Protein AF-A0A812QIJ3-F1 (afdb_monomer)

Organism: NCBI:txid1628268

Secondary structure (DSSP, 8-state):
--------------TTS-------------HHHHHTSHHHHHHHHHHHHHHHHHHHHHHHHHHHHHHHHHHH-TTPPPSS----HHHH-HHHHHHHHHHHHHHHHHHHHHHHHHHHHHHHHHHHHHHHHHHHHTTEEEE-----GGG-HHHHHHHHHHHHHHHHHHHHHHHHHHHHTTSS-HHHHHHHHHHHHHHHHHHHHHHHHHHHHTT-SGGGSPPHHHHHHH-HHHHHHHHHH-EEEEHHHHHHHHHHH--TT--SHHHHHHHHHHHHHHS-HHHHHHHHTTTS-----PPPS--TTHHHHHHHHHHTTS-----GGG---TTTS--HHHHHHT-TT--SHHHHHHHHHHHHHHHHHHHHHHHHHHHHHHHHHHHHHHHHTT-TTHHHHHHHHHHHHHHHHHHHHHHHHHHHHHHHHTT--------S--TT---SHHHHHHHHHHHHS-THHHHHHHHHHHHHHHHHHHHHHHHHHHHHHHHHHHHHHHHHHHHHHHHHHHTTTSTTS-------------PPP-------------------PPP------HHHHHHHHHHHTT--

Sequence (572 aa):
MMRESGDLSYAQVAPGAPDASIEYTDPRVFEWEQLGEPLFVFAYTAMVVGRQCLALAVVALQVFSTRIQKMLQADAKDFLMDCNPAIIGPLESYVCEATKAFVRCFPPVSIVVALMVASQLILCQRLFYLMIRHKVLVDFQNLAPYKDPMFWWVIITCVLALSHFIFHMICAEKMHAEHHNLQALLDGLKKDAVFFGLPAVFYIIFLYMSYDVEWLLLPLSKFWEEDPVWAQEVSSDLAFITENVARRTVLHGSSETALTVEDIAESLSVSAQQVPESEINDSRVGLLPRSGSRKPAGWISEQRQQRLQKTGKSAGKIGLGQFRSGLITRSWIGDLLLDYRLVDAKSREFRLAWILWVGITCLACLAAVTLLALQIAKDVQDIIRGQHADIVGTVVTSLNVLCMVAVVLRYLYEADTIAKSGWSVPTQERSASDPGKSLSFNSVQMLRQGMIRLPIFEVLCAVAALNWQARNNMATKAQRVQTASQRNTLPTIVRRISQRKSIRRNSSHNRMQQNEEAQQPRQASAPGRFHSHC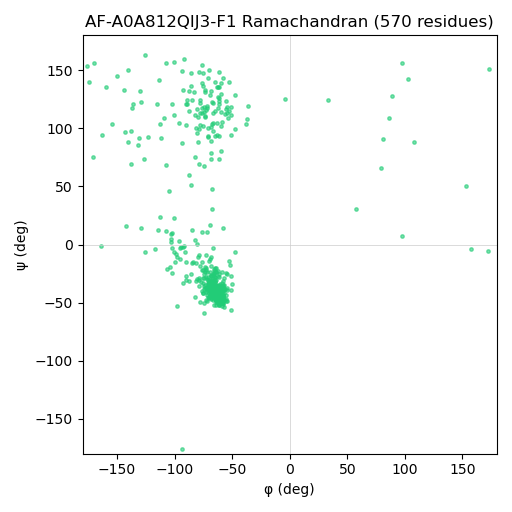VSDILSCTCLHCSHPSVQVGTWTWLEYHQWHKTRRKST

Nearest PDB structures (foldseek):
  7nyw-assembly1_B  TM=1.550E-01  e=5.569E+00  Photorhabdus thracensis

Mean predicted aligned error: 13.47 Å

pLDDT: mean 75.95, std 21.58, range [26.42, 98.31]

Radius of gyration: 35.47 Å; Cα contacts (8 Å, |Δi|>4): 363; chains: 1; bounding box: 117×70×115 Å

Structure (mmCIF, N/CA/C/O backbone):
data_AF-A0A812QIJ3-F1
#
_entry.id   AF-A0A812QIJ3-F1
#
loop_
_atom_site.group_PDB
_atom_site.id
_atom_site.type_symbol
_atom_site.label_atom_id
_atom_site.label_alt_id
_atom_site.label_comp_id
_atom_site.label_asym_id
_atom_site.label_entity_id
_atom_site.label_seq_id
_atom_site.pdbx_PDB_ins_code
_atom_site.Cartn_x
_atom_site.Cartn_y
_atom_site.Cartn_z
_atom_site.occupancy
_atom_site.B_iso_or_equiv
_atom_site.auth_seq_id
_atom_site.auth_comp_id
_atom_site.auth_asym_id
_atom_site.auth_atom_id
_atom_site.pdbx_PDB_model_num
ATOM 1 N N . MET A 1 1 ? -3.096 -27.115 52.595 1.00 45.44 1 MET A N 1
ATOM 2 C CA . MET A 1 1 ? -3.035 -26.797 54.040 1.00 45.44 1 MET A CA 1
ATOM 3 C C . MET A 1 1 ? -2.270 -25.488 54.169 1.00 45.44 1 MET A C 1
ATOM 5 O O . MET A 1 1 ? -1.320 -25.328 53.421 1.00 45.44 1 MET A O 1
ATOM 9 N N . MET A 1 2 ? -2.707 -24.605 55.073 1.00 37.53 2 MET A N 1
ATOM 10 C CA . MET A 1 2 ? -2.446 -23.151 55.165 1.00 37.53 2 MET A CA 1
ATOM 11 C C . MET A 1 2 ? -3.321 -22.283 54.248 1.00 37.53 2 MET A C 1
ATOM 13 O O . MET A 1 2 ? -3.018 -22.032 53.089 1.00 37.53 2 MET A O 1
ATOM 17 N N . ARG A 1 3 ? -4.459 -21.879 54.824 1.00 41.91 3 ARG A N 1
ATOM 18 C CA . ARG A 1 3 ? -5.402 -20.858 54.367 1.00 41.91 3 ARG A CA 1
ATOM 19 C C . ARG A 1 3 ? -5.288 -19.748 55.414 1.00 41.91 3 ARG A C 1
ATOM 21 O O . ARG A 1 3 ? -5.736 -19.955 56.538 1.00 41.91 3 ARG A O 1
ATOM 28 N N . GLU A 1 4 ? -4.611 -18.652 55.091 1.00 50.38 4 GLU A N 1
ATOM 29 C CA . GLU A 1 4 ? -4.618 -17.447 55.924 1.00 50.38 4 GLU A CA 1
ATOM 30 C C . GLU A 1 4 ? -5.977 -16.763 55.762 1.00 50.38 4 GLU A C 1
ATOM 32 O O . GLU A 1 4 ? -6.334 -16.262 54.698 1.00 50.38 4 GLU A O 1
ATOM 37 N N . SER A 1 5 ? -6.770 -16.821 56.824 1.00 47.00 5 SER A N 1
ATOM 38 C CA . SER A 1 5 ? -7.989 -16.048 57.018 1.00 47.00 5 SER A CA 1
ATOM 39 C C . SER A 1 5 ? -7.604 -14.646 57.488 1.00 47.00 5 SER A C 1
ATOM 41 O O . SER A 1 5 ? -7.342 -14.439 58.671 1.00 47.00 5 SER A O 1
ATOM 43 N N . GLY A 1 6 ? -7.521 -13.704 56.549 1.00 47.88 6 GLY A N 1
ATOM 44 C CA . GLY A 1 6 ? -7.490 -12.276 56.850 1.00 47.88 6 GLY A CA 1
ATOM 45 C C . GLY A 1 6 ? -8.913 -11.765 57.065 1.00 47.88 6 GLY A C 1
ATOM 46 O O . GLY A 1 6 ? -9.703 -11.728 56.122 1.00 47.88 6 GLY A O 1
ATOM 47 N N . ASP A 1 7 ? -9.230 -11.391 58.302 1.00 43.94 7 ASP A N 1
ATOM 48 C CA . ASP A 1 7 ? -10.490 -10.756 58.686 1.00 43.94 7 ASP A CA 1
ATOM 49 C C . ASP A 1 7 ? -10.592 -9.353 58.063 1.00 43.94 7 ASP A C 1
ATOM 51 O O . ASP A 1 7 ? -10.048 -8.370 58.570 1.00 43.94 7 ASP A O 1
ATOM 55 N N . LEU A 1 8 ? -11.305 -9.251 56.939 1.00 46.78 8 LEU A N 1
ATOM 56 C CA . LEU A 1 8 ? -11.759 -7.979 56.382 1.00 46.78 8 LEU A CA 1
ATOM 57 C C . LEU A 1 8 ? -12.985 -7.504 57.171 1.00 46.78 8 LEU A C 1
ATOM 59 O O . LEU A 1 8 ? -14.101 -7.993 57.006 1.00 46.78 8 LEU A O 1
ATOM 63 N N . SER A 1 9 ? -12.737 -6.534 58.049 1.00 44.22 9 SER A N 1
ATOM 64 C CA . SER A 1 9 ? -13.742 -5.729 58.741 1.00 44.22 9 SER A CA 1
ATOM 65 C C . SER A 1 9 ? -14.700 -5.080 57.734 1.00 44.22 9 SER A C 1
ATOM 67 O O . SER A 1 9 ? -14.330 -4.162 57.000 1.00 44.22 9 SER A O 1
ATOM 69 N N . TYR A 1 10 ? -15.945 -5.559 57.704 1.00 43.66 10 TYR A N 1
ATOM 70 C CA . TYR A 1 10 ? -17.050 -4.906 57.009 1.00 43.66 10 TYR A CA 1
ATOM 71 C C . TYR A 1 10 ? -17.432 -3.630 57.769 1.00 43.66 10 TYR A C 1
ATOM 73 O O . TYR A 1 10 ? -18.148 -3.672 58.770 1.00 43.66 10 TYR A O 1
ATOM 81 N N . ALA A 1 11 ? -16.969 -2.478 57.285 1.00 49.47 11 ALA A N 1
ATOM 82 C CA . ALA A 1 11 ? -17.534 -1.198 57.682 1.00 49.47 11 ALA A CA 1
ATOM 83 C C . ALA A 1 11 ? -19.008 -1.152 57.241 1.00 49.47 11 ALA A C 1
ATOM 85 O O . ALA A 1 11 ? -19.314 -1.236 56.051 1.00 49.47 11 ALA A O 1
ATOM 86 N N . GLN A 1 12 ? -19.925 -1.049 58.206 1.00 49.41 12 GLN A N 1
ATOM 87 C CA . GLN A 1 12 ? -21.352 -0.848 57.957 1.00 49.41 12 GLN A CA 1
ATOM 88 C C . GLN A 1 12 ? -21.567 0.498 57.253 1.00 49.41 12 GLN A C 1
ATOM 90 O O . GLN A 1 12 ? -21.492 1.562 57.868 1.00 49.41 12 GLN A O 1
ATOM 95 N N . VAL A 1 13 ? -21.833 0.438 55.951 1.00 48.19 13 VAL A N 1
ATOM 96 C CA . VAL A 1 13 ? -22.294 1.572 55.148 1.00 48.19 13 VAL A CA 1
ATOM 97 C C . VAL A 1 13 ? -23.756 1.853 55.507 1.00 48.19 13 VAL A C 1
ATOM 99 O O . VAL A 1 13 ? -24.573 0.937 55.601 1.00 48.19 13 VAL A O 1
ATOM 102 N N . ALA A 1 14 ? -24.070 3.122 55.769 1.00 58.91 14 ALA A N 1
ATOM 103 C CA . ALA A 1 14 ? -25.391 3.570 56.191 1.00 58.91 14 ALA A CA 1
ATOM 104 C C . ALA A 1 14 ? -26.465 3.293 55.112 1.00 58.91 14 ALA A C 1
ATOM 106 O O . ALA A 1 14 ? -26.243 3.603 53.940 1.00 58.91 14 ALA A O 1
ATOM 107 N N . PRO A 1 15 ? -27.646 2.768 55.486 1.00 58.47 15 PRO A N 1
ATOM 108 C CA . PRO A 1 15 ? -28.740 2.526 54.553 1.00 58.47 15 PRO A CA 1
ATOM 109 C C . PRO A 1 15 ? -29.455 3.848 54.246 1.00 58.47 15 PRO A C 1
ATOM 111 O O . PRO A 1 15 ? -30.085 4.427 55.130 1.00 58.47 15 PRO A O 1
ATOM 114 N N . GLY A 1 16 ? -29.369 4.347 53.008 1.00 60.66 16 GLY A N 1
ATOM 115 C CA . GLY A 1 16 ? -30.210 5.481 52.596 1.00 60.66 16 GLY A CA 1
ATOM 116 C C . GLY A 1 16 ? -29.749 6.345 51.423 1.00 60.66 16 GLY A C 1
ATOM 117 O O . GLY A 1 16 ? -30.500 7.234 51.032 1.00 60.66 16 GLY A O 1
ATOM 118 N N . ALA A 1 17 ? -28.568 6.123 50.844 1.00 53.56 17 ALA A N 1
ATOM 119 C CA . ALA A 1 17 ? -28.216 6.766 49.578 1.00 53.56 17 ALA A CA 1
ATOM 120 C C . ALA A 1 17 ? -28.720 5.891 48.415 1.00 53.56 17 ALA A C 1
ATOM 122 O O . ALA A 1 17 ? -28.497 4.683 48.469 1.00 53.56 17 ALA A O 1
ATOM 123 N N . PRO A 1 18 ? -29.404 6.443 47.392 1.00 57.31 18 PRO A N 1
ATOM 124 C CA . PRO A 1 18 ? -29.685 5.689 46.175 1.00 57.31 18 PRO A CA 1
ATOM 125 C C . PRO A 1 18 ? -28.352 5.189 45.625 1.00 57.31 18 PRO A C 1
ATOM 127 O O . PRO A 1 18 ? -27.439 5.996 45.445 1.00 57.31 18 PRO A O 1
ATOM 130 N N . ASP A 1 19 ? -28.252 3.872 45.444 1.00 47.50 19 ASP A N 1
ATOM 131 C CA . ASP A 1 19 ? -27.065 3.161 44.985 1.00 47.50 19 ASP A CA 1
ATOM 132 C C . ASP A 1 19 ? -26.534 3.824 43.711 1.00 47.50 19 ASP A C 1
ATOM 134 O O . ASP A 1 19 ? -26.989 3.553 42.599 1.00 47.50 19 ASP A O 1
ATOM 138 N N . ALA A 1 20 ? -25.577 4.738 43.877 1.00 53.34 20 ALA A N 1
ATOM 139 C CA . ALA A 1 20 ? -24.691 5.129 42.805 1.00 53.34 20 ALA A CA 1
ATOM 140 C C . ALA A 1 20 ? -24.008 3.827 42.411 1.00 53.34 20 ALA A C 1
ATOM 142 O O . ALA A 1 20 ? -23.224 3.301 43.200 1.00 53.34 20 ALA A O 1
ATOM 143 N N . SER A 1 21 ? -24.420 3.272 41.270 1.00 50.94 21 SER A N 1
ATOM 144 C CA . SER A 1 21 ? -23.897 2.047 40.680 1.00 50.94 21 SER A CA 1
ATOM 145 C C . SER A 1 21 ? -22.398 2.012 40.915 1.00 50.94 21 SER A C 1
ATOM 147 O O . SER A 1 21 ? -21.657 2.784 40.305 1.00 50.94 21 SER A O 1
ATOM 149 N N . ILE A 1 22 ? -21.974 1.185 41.872 1.00 48.16 22 ILE A N 1
ATOM 150 C CA . ILE A 1 22 ? -20.568 0.918 42.119 1.00 48.16 22 ILE A CA 1
ATOM 151 C C . ILE A 1 22 ? -20.125 0.214 40.847 1.00 48.16 22 ILE A C 1
ATOM 153 O O . ILE A 1 22 ? -20.360 -0.979 40.671 1.00 48.16 22 ILE A O 1
ATOM 157 N N . GLU A 1 23 ? -19.610 1.003 39.911 1.00 51.56 23 GLU A N 1
ATOM 158 C CA . GLU A 1 23 ? -19.018 0.543 38.675 1.00 51.56 23 GLU A CA 1
ATOM 159 C C . GLU A 1 23 ? -17.812 -0.285 39.102 1.00 51.56 23 GLU A C 1
ATOM 161 O O . GLU A 1 23 ? -16.756 0.240 39.464 1.00 51.56 23 GLU A O 1
ATOM 166 N N . TYR A 1 24 ? -18.043 -1.594 39.208 1.00 44.25 24 TYR A N 1
ATOM 167 C CA . TYR A 1 24 ? -17.061 -2.591 39.589 1.00 44.25 24 TYR A CA 1
ATOM 168 C C . TYR A 1 24 ? -16.057 -2.663 38.439 1.00 44.25 24 TYR A C 1
ATOM 170 O O . TYR A 1 24 ? -16.136 -3.512 37.555 1.00 44.25 24 TYR A O 1
ATOM 178 N N . THR A 1 25 ? -15.146 -1.695 38.406 1.00 54.44 25 THR A N 1
ATOM 179 C CA . THR A 1 25 ? -13.941 -1.755 37.596 1.00 54.44 25 THR A CA 1
ATOM 180 C C . THR A 1 25 ? -13.095 -2.848 38.219 1.00 54.44 25 THR A C 1
ATOM 182 O O . THR A 1 25 ? -12.341 -2.620 39.161 1.00 54.44 25 THR A O 1
ATOM 185 N N . ASP A 1 26 ? -13.316 -4.075 37.755 1.00 59.56 26 ASP A N 1
ATOM 186 C CA . ASP A 1 26 ? -12.462 -5.204 38.078 1.00 59.56 26 ASP A CA 1
ATOM 187 C C . ASP A 1 26 ? -11.021 -4.788 37.731 1.00 59.56 26 ASP A C 1
ATOM 189 O O . ASP A 1 26 ? -10.740 -4.493 36.567 1.00 59.56 26 ASP A O 1
ATOM 193 N N . PRO A 1 27 ? -10.105 -4.670 38.710 1.00 71.75 27 PRO A N 1
ATOM 194 C CA . PRO A 1 27 ? -8.763 -4.129 38.489 1.00 71.75 27 PRO A CA 1
ATOM 195 C C . PRO A 1 27 ? -7.855 -5.084 37.694 1.00 71.75 27 PRO A C 1
ATOM 197 O O . PRO A 1 27 ? -6.643 -4.868 37.619 1.00 71.75 27 PRO A O 1
ATOM 200 N N . ARG A 1 28 ? -8.417 -6.153 37.119 1.00 83.25 28 ARG A N 1
ATOM 201 C CA . ARG A 1 28 ? -7.726 -7.092 36.242 1.00 83.25 28 ARG A CA 1
ATOM 202 C C . ARG A 1 28 ? -7.370 -6.405 34.924 1.00 83.25 28 ARG A C 1
ATOM 204 O O . ARG A 1 28 ? -8.204 -6.237 34.045 1.00 83.25 28 ARG A O 1
ATOM 211 N N . VAL A 1 29 ? -6.106 -6.008 34.810 1.00 87.69 29 VAL A N 1
ATOM 212 C CA . VAL A 1 29 ? -5.498 -5.572 33.549 1.00 87.69 29 VAL A CA 1
ATOM 213 C C . VAL A 1 29 ? -4.956 -6.810 32.850 1.00 87.69 29 VAL A C 1
ATOM 215 O O . VAL A 1 29 ? -4.033 -7.441 33.366 1.00 87.69 29 VAL A O 1
ATOM 218 N N . PHE A 1 30 ? -5.519 -7.146 31.693 1.00 91.62 30 PHE A N 1
ATOM 219 C CA . PHE A 1 30 ? -5.049 -8.279 30.898 1.00 91.62 30 PHE A CA 1
ATOM 220 C C . PHE A 1 30 ? -3.897 -7.865 29.972 1.00 91.62 30 PHE A C 1
ATOM 222 O O . PHE A 1 30 ? -3.854 -6.740 29.464 1.00 91.62 30 PHE A O 1
ATOM 229 N N . GLU A 1 31 ? -2.961 -8.771 29.699 1.00 92.94 31 GLU A N 1
ATOM 230 C CA . GLU A 1 31 ? -1.856 -8.547 28.764 1.00 92.94 31 GLU A CA 1
ATOM 231 C C . GLU A 1 31 ? -2.377 -8.250 27.355 1.00 92.94 31 GLU A C 1
ATOM 233 O O . GLU A 1 31 ? -1.850 -7.370 26.666 1.00 92.94 31 GLU A O 1
ATOM 238 N N . TRP A 1 32 ? -3.451 -8.923 26.927 1.00 93.50 32 TRP A N 1
ATOM 239 C CA . TRP A 1 32 ? -4.038 -8.662 25.615 1.00 93.50 32 TRP A CA 1
ATOM 240 C C . TRP A 1 32 ? -4.652 -7.262 25.481 1.00 93.50 32 TRP A C 1
ATOM 242 O O . TRP A 1 32 ? -4.714 -6.748 24.363 1.00 93.50 32 TRP A O 1
ATOM 252 N N . GLU A 1 33 ? -5.061 -6.601 26.572 1.00 92.44 33 GLU A N 1
ATOM 253 C CA . GLU A 1 33 ? -5.562 -5.219 26.505 1.00 92.44 33 GLU A CA 1
ATOM 254 C C . GLU A 1 33 ? -4.460 -4.253 26.052 1.00 92.44 33 GLU A C 1
ATOM 256 O O . GLU A 1 33 ? -4.729 -3.295 25.320 1.00 92.44 33 GLU A O 1
ATOM 261 N N . GLN A 1 34 ? -3.202 -4.545 26.404 1.00 94.00 34 GLN A N 1
ATOM 262 C CA . GLN A 1 34 ? -2.045 -3.758 25.973 1.00 94.00 34 GLN A CA 1
ATOM 263 C C . GLN A 1 34 ? -1.842 -3.827 24.456 1.00 94.00 34 GLN A C 1
ATOM 265 O O . GLN A 1 34 ? -1.363 -2.865 23.855 1.00 94.00 34 GLN A O 1
ATOM 270 N N . LEU A 1 35 ? -2.263 -4.926 23.814 1.00 94.31 35 LEU A N 1
ATOM 271 C CA . LEU A 1 35 ? -2.217 -5.070 22.356 1.00 94.31 35 LEU A CA 1
ATOM 272 C C . LEU A 1 35 ? -3.164 -4.094 21.652 1.00 94.31 35 LEU A C 1
ATOM 274 O O . LEU A 1 35 ? -2.935 -3.744 20.495 1.00 94.31 35 LEU A O 1
ATOM 278 N N . GLY A 1 36 ? -4.206 -3.641 22.351 1.00 94.38 36 GLY A N 1
ATOM 279 C CA . GLY A 1 36 ? -5.131 -2.630 21.870 1.00 94.38 36 GLY A CA 1
ATOM 280 C C . GLY A 1 36 ? -4.630 -1.201 22.041 1.00 94.38 36 GLY A C 1
ATOM 281 O O . GLY A 1 36 ? -5.205 -0.311 21.415 1.00 94.38 36 GLY A O 1
ATOM 282 N N . GLU A 1 37 ? -3.602 -0.937 22.859 1.00 95.56 37 GLU A N 1
ATOM 283 C CA . GLU A 1 37 ? -3.132 0.427 23.143 1.00 95.56 37 GLU A CA 1
ATOM 284 C C . GLU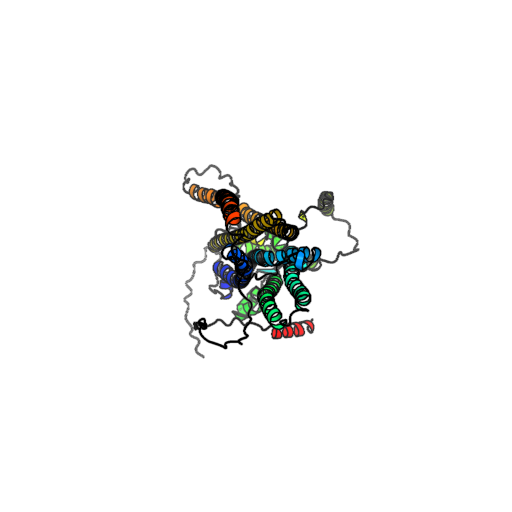 A 1 37 ? -2.692 1.155 21.864 1.00 95.56 37 GLU A C 1
ATOM 286 O O . GLU A 1 37 ? -2.021 0.549 21.022 1.00 95.56 37 GLU A O 1
ATOM 291 N N . PRO A 1 38 ? -3.013 2.457 21.696 1.00 95.19 38 PRO A N 1
ATOM 292 C CA . PRO A 1 38 ? -2.788 3.167 20.440 1.00 95.19 38 PRO A CA 1
ATOM 293 C C . PRO A 1 38 ? -1.354 3.005 19.936 1.00 95.19 38 PRO A C 1
ATOM 295 O O . PRO A 1 38 ? -1.126 2.483 18.846 1.00 95.19 38 PRO A O 1
ATOM 298 N N . LEU A 1 39 ? -0.375 3.378 20.762 1.00 96.00 39 LEU A N 1
ATOM 299 C CA . LEU A 1 39 ? 1.039 3.330 20.395 1.00 96.00 39 LEU A CA 1
ATOM 300 C C . LEU A 1 39 ? 1.520 1.911 20.083 1.00 96.00 39 LEU A C 1
ATOM 302 O O . LEU A 1 39 ? 2.340 1.745 19.181 1.00 96.00 39 LEU A O 1
ATOM 306 N N . PHE A 1 40 ? 0.999 0.901 20.783 1.00 96.44 40 PHE A N 1
ATOM 307 C CA . PHE A 1 40 ? 1.361 -0.489 20.536 1.00 96.44 40 PHE A CA 1
ATOM 308 C C . PHE A 1 40 ? 0.865 -0.952 19.162 1.00 96.44 40 PHE A C 1
ATOM 310 O O . PHE A 1 40 ? 1.661 -1.464 18.376 1.00 96.44 40 PHE A O 1
ATOM 317 N N . VAL A 1 41 ? -0.405 -0.693 18.824 1.00 96.44 41 VAL A N 1
ATOM 318 C CA . VAL A 1 41 ? -0.992 -1.037 17.514 1.00 96.44 41 VAL A CA 1
ATOM 319 C C . VAL A 1 41 ? -0.208 -0.385 16.370 1.00 96.44 41 VAL A C 1
ATOM 321 O O . VAL A 1 41 ? 0.125 -1.046 15.378 1.00 96.44 41 VAL A O 1
ATOM 324 N N . PHE A 1 42 ? 0.153 0.897 16.514 1.00 97.00 42 PHE A N 1
ATOM 325 C CA . PHE A 1 42 ? 0.983 1.595 15.527 1.00 97.00 42 PHE A CA 1
ATOM 326 C C . PHE A 1 42 ? 2.384 0.991 15.426 1.00 97.00 42 PHE A C 1
ATOM 328 O O . PHE A 1 42 ? 2.844 0.736 14.315 1.00 97.00 42 PHE A O 1
ATOM 335 N N . ALA A 1 43 ? 3.067 0.744 16.546 1.00 96.81 43 ALA A N 1
ATOM 336 C CA . ALA A 1 43 ? 4.419 0.187 16.549 1.00 96.81 43 ALA A CA 1
ATOM 337 C C . ALA A 1 43 ? 4.458 -1.230 15.957 1.00 96.81 43 ALA A C 1
ATOM 339 O O . ALA A 1 43 ? 5.321 -1.535 15.130 1.00 96.81 43 ALA A O 1
ATOM 340 N N . TYR A 1 44 ? 3.494 -2.074 16.327 1.00 96.12 44 TYR A N 1
ATOM 341 C CA . TYR A 1 44 ? 3.352 -3.427 15.805 1.00 96.12 44 TYR A CA 1
ATOM 342 C C . TYR A 1 44 ? 3.105 -3.411 14.294 1.00 96.12 44 TYR A C 1
ATOM 344 O O . TYR A 1 44 ? 3.855 -4.032 13.535 1.00 96.12 44 TYR A O 1
ATOM 352 N N . THR A 1 45 ? 2.125 -2.629 13.833 1.00 96.00 45 THR A N 1
ATOM 353 C CA . THR A 1 45 ? 1.821 -2.522 12.399 1.00 96.00 45 THR A CA 1
ATOM 354 C C . THR A 1 45 ? 2.994 -1.923 11.622 1.00 96.00 45 THR A C 1
ATOM 356 O O . THR A 1 45 ? 3.361 -2.433 10.561 1.00 96.00 45 THR A O 1
ATOM 359 N N . ALA A 1 46 ? 3.643 -0.887 12.161 1.00 96.50 46 ALA A N 1
ATOM 360 C CA . ALA A 1 46 ? 4.831 -0.283 11.568 1.00 96.50 46 ALA A CA 1
ATOM 361 C C . ALA A 1 46 ? 5.982 -1.285 11.451 1.00 96.50 46 ALA A C 1
ATOM 363 O O . ALA A 1 46 ? 6.689 -1.275 10.450 1.00 96.50 46 ALA A O 1
ATOM 364 N N . MET A 1 47 ? 6.166 -2.181 12.422 1.00 96.62 47 MET A N 1
ATOM 365 C CA . MET A 1 47 ? 7.177 -3.233 12.341 1.00 96.62 47 MET A CA 1
ATOM 366 C C . MET A 1 47 ? 6.833 -4.270 11.263 1.00 96.62 47 MET A C 1
ATOM 368 O O . MET A 1 47 ? 7.704 -4.635 10.469 1.00 96.62 47 MET A O 1
ATOM 372 N N . VAL A 1 48 ? 5.584 -4.747 11.219 1.00 94.94 48 VAL A N 1
ATOM 373 C CA . VAL A 1 48 ? 5.139 -5.771 10.258 1.00 94.94 48 VAL A CA 1
ATOM 374 C C . VAL A 1 48 ? 5.219 -5.242 8.826 1.00 94.94 48 VAL A C 1
ATOM 376 O O . VAL A 1 48 ? 5.863 -5.852 7.969 1.00 94.94 48 VAL A O 1
ATOM 379 N N . VAL A 1 49 ? 4.625 -4.077 8.570 1.00 96.44 49 VAL A N 1
ATOM 380 C CA . VAL A 1 49 ? 4.575 -3.476 7.231 1.00 96.44 49 VAL A CA 1
ATOM 381 C C . VAL A 1 49 ? 5.894 -2.798 6.870 1.00 96.44 49 VAL A C 1
ATOM 383 O O . VAL A 1 49 ? 6.347 -2.883 5.730 1.00 96.44 49 VAL A O 1
ATOM 386 N N . GLY A 1 50 ? 6.573 -2.186 7.841 1.00 96.69 50 GLY A N 1
ATOM 387 C CA . GLY A 1 50 ? 7.840 -1.486 7.634 1.00 96.69 50 GLY A CA 1
ATOM 388 C C . GLY A 1 50 ? 8.952 -2.390 7.116 1.00 96.69 50 GLY A C 1
ATOM 389 O O . GLY A 1 50 ? 9.727 -1.950 6.273 1.00 96.69 50 GLY A O 1
ATOM 390 N N . ARG A 1 51 ? 8.997 -3.669 7.519 1.00 96.81 51 ARG A N 1
ATOM 391 C CA . ARG A 1 51 ? 9.940 -4.651 6.947 1.00 96.81 51 ARG A CA 1
ATOM 392 C C . ARG A 1 51 ? 9.736 -4.831 5.440 1.00 96.81 51 ARG A C 1
ATOM 394 O O . ARG A 1 51 ? 10.712 -4.839 4.692 1.00 96.81 51 ARG A O 1
ATOM 401 N N . GLN A 1 52 ? 8.482 -4.919 4.992 1.00 97.06 52 GLN A N 1
ATOM 402 C CA . GLN A 1 52 ? 8.144 -5.053 3.571 1.00 97.06 52 GLN A CA 1
ATOM 403 C C . GLN A 1 52 ? 8.429 -3.755 2.809 1.00 97.06 52 GLN A C 1
ATOM 405 O O . GLN A 1 52 ? 9.069 -3.778 1.757 1.00 97.06 52 GLN A O 1
ATOM 410 N N . CYS A 1 53 ? 8.035 -2.608 3.372 1.00 97.75 53 CYS A N 1
ATOM 411 C CA . CYS A 1 53 ? 8.334 -1.297 2.800 1.00 97.75 53 CYS A CA 1
ATOM 412 C C . CYS A 1 53 ? 9.841 -1.054 2.672 1.00 97.75 53 CYS A C 1
ATOM 414 O O . CYS A 1 53 ? 10.274 -0.526 1.655 1.00 97.75 53 CYS A O 1
ATOM 416 N N . LEU A 1 54 ? 10.647 -1.461 3.658 1.00 97.56 54 LEU A N 1
ATOM 417 C CA . LEU A 1 54 ? 12.101 -1.321 3.622 1.00 97.56 54 LEU A CA 1
ATOM 418 C C . LEU A 1 54 ? 12.719 -2.192 2.524 1.00 97.56 54 LEU A C 1
ATOM 420 O O . LEU A 1 54 ? 13.537 -1.696 1.753 1.00 97.56 54 LEU A O 1
ATOM 424 N N . ALA A 1 55 ? 12.304 -3.457 2.409 1.00 97.12 55 ALA A N 1
ATOM 425 C CA . ALA A 1 55 ? 12.774 -4.343 1.345 1.00 97.12 55 ALA A CA 1
ATOM 426 C C . ALA A 1 55 ? 12.454 -3.765 -0.046 1.00 97.12 55 ALA A C 1
ATOM 428 O O . ALA A 1 55 ? 13.334 -3.666 -0.901 1.00 97.12 55 ALA A O 1
ATOM 429 N N . LEU A 1 56 ? 11.221 -3.293 -0.251 1.00 97.69 56 LEU A N 1
ATOM 430 C CA . LEU A 1 56 ? 10.810 -2.642 -1.496 1.00 97.69 56 LEU A CA 1
ATOM 431 C C . LEU A 1 56 ? 11.518 -1.304 -1.727 1.00 97.69 56 LEU A C 1
ATOM 433 O O . LEU A 1 56 ? 11.828 -0.976 -2.868 1.00 97.69 56 LEU A O 1
ATOM 437 N N . ALA A 1 57 ? 11.804 -0.536 -0.675 1.00 97.44 57 ALA A N 1
ATOM 438 C CA . ALA A 1 57 ? 12.541 0.718 -0.776 1.00 97.44 57 ALA A CA 1
ATOM 439 C C . ALA A 1 57 ? 13.990 0.474 -1.199 1.00 97.44 57 ALA A C 1
ATOM 441 O O . ALA A 1 57 ? 14.505 1.220 -2.021 1.00 97.44 57 ALA A O 1
ATOM 442 N N . VAL A 1 58 ? 14.631 -0.591 -0.710 1.00 96.50 58 VAL A N 1
ATOM 443 C CA . VAL A 1 58 ? 15.964 -1.010 -1.169 1.00 96.50 58 VAL A CA 1
ATOM 444 C C . VAL A 1 58 ? 15.929 -1.401 -2.648 1.00 96.50 58 VAL A C 1
ATOM 446 O O . VAL A 1 58 ? 16.783 -0.951 -3.412 1.00 96.50 58 VAL A O 1
ATOM 449 N N . VAL A 1 59 ? 14.907 -2.145 -3.088 1.00 96.38 59 VAL A N 1
ATOM 450 C CA . VAL A 1 59 ? 14.715 -2.459 -4.515 1.00 96.38 59 VAL A CA 1
ATOM 451 C C . VAL A 1 59 ? 14.497 -1.187 -5.338 1.00 96.38 59 VAL A C 1
ATOM 453 O O . VAL A 1 59 ? 15.148 -1.004 -6.365 1.00 96.38 59 VAL A O 1
ATOM 456 N N . ALA A 1 60 ? 13.637 -0.275 -4.877 1.00 96.12 60 ALA A N 1
ATOM 457 C CA . ALA A 1 60 ? 13.402 1.012 -5.524 1.00 96.12 60 ALA A CA 1
ATOM 458 C C . ALA A 1 60 ? 14.708 1.805 -5.640 1.00 96.12 60 ALA A C 1
ATOM 460 O O . ALA A 1 60 ? 15.083 2.238 -6.727 1.00 96.12 60 ALA A O 1
ATOM 461 N N . LEU A 1 61 ? 15.439 1.951 -4.534 1.00 94.50 61 LEU A N 1
ATOM 462 C CA . LEU A 1 61 ? 16.712 2.653 -4.496 1.00 94.50 61 LEU A CA 1
ATOM 463 C C . LEU A 1 61 ? 17.712 2.023 -5.455 1.00 94.50 61 LEU A C 1
ATOM 465 O O . LEU A 1 61 ? 18.365 2.766 -6.167 1.00 94.50 61 LEU A O 1
ATOM 469 N N . GLN A 1 62 ? 17.813 0.699 -5.557 1.00 92.75 62 GLN A N 1
ATOM 470 C CA . GLN A 1 62 ? 18.705 0.070 -6.533 1.00 92.75 62 GLN A CA 1
ATOM 471 C C . GLN A 1 62 ? 18.283 0.375 -7.977 1.00 92.75 62 GLN A C 1
ATOM 473 O O . GLN A 1 62 ? 19.114 0.795 -8.780 1.00 92.75 62 GLN A O 1
ATOM 478 N N . VAL A 1 63 ? 16.991 0.248 -8.294 1.00 93.38 63 VAL A N 1
ATOM 479 C CA . VAL A 1 63 ? 16.453 0.506 -9.641 1.00 93.38 63 VAL A CA 1
ATOM 480 C C . VAL A 1 63 ? 16.628 1.973 -10.061 1.00 93.38 63 VAL A C 1
ATOM 482 O O . VAL A 1 63 ? 16.922 2.247 -11.224 1.00 93.38 63 VAL A O 1
ATOM 485 N N . PHE A 1 64 ? 16.480 2.925 -9.135 1.00 92.38 64 PHE A N 1
ATOM 486 C CA . PHE A 1 64 ? 16.650 4.354 -9.419 1.00 92.38 64 PHE A CA 1
ATOM 487 C C . PHE A 1 64 ? 18.102 4.837 -9.272 1.00 92.38 64 PHE A C 1
ATOM 489 O O . PHE A 1 64 ? 18.513 5.749 -9.992 1.00 92.38 64 PHE A O 1
ATOM 496 N N . SER A 1 65 ? 18.900 4.249 -8.376 1.00 89.19 65 SER A N 1
ATOM 497 C CA . SER A 1 65 ? 20.279 4.685 -8.108 1.00 89.19 65 SER A CA 1
ATOM 498 C C . SER A 1 65 ? 21.222 4.359 -9.247 1.00 89.19 65 SER A C 1
ATOM 500 O O . SER A 1 65 ? 22.052 5.207 -9.545 1.00 89.19 65 SER A O 1
ATOM 502 N N . THR A 1 66 ? 21.074 3.226 -9.940 1.00 84.19 66 THR A N 1
ATOM 503 C CA . THR A 1 66 ? 21.866 2.944 -11.151 1.00 84.19 66 THR A CA 1
ATOM 504 C C . THR A 1 66 ? 21.684 4.042 -12.191 1.00 84.19 66 THR A C 1
ATOM 506 O O . THR A 1 66 ? 22.648 4.530 -12.780 1.00 84.19 66 THR A O 1
ATOM 509 N N . ARG A 1 67 ? 20.455 4.546 -12.326 1.00 80.75 67 ARG A N 1
ATOM 510 C CA . ARG A 1 67 ? 20.146 5.645 -13.238 1.00 80.75 67 ARG A CA 1
ATOM 511 C C . ARG A 1 67 ? 20.672 6.994 -12.748 1.00 80.75 67 ARG A C 1
ATOM 513 O O . ARG A 1 67 ? 21.191 7.769 -13.550 1.00 80.75 67 ARG A O 1
ATOM 520 N N . ILE A 1 68 ? 20.570 7.284 -11.449 1.00 81.69 68 ILE A N 1
ATOM 521 C CA . ILE A 1 68 ? 21.169 8.493 -10.854 1.00 81.69 68 ILE A CA 1
ATOM 522 C C . ILE A 1 68 ? 22.694 8.456 -11.000 1.00 81.69 68 ILE A C 1
ATOM 524 O O . ILE A 1 68 ? 23.303 9.459 -11.366 1.00 81.69 68 ILE A O 1
ATOM 528 N N . GLN A 1 69 ? 23.309 7.296 -10.783 1.00 85.00 69 GLN A N 1
ATOM 529 C CA . GLN A 1 69 ? 24.736 7.080 -10.970 1.00 85.00 69 GLN A CA 1
ATOM 530 C C . GLN A 1 69 ? 25.135 7.276 -12.424 1.00 85.00 69 GLN A C 1
ATOM 532 O O . GLN A 1 69 ? 26.079 8.014 -12.648 1.00 85.00 69 GLN A O 1
ATOM 537 N N . LYS A 1 70 ? 24.389 6.757 -13.408 1.00 81.94 70 LYS A N 1
ATOM 538 C CA . LYS A 1 70 ? 24.649 7.056 -14.828 1.00 81.94 70 LYS A CA 1
ATOM 539 C C . LYS A 1 70 ? 24.593 8.547 -15.162 1.00 81.94 70 LYS A C 1
ATOM 541 O O . LYS A 1 70 ? 25.310 9.011 -16.044 1.00 81.94 70 LYS A O 1
ATOM 546 N N . MET A 1 71 ? 23.759 9.323 -14.466 1.00 76.75 71 MET A N 1
ATOM 547 C CA . MET A 1 71 ? 23.758 10.782 -14.625 1.00 76.75 71 MET A CA 1
ATOM 548 C C . MET A 1 71 ? 25.008 11.449 -14.032 1.00 76.75 71 MET A C 1
ATOM 550 O O . MET A 1 71 ? 25.400 12.514 -14.506 1.00 76.75 71 MET A O 1
ATOM 554 N N . LEU A 1 72 ? 25.624 10.852 -13.009 1.00 84.06 72 LEU A N 1
ATOM 555 C CA . LEU A 1 72 ? 26.813 11.380 -12.328 1.00 84.06 72 LEU A CA 1
ATOM 556 C C . LEU A 1 72 ? 28.132 10.845 -12.905 1.00 84.06 72 LEU A C 1
ATOM 558 O O . LEU A 1 72 ? 29.137 11.551 -12.897 1.00 84.06 72 LEU A O 1
ATOM 562 N N . GLN A 1 73 ? 28.139 9.607 -13.387 1.00 86.31 73 GLN A N 1
ATOM 563 C CA . GLN A 1 73 ? 29.298 8.851 -13.841 1.00 86.31 73 GLN A CA 1
ATOM 564 C C . GLN A 1 73 ? 28.940 8.144 -15.148 1.00 86.31 73 GLN A C 1
ATOM 566 O O . GLN A 1 73 ? 28.016 7.335 -15.193 1.00 86.31 73 GLN A O 1
ATOM 571 N N . ALA A 1 74 ? 29.685 8.439 -16.213 1.00 79.81 74 ALA A N 1
ATOM 572 C CA . ALA A 1 74 ? 29.398 7.924 -17.551 1.00 79.81 74 ALA A CA 1
ATOM 573 C C . A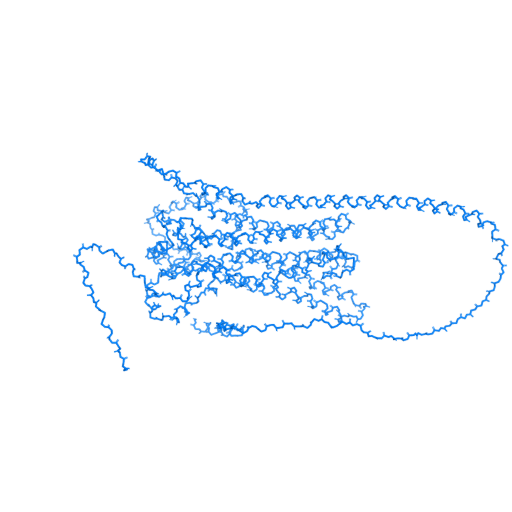LA A 1 74 ? 29.532 6.390 -17.674 1.00 79.81 74 ALA A C 1
ATOM 575 O O . ALA A 1 74 ? 28.924 5.811 -18.570 1.00 79.81 74 ALA A O 1
ATOM 576 N N . ASP A 1 75 ? 30.261 5.737 -16.760 1.00 83.06 75 ASP A N 1
ATOM 577 C CA . ASP A 1 75 ? 30.672 4.328 -16.888 1.00 83.06 75 ASP A CA 1
ATOM 578 C C . ASP A 1 75 ? 29.923 3.352 -15.956 1.00 83.06 75 ASP A C 1
ATOM 580 O O . ASP A 1 75 ? 30.320 2.194 -15.807 1.00 83.06 75 ASP A O 1
ATOM 584 N N . ALA A 1 76 ? 28.841 3.784 -15.298 1.00 80.56 76 ALA A N 1
ATOM 585 C CA . ALA A 1 76 ? 28.066 2.891 -14.435 1.00 80.56 76 ALA A CA 1
ATOM 586 C C . ALA A 1 76 ? 27.320 1.827 -15.266 1.00 80.56 76 ALA A C 1
ATOM 588 O O . ALA A 1 76 ? 26.603 2.146 -16.218 1.00 80.56 76 ALA A O 1
ATOM 589 N N . LYS A 1 77 ? 27.471 0.548 -14.894 1.00 78.31 77 LYS A N 1
ATOM 590 C CA . LYS A 1 77 ? 26.726 -0.562 -15.507 1.00 78.31 77 LYS A CA 1
ATOM 591 C C . LYS A 1 77 ? 25.250 -0.460 -15.128 1.00 78.31 77 LYS A C 1
ATOM 593 O O . LYS A 1 77 ? 24.928 -0.299 -13.952 1.00 78.31 77 LYS A O 1
ATOM 598 N N . ASP A 1 78 ? 24.366 -0.576 -16.116 1.00 79.25 78 ASP A N 1
ATOM 599 C CA . ASP A 1 78 ? 22.932 -0.609 -15.845 1.00 79.25 78 ASP A CA 1
ATOM 600 C C . ASP A 1 78 ? 22.509 -1.964 -15.288 1.00 79.25 78 ASP A C 1
ATOM 602 O O . ASP A 1 78 ? 22.928 -3.014 -15.766 1.00 79.25 78 ASP A O 1
ATOM 606 N N . PHE A 1 79 ? 21.628 -1.910 -14.292 1.00 83.62 79 PHE A N 1
ATOM 607 C CA . PHE A 1 79 ? 20.926 -3.077 -13.757 1.00 83.62 79 PHE A CA 1
ATOM 608 C C . PHE A 1 79 ? 19.850 -3.606 -14.721 1.00 83.62 79 PHE A C 1
ATOM 610 O O . PHE A 1 79 ? 19.400 -4.739 -14.606 1.00 83.62 79 PHE A O 1
ATOM 617 N N . LEU A 1 80 ? 19.395 -2.775 -15.663 1.00 90.50 80 LEU A N 1
ATOM 618 C CA . LEU A 1 80 ? 18.351 -3.122 -16.624 1.00 90.50 80 LEU A CA 1
ATOM 619 C C . LEU A 1 80 ? 18.940 -3.162 -18.031 1.00 90.50 80 LEU A C 1
ATOM 621 O O . LEU A 1 80 ? 19.739 -2.303 -18.388 1.00 90.50 80 LEU A O 1
ATOM 625 N N . MET A 1 81 ? 18.495 -4.116 -18.844 1.00 90.19 81 MET A N 1
ATOM 626 C CA . MET A 1 81 ? 18.939 -4.247 -20.232 1.00 90.19 81 MET A CA 1
ATOM 627 C C . MET A 1 81 ? 18.667 -2.966 -21.044 1.00 90.19 81 MET A C 1
ATOM 629 O O . MET A 1 81 ? 17.635 -2.299 -20.881 1.00 90.19 81 MET A O 1
ATOM 633 N N . ASP A 1 82 ? 19.587 -2.638 -21.952 1.00 92.38 82 ASP A N 1
ATOM 634 C CA . ASP A 1 82 ? 19.405 -1.573 -22.936 1.00 92.38 82 ASP A CA 1
ATOM 635 C C . ASP A 1 82 ? 18.438 -2.033 -24.035 1.00 92.38 82 ASP A C 1
ATOM 637 O O . ASP A 1 82 ? 18.709 -2.976 -24.777 1.00 92.38 82 ASP A O 1
ATOM 641 N N . CYS A 1 83 ? 17.305 -1.346 -24.174 1.00 94.69 83 CYS A N 1
ATOM 642 C CA . CYS A 1 83 ? 16.272 -1.692 -25.147 1.00 94.69 83 CYS A CA 1
ATOM 643 C C . CYS A 1 83 ? 16.559 -1.056 -26.521 1.00 94.69 83 CYS A C 1
ATOM 645 O O . CYS A 1 83 ? 15.709 -0.373 -27.086 1.00 94.69 83 CYS A O 1
ATOM 647 N N . ASN A 1 84 ? 17.767 -1.227 -27.066 1.00 94.69 84 ASN A N 1
ATOM 648 C CA . ASN A 1 84 ? 18.164 -0.576 -28.318 1.00 94.69 84 ASN A CA 1
ATOM 649 C C . ASN A 1 84 ? 17.524 -1.263 -29.548 1.00 94.69 84 ASN A C 1
ATOM 651 O O . ASN A 1 84 ? 17.868 -2.414 -29.833 1.00 94.69 84 ASN A O 1
ATOM 655 N N . PRO A 1 85 ? 16.674 -0.574 -30.338 1.00 95.81 85 PRO A N 1
ATOM 656 C CA . PRO A 1 85 ? 15.992 -1.176 -31.487 1.00 95.81 85 PRO A CA 1
ATOM 657 C C . PRO A 1 85 ? 16.946 -1.666 -32.584 1.00 95.81 85 PRO A C 1
ATOM 659 O O . PRO A 1 85 ? 16.578 -2.556 -33.344 1.00 95.81 85 PRO A O 1
ATOM 662 N N . ALA A 1 86 ? 18.169 -1.129 -32.657 1.00 95.25 86 ALA A N 1
ATOM 663 C CA . ALA A 1 86 ? 19.180 -1.584 -33.609 1.00 95.25 86 ALA A CA 1
ATOM 664 C C . ALA A 1 86 ? 19.759 -2.966 -33.259 1.00 95.25 86 ALA A C 1
ATOM 666 O O . ALA A 1 86 ? 20.280 -3.640 -34.140 1.00 95.25 86 ALA A O 1
ATOM 667 N N . ILE A 1 87 ? 19.689 -3.364 -31.984 1.00 93.19 87 ILE A N 1
ATOM 668 C CA . ILE A 1 87 ? 20.268 -4.616 -31.484 1.00 93.19 87 ILE A CA 1
ATOM 669 C C . ILE A 1 87 ? 19.197 -5.703 -31.407 1.00 93.19 87 ILE A C 1
ATOM 671 O O . ILE A 1 87 ? 19.380 -6.787 -31.949 1.00 93.19 87 ILE A O 1
ATOM 675 N N . ILE A 1 88 ? 18.074 -5.413 -30.743 1.00 95.00 88 ILE A N 1
ATOM 676 C CA . ILE A 1 88 ? 17.040 -6.422 -30.448 1.00 95.00 88 ILE A CA 1
ATOM 677 C C . ILE A 1 88 ? 15.865 -6.417 -31.430 1.00 95.00 88 ILE A C 1
ATOM 679 O O . ILE A 1 88 ? 15.069 -7.349 -31.409 1.00 95.00 88 ILE A O 1
ATOM 683 N N . GLY A 1 89 ? 15.763 -5.403 -32.293 1.00 95.81 89 GLY A N 1
ATOM 684 C CA . GLY A 1 89 ? 14.613 -5.184 -33.168 1.00 95.81 89 GLY A CA 1
ATOM 685 C C . GLY A 1 89 ? 13.623 -4.152 -32.606 1.00 95.81 89 GLY A C 1
ATOM 686 O O . GLY A 1 89 ? 13.592 -3.888 -31.399 1.00 95.81 89 GLY A O 1
ATOM 687 N N . PRO A 1 90 ? 12.819 -3.504 -33.471 1.00 95.81 90 PRO A N 1
ATOM 688 C CA . PRO A 1 90 ? 11.946 -2.406 -33.062 1.00 95.81 90 PRO A CA 1
ATOM 689 C C . PRO A 1 90 ? 10.790 -2.863 -32.162 1.00 95.81 90 PRO A C 1
ATOM 691 O O . PRO A 1 90 ? 10.502 -2.203 -31.168 1.00 95.81 90 PRO A O 1
ATOM 694 N N . LEU A 1 91 ? 10.138 -3.989 -32.472 1.00 96.44 91 LEU A N 1
ATOM 695 C CA . LEU A 1 91 ? 8.999 -4.487 -31.692 1.00 96.44 91 LEU A CA 1
ATOM 696 C C . LEU A 1 91 ? 9.449 -4.953 -30.301 1.00 96.44 91 LEU A C 1
ATOM 698 O O . LEU A 1 91 ? 8.854 -4.595 -29.286 1.00 96.44 91 LEU A O 1
ATOM 702 N N . GLU A 1 92 ? 10.542 -5.704 -30.269 1.00 96.25 92 GLU A N 1
ATOM 703 C CA . GLU A 1 92 ? 11.236 -6.181 -29.081 1.00 96.25 92 GLU A CA 1
ATOM 704 C C . GLU A 1 92 ? 11.658 -5.025 -28.175 1.00 96.25 92 GLU A C 1
ATOM 706 O O . GLU A 1 92 ? 11.472 -5.089 -26.962 1.00 96.25 92 GLU A O 1
ATOM 711 N N . SER A 1 93 ? 12.163 -3.940 -28.763 1.00 96.56 93 SER A N 1
ATOM 712 C CA . SER A 1 93 ? 12.527 -2.716 -28.051 1.00 96.56 93 SER A CA 1
ATOM 713 C C . SER A 1 93 ? 11.325 -2.044 -27.380 1.00 96.56 93 SER A C 1
ATOM 715 O O . SER A 1 93 ? 11.416 -1.683 -26.205 1.00 96.56 93 SER A O 1
ATOM 717 N N . TYR A 1 94 ? 10.166 -1.973 -28.044 1.00 97.25 94 TYR A N 1
ATOM 718 C CA . TYR A 1 94 ? 8.944 -1.446 -27.423 1.00 97.25 94 TYR A CA 1
ATOM 719 C C . TYR A 1 94 ? 8.449 -2.306 -26.252 1.00 97.25 94 TYR A C 1
ATOM 721 O O . TYR A 1 94 ? 8.079 -1.767 -25.207 1.00 97.25 94 TYR A O 1
ATOM 729 N N . VAL A 1 95 ? 8.456 -3.637 -26.395 1.00 97.38 95 VAL A N 1
ATOM 730 C CA . VAL A 1 95 ? 8.066 -4.566 -25.315 1.00 97.38 95 VAL A CA 1
ATOM 731 C C . VAL A 1 95 ? 9.062 -4.501 -24.151 1.00 97.38 95 VAL A C 1
ATOM 733 O O . VAL A 1 95 ? 8.664 -4.496 -22.982 1.00 97.38 95 VAL A O 1
ATOM 736 N N . CYS A 1 96 ? 10.353 -4.393 -24.461 1.00 97.44 96 CYS A N 1
ATOM 737 C CA . CYS A 1 96 ? 11.419 -4.203 -23.488 1.00 97.44 96 CYS A CA 1
ATOM 738 C C . CYS A 1 96 ? 11.199 -2.930 -22.665 1.00 97.44 96 CYS A C 1
ATOM 740 O O . CYS A 1 96 ? 11.135 -3.023 -21.441 1.00 97.44 96 CYS A O 1
ATOM 742 N N . GLU A 1 97 ? 10.993 -1.767 -23.296 1.00 97.12 97 GLU A N 1
ATOM 743 C CA . GLU A 1 97 ? 10.764 -0.510 -22.565 1.00 97.12 97 GLU A CA 1
ATOM 744 C C . GLU A 1 97 ? 9.439 -0.513 -21.786 1.00 97.12 97 GLU A C 1
ATOM 746 O O . GLU A 1 97 ? 9.377 0.003 -20.667 1.00 97.12 97 GLU A O 1
ATOM 751 N N . ALA A 1 98 ? 8.389 -1.158 -22.307 1.00 97.94 98 ALA A N 1
ATOM 752 C CA . ALA A 1 98 ? 7.128 -1.321 -21.584 1.00 97.94 98 ALA A CA 1
ATOM 753 C C . ALA A 1 98 ? 7.312 -2.114 -20.279 1.00 97.94 98 ALA A C 1
ATOM 755 O O . ALA A 1 98 ? 6.923 -1.660 -19.203 1.00 97.94 98 ALA A O 1
ATOM 756 N N . THR A 1 99 ? 7.932 -3.293 -20.355 1.00 97.75 99 THR A N 1
ATOM 757 C CA . THR A 1 99 ? 8.168 -4.165 -19.190 1.00 97.75 99 THR A CA 1
ATOM 758 C C . THR A 1 99 ? 9.179 -3.553 -18.215 1.00 97.75 99 THR A C 1
ATOM 760 O O . THR A 1 99 ? 8.981 -3.608 -17.001 1.00 97.75 99 THR A O 1
ATOM 763 N N . LYS A 1 100 ? 10.200 -2.853 -18.726 1.00 96.81 100 LYS A N 1
ATOM 764 C CA . LYS A 1 100 ? 11.169 -2.075 -17.937 1.00 96.81 100 LYS A CA 1
ATOM 765 C C . LYS A 1 100 ? 10.492 -0.969 -17.127 1.00 96.81 100 LYS A C 1
ATOM 767 O O . LYS A 1 100 ? 10.846 -0.747 -15.968 1.00 96.81 100 LYS A O 1
ATOM 772 N N . ALA A 1 101 ? 9.487 -0.297 -17.693 1.00 97.62 101 ALA A N 1
ATOM 773 C CA . ALA A 1 101 ? 8.687 0.683 -16.963 1.00 97.62 101 ALA A CA 1
ATOM 774 C C . ALA A 1 101 ? 7.933 0.050 -15.780 1.00 97.62 101 ALA A C 1
ATOM 776 O O . ALA A 1 101 ? 7.888 0.650 -14.705 1.00 97.62 101 ALA A O 1
ATOM 777 N N . PHE A 1 102 ? 7.419 -1.178 -15.915 1.00 98.25 102 PHE A N 1
ATOM 778 C CA . PHE A 1 102 ? 6.799 -1.897 -14.795 1.00 98.25 102 PHE A CA 1
ATOM 779 C C . PHE A 1 102 ? 7.797 -2.249 -13.686 1.00 98.25 102 PHE A C 1
ATOM 781 O O . PHE A 1 102 ? 7.461 -2.075 -12.516 1.00 98.25 102 PHE A O 1
ATOM 788 N N . VAL A 1 103 ? 9.036 -2.635 -14.021 1.00 97.56 103 VAL A N 1
ATOM 789 C CA . VAL A 1 103 ? 10.105 -2.850 -13.020 1.00 97.56 103 VAL A CA 1
ATOM 790 C C . VAL A 1 103 ? 10.363 -1.581 -12.199 1.00 97.56 103 VAL A C 1
ATOM 792 O O . VAL A 1 103 ? 10.538 -1.653 -10.984 1.00 97.56 103 VAL A O 1
ATOM 795 N N . ARG A 1 104 ? 10.325 -0.404 -12.840 1.00 96.56 104 ARG A N 1
ATOM 796 C CA . ARG A 1 104 ? 10.488 0.902 -12.173 1.00 96.56 104 ARG A CA 1
ATOM 797 C C . ARG A 1 104 ? 9.270 1.300 -11.330 1.00 96.56 104 ARG A C 1
ATOM 799 O O . ARG A 1 104 ? 9.434 1.899 -10.270 1.00 96.56 104 ARG A O 1
ATOM 806 N N . CYS A 1 105 ? 8.057 0.992 -11.791 1.00 97.94 105 CYS A N 1
ATOM 807 C CA . CYS A 1 105 ? 6.813 1.398 -11.126 1.00 97.94 105 CYS A CA 1
ATOM 808 C C . CYS A 1 105 ? 6.419 0.490 -9.955 1.00 97.94 105 CYS A C 1
ATOM 810 O O . CYS A 1 105 ? 5.812 0.973 -9.000 1.00 97.94 105 CYS A O 1
ATOM 812 N N . PHE A 1 106 ? 6.744 -0.804 -10.014 1.00 98.19 106 PHE A N 1
ATOM 813 C CA . PHE A 1 106 ? 6.264 -1.788 -9.043 1.00 98.19 106 PHE A CA 1
ATOM 814 C C . PHE A 1 106 ? 6.659 -1.468 -7.588 1.00 98.19 106 PHE A C 1
ATOM 816 O O . PHE A 1 106 ? 5.753 -1.430 -6.750 1.00 98.19 106 PHE A O 1
ATOM 823 N N . PRO A 1 107 ? 7.934 -1.183 -7.241 1.00 98.19 107 PRO A N 1
ATOM 824 C CA . PRO A 1 107 ? 8.293 -0.947 -5.843 1.00 98.19 107 PRO A CA 1
ATOM 825 C C . PRO A 1 107 ? 7.628 0.306 -5.237 1.00 98.19 107 PRO A C 1
ATOM 827 O O . PRO A 1 107 ? 7.034 0.179 -4.167 1.00 98.19 107 PRO A O 1
ATOM 830 N N . PRO A 1 108 ? 7.624 1.490 -5.896 1.00 97.81 108 PRO A N 1
ATOM 831 C CA . PRO A 1 108 ? 6.912 2.661 -5.376 1.00 97.81 108 PRO A CA 1
ATOM 832 C C . PRO A 1 108 ? 5.404 2.439 -5.211 1.00 97.81 108 PRO A C 1
ATOM 834 O O . PRO A 1 108 ? 4.844 2.821 -4.187 1.00 97.81 108 PRO A O 1
ATOM 837 N N . VAL A 1 109 ? 4.749 1.793 -6.185 1.00 97.38 109 VAL A N 1
ATOM 838 C CA . VAL A 1 109 ? 3.317 1.446 -6.100 1.00 97.38 109 VAL A CA 1
ATOM 839 C C . VAL A 1 109 ? 3.052 0.532 -4.904 1.00 97.38 109 VAL A C 1
ATOM 841 O O . VAL A 1 109 ? 2.153 0.796 -4.109 1.00 97.38 109 VAL A O 1
ATOM 844 N N . SER A 1 110 ? 3.874 -0.500 -4.740 1.00 98.00 110 SER A N 1
ATOM 845 C CA . SER A 1 110 ? 3.741 -1.487 -3.669 1.00 98.00 110 SER A CA 1
ATOM 846 C C . SER A 1 110 ? 3.925 -0.872 -2.279 1.00 98.00 110 SER A C 1
ATOM 848 O O . SER A 1 110 ? 3.158 -1.180 -1.370 1.00 98.00 110 SER A O 1
ATOM 850 N N . ILE A 1 111 ? 4.882 0.049 -2.109 1.00 98.31 111 ILE A N 1
ATOM 851 C CA . ILE A 1 111 ? 5.080 0.782 -0.845 1.00 98.31 111 ILE A CA 1
ATOM 852 C C . ILE A 1 111 ? 3.833 1.598 -0.491 1.00 98.31 111 ILE A C 1
ATOM 854 O O . ILE A 1 111 ? 3.365 1.545 0.644 1.00 98.31 111 ILE A O 1
ATOM 858 N N . VAL A 1 112 ? 3.268 2.327 -1.459 1.00 97.00 112 VAL A N 1
ATOM 859 C CA . VAL A 1 112 ? 2.056 3.130 -1.238 1.00 97.00 112 VAL A CA 1
ATOM 860 C C . VAL A 1 112 ? 0.883 2.240 -0.830 1.00 97.00 112 VAL A C 1
ATOM 862 O O . VAL A 1 112 ? 0.245 2.500 0.189 1.00 97.00 112 VAL A O 1
ATOM 865 N N . VAL A 1 113 ? 0.639 1.152 -1.565 1.00 96.75 113 VAL A N 1
ATOM 866 C CA . VAL A 1 113 ? -0.439 0.204 -1.243 1.00 96.75 113 VAL A CA 1
ATOM 867 C C . VAL A 1 113 ? -0.218 -0.443 0.129 1.00 96.75 113 VAL A C 1
ATOM 869 O O . VAL A 1 113 ? -1.167 -0.556 0.900 1.00 96.75 113 VAL A O 1
ATOM 872 N N . ALA A 1 114 ? 1.020 -0.801 0.487 1.00 97.44 114 ALA A N 1
ATOM 873 C CA . ALA A 1 114 ? 1.346 -1.381 1.792 1.00 97.44 114 ALA A CA 1
ATOM 874 C C . ALA A 1 114 ? 1.008 -0.440 2.959 1.00 97.44 114 ALA A C 1
ATOM 876 O O . ALA A 1 114 ? 0.432 -0.870 3.957 1.00 97.44 114 ALA A O 1
ATOM 877 N N . LEU A 1 115 ? 1.333 0.850 2.833 1.00 97.06 115 LEU A N 1
ATOM 878 C CA . LEU A 1 115 ? 1.029 1.856 3.857 1.00 97.06 115 LEU A CA 1
ATOM 879 C C . LEU A 1 115 ? -0.478 2.114 3.994 1.00 97.06 115 LEU A C 1
ATOM 881 O O . LEU A 1 115 ? -0.970 2.344 5.100 1.00 97.06 115 LEU A O 1
ATOM 885 N N . MET A 1 116 ? -1.222 2.027 2.890 1.00 95.19 116 MET A N 1
ATOM 886 C CA . MET A 1 116 ? -2.684 2.119 2.909 1.00 95.19 116 MET A CA 1
ATOM 887 C C . MET A 1 116 ? -3.320 0.894 3.576 1.00 95.19 116 MET A C 1
ATOM 889 O O . MET A 1 116 ? -4.191 1.050 4.426 1.00 95.19 116 MET A O 1
ATOM 893 N N . VAL A 1 117 ? -2.843 -0.314 3.269 1.00 95.06 117 VAL A N 1
ATOM 894 C CA . VAL A 1 117 ? -3.258 -1.552 3.951 1.00 95.06 117 VAL A CA 1
ATOM 895 C C . VAL A 1 117 ? -2.994 -1.454 5.455 1.00 95.06 117 VAL A C 1
ATOM 897 O O . VAL A 1 117 ? -3.892 -1.692 6.256 1.00 95.06 117 VAL A O 1
ATOM 900 N N . ALA A 1 118 ? -1.789 -1.034 5.847 1.00 96.38 118 ALA A N 1
ATOM 901 C CA . ALA A 1 118 ? -1.420 -0.834 7.248 1.00 96.38 118 ALA A CA 1
ATOM 902 C C . ALA A 1 118 ? -2.375 0.109 7.982 1.00 96.38 118 ALA A C 1
ATOM 904 O O . ALA A 1 118 ? -2.733 -0.145 9.128 1.00 96.38 118 ALA A O 1
ATOM 905 N N . SER A 1 119 ? -2.816 1.172 7.308 1.00 95.69 119 SER A N 1
ATOM 906 C CA . SER A 1 119 ? -3.786 2.103 7.869 1.00 95.69 119 SER A CA 1
ATOM 907 C C . SER A 1 119 ? -5.083 1.362 8.261 1.00 95.69 119 SER A C 1
ATOM 909 O O . SER A 1 119 ? -5.536 1.447 9.403 1.00 95.69 119 SER A O 1
ATOM 911 N N . GLN A 1 120 ? -5.632 0.530 7.374 1.00 94.00 120 GLN A N 1
ATOM 912 C CA . GLN A 1 120 ? -6.841 -0.236 7.668 1.00 94.00 120 GLN A CA 1
ATOM 913 C C . GLN A 1 120 ? -6.619 -1.255 8.796 1.00 94.00 120 GLN A C 1
ATOM 915 O O . GLN A 1 120 ? -7.493 -1.416 9.648 1.00 94.00 120 GLN A O 1
ATOM 920 N N . LEU A 1 121 ? -5.450 -1.902 8.835 1.00 94.69 121 LEU A N 1
ATOM 921 C CA . LEU A 1 121 ? -5.099 -2.858 9.889 1.00 94.69 121 LEU A CA 1
ATOM 922 C C . LEU A 1 121 ? -5.071 -2.203 11.274 1.00 94.69 121 LEU A C 1
ATOM 924 O O . LEU A 1 121 ? -5.654 -2.752 12.204 1.00 94.69 121 LEU A O 1
ATOM 928 N N . ILE A 1 122 ? -4.484 -1.009 11.396 1.00 96.50 122 ILE A N 1
ATOM 929 C CA . ILE A 1 122 ? -4.452 -0.244 12.654 1.00 96.50 122 ILE A CA 1
ATOM 930 C C . ILE A 1 122 ? -5.873 0.041 13.159 1.00 96.50 122 ILE A C 1
ATOM 932 O O . ILE A 1 122 ? -6.157 -0.142 14.343 1.00 96.50 122 ILE A O 1
ATOM 936 N N . LEU A 1 123 ? -6.776 0.464 12.266 1.00 95.56 123 LEU A N 1
ATOM 937 C CA . LEU A 1 123 ? -8.173 0.733 12.620 1.00 95.56 123 LEU A CA 1
ATOM 938 C C . LEU A 1 123 ? -8.895 -0.543 13.077 1.00 95.56 123 LEU A C 1
ATOM 940 O O . LEU A 1 123 ? -9.550 -0.533 14.118 1.00 95.56 123 LEU A O 1
ATOM 944 N N . CYS A 1 124 ? -8.759 -1.641 12.327 1.00 95.12 124 CYS A N 1
ATOM 945 C CA . CYS A 1 124 ? -9.430 -2.903 12.647 1.00 95.12 124 CYS A CA 1
ATOM 946 C C . CYS A 1 124 ? -8.912 -3.509 13.956 1.00 95.12 124 CYS A C 1
ATOM 948 O O . CYS A 1 124 ? -9.716 -3.914 14.791 1.00 95.12 124 CYS A O 1
ATOM 950 N N . GLN A 1 125 ? -7.591 -3.515 14.167 1.00 95.81 125 GLN A N 1
ATOM 951 C CA . GLN A 1 125 ? -6.975 -4.003 15.403 1.00 95.81 125 GLN A CA 1
ATOM 952 C C . GLN A 1 125 ? -7.459 -3.202 16.613 1.00 95.81 125 GLN A C 1
ATOM 954 O O . GLN A 1 125 ? -7.942 -3.789 17.580 1.00 95.81 125 GLN A O 1
ATOM 959 N N . ARG A 1 126 ? -7.403 -1.864 16.550 1.00 95.81 126 ARG A N 1
ATOM 960 C CA . ARG A 1 126 ? -7.862 -1.014 17.657 1.00 95.81 126 ARG A CA 1
ATOM 961 C C . ARG A 1 126 ? -9.337 -1.249 17.976 1.00 95.81 126 ARG A C 1
ATOM 963 O O . ARG A 1 126 ? -9.679 -1.358 19.150 1.00 95.81 126 ARG A O 1
ATOM 970 N N . LEU A 1 127 ? -10.195 -1.341 16.957 1.00 95.25 127 LEU A N 1
ATOM 971 C CA . LEU A 1 127 ? -11.616 -1.616 17.166 1.00 95.25 127 LEU A CA 1
ATOM 972 C C . LEU A 1 127 ? -11.832 -2.989 17.805 1.00 95.25 127 LEU A C 1
ATOM 974 O O . LEU A 1 127 ? -12.598 -3.091 18.753 1.00 95.25 127 LEU A O 1
ATOM 978 N N . PHE A 1 128 ? -11.161 -4.027 17.310 1.00 95.50 128 PHE A N 1
ATOM 979 C CA . PHE A 1 128 ? -11.319 -5.392 17.806 1.00 95.50 128 PHE A CA 1
ATOM 980 C C . PHE A 1 128 ? -11.036 -5.507 19.305 1.00 95.50 128 PHE A C 1
ATOM 982 O O . PHE A 1 128 ? -11.891 -5.973 20.057 1.00 95.50 128 PHE A O 1
ATOM 989 N N . TYR A 1 129 ? -9.865 -5.037 19.747 1.00 94.94 129 TYR A N 1
ATOM 990 C CA . TYR A 1 129 ? -9.486 -5.099 21.161 1.00 94.94 129 TYR A CA 1
ATOM 991 C C . TYR A 1 129 ? -10.421 -4.273 22.039 1.00 94.94 129 TYR A C 1
ATOM 993 O O . TYR A 1 129 ? -10.753 -4.678 23.151 1.00 94.94 129 TYR A O 1
ATOM 1001 N N . LEU A 1 130 ? -10.885 -3.135 21.521 1.00 92.69 130 LEU A N 1
ATOM 1002 C CA . LEU A 1 130 ? -11.825 -2.291 22.235 1.00 92.69 130 LEU A CA 1
ATOM 1003 C C . LEU A 1 130 ? -13.196 -2.965 22.381 1.00 92.69 130 LEU A C 1
ATOM 1005 O O . LEU A 1 130 ? -13.771 -2.943 23.460 1.00 92.69 130 LEU A O 1
ATOM 1009 N N . MET A 1 131 ? -13.710 -3.604 21.333 1.00 93.56 131 MET A N 1
ATOM 1010 C CA . MET A 1 131 ? -15.011 -4.278 21.371 1.00 93.56 131 MET A CA 1
ATOM 1011 C C . MET A 1 131 ? -14.992 -5.506 22.290 1.00 93.56 131 MET A C 1
ATOM 1013 O O . MET A 1 131 ? -15.912 -5.676 23.089 1.00 93.56 131 MET A O 1
ATOM 1017 N N . ILE A 1 132 ? -13.921 -6.310 22.260 1.00 92.81 132 ILE A N 1
ATOM 1018 C CA . ILE A 1 132 ? -13.789 -7.485 23.139 1.00 92.81 132 ILE A CA 1
ATOM 1019 C C . ILE A 1 132 ? -13.797 -7.087 24.614 1.00 92.81 132 ILE A C 1
ATOM 1021 O O . ILE A 1 132 ? -14.465 -7.738 25.417 1.00 92.81 132 ILE A O 1
ATOM 1025 N N . ARG A 1 133 ? -13.128 -5.982 24.964 1.00 90.75 133 ARG A N 1
ATOM 1026 C CA . ARG A 1 133 ? -13.147 -5.426 26.324 1.00 90.75 133 ARG A CA 1
ATOM 1027 C C . ARG A 1 133 ? -14.561 -5.108 26.818 1.00 90.75 133 ARG A C 1
ATOM 1029 O O . ARG A 1 133 ? -14.837 -5.213 28.007 1.00 90.75 133 ARG A O 1
ATOM 1036 N N . HIS A 1 134 ? -15.469 -4.794 25.899 1.00 90.75 134 HIS A N 1
ATOM 1037 C CA . HIS A 1 134 ? -16.875 -4.499 26.169 1.00 90.75 134 HIS A CA 1
ATOM 1038 C C . HIS A 1 134 ? -17.819 -5.665 25.874 1.00 90.75 134 HIS A C 1
ATOM 1040 O O . HIS A 1 134 ? -19.011 -5.458 25.656 1.00 90.75 134 HIS A O 1
ATOM 1046 N N . LYS A 1 135 ? -17.304 -6.900 25.877 1.00 92.25 135 LYS A N 1
ATOM 1047 C CA . LYS A 1 135 ? -18.077 -8.117 25.608 1.00 92.25 135 LYS A CA 1
ATOM 1048 C C . LYS A 1 135 ? -18.786 -8.103 24.241 1.00 92.25 135 LYS A C 1
ATOM 1050 O O . LYS A 1 135 ? -19.834 -8.725 24.075 1.00 92.25 135 LYS A O 1
ATOM 1055 N N . VAL A 1 136 ? -18.214 -7.433 23.241 1.00 93.00 136 VAL A N 1
ATOM 1056 C CA . VAL A 1 136 ? -18.710 -7.445 21.859 1.00 93.00 136 VAL A CA 1
ATOM 1057 C C . VAL A 1 136 ? -17.673 -8.103 20.958 1.00 93.00 136 VAL A C 1
ATOM 1059 O O . VAL A 1 136 ? -16.539 -7.643 20.846 1.00 93.00 136 VAL A O 1
ATOM 1062 N N . LEU A 1 137 ? -18.062 -9.179 20.278 1.00 94.31 137 LEU A N 1
ATOM 1063 C CA . LEU A 1 137 ? -17.227 -9.831 19.277 1.00 94.31 137 LEU A CA 1
ATOM 1064 C C . LEU A 1 137 ? -17.672 -9.394 17.880 1.00 94.31 137 LEU A C 1
ATOM 1066 O O . LEU A 1 137 ? -18.760 -9.753 17.425 1.00 94.31 137 LEU A O 1
ATOM 1070 N N . VAL A 1 138 ? -16.824 -8.618 17.204 1.00 94.25 138 VAL A N 1
ATOM 1071 C CA . VAL A 1 138 ? -17.069 -8.160 15.831 1.00 94.25 138 VAL A CA 1
ATOM 1072 C C . VAL A 1 138 ? -16.517 -9.173 14.833 1.00 94.25 138 VAL A C 1
ATOM 1074 O O . VAL A 1 138 ? -15.329 -9.485 14.851 1.00 94.25 138 VAL A O 1
ATOM 1077 N N . ASP A 1 139 ? -17.380 -9.640 13.938 1.00 94.12 139 ASP A N 1
ATOM 1078 C CA . ASP A 1 139 ? -17.031 -10.466 12.782 1.00 94.12 139 ASP A CA 1
ATOM 1079 C C . ASP A 1 139 ? -16.724 -9.565 11.581 1.00 94.12 139 ASP A C 1
ATOM 1081 O O . ASP A 1 139 ? -17.633 -8.975 10.976 1.00 94.12 139 ASP A O 1
ATOM 1085 N N . PHE A 1 140 ? -15.429 -9.398 11.297 1.00 93.75 140 PHE A N 1
ATOM 1086 C CA . PHE A 1 140 ? -14.946 -8.573 10.194 1.00 93.75 140 PHE A CA 1
ATOM 1087 C C . PHE A 1 140 ? -15.196 -9.270 8.862 1.00 93.75 140 PHE A C 1
ATOM 1089 O O . PHE A 1 140 ? -14.877 -10.439 8.662 1.00 93.75 140 PHE A O 1
ATOM 1096 N N . GLN A 1 141 ? -15.731 -8.535 7.892 1.00 90.81 141 GLN A N 1
ATOM 1097 C CA . GLN A 1 141 ? -15.967 -9.097 6.579 1.00 90.81 141 GLN A CA 1
ATOM 1098 C C . GLN A 1 141 ? -14.641 -9.218 5.821 1.00 90.81 141 GLN A C 1
ATOM 1100 O O . GLN A 1 141 ? -14.148 -8.256 5.233 1.00 90.81 141 GLN A O 1
ATOM 1105 N N . ASN A 1 142 ? -14.104 -10.436 5.759 1.00 90.19 142 ASN A N 1
ATOM 1106 C CA . ASN A 1 142 ? -12.926 -10.730 4.952 1.00 90.19 142 ASN A CA 1
ATOM 1107 C C . ASN A 1 142 ? -13.187 -10.423 3.467 1.00 90.19 142 ASN A C 1
ATOM 1109 O O . ASN A 1 142 ? -14.021 -11.038 2.787 1.00 90.19 142 ASN A O 1
ATOM 1113 N N . LEU A 1 143 ? -12.466 -9.426 2.954 1.00 89.19 143 LEU A N 1
ATOM 1114 C CA . LEU A 1 143 ? -12.544 -9.015 1.561 1.00 89.19 143 LEU A CA 1
ATOM 1115 C C . LEU A 1 143 ? -11.749 -10.003 0.717 1.00 89.19 143 LEU A C 1
ATOM 1117 O O . LEU A 1 143 ? -10.552 -10.185 0.895 1.00 89.19 143 LEU A O 1
ATOM 1121 N N . ALA A 1 144 ? -12.408 -10.633 -0.250 1.00 91.81 144 ALA A N 1
ATOM 1122 C CA . ALA A 1 144 ? -11.711 -11.535 -1.149 1.00 91.81 144 ALA A CA 1
ATOM 1123 C C . ALA A 1 144 ? -10.720 -10.739 -2.033 1.00 91.81 144 ALA A C 1
ATOM 1125 O O . ALA A 1 144 ? -11.185 -9.880 -2.792 1.00 91.81 144 ALA A O 1
ATOM 1126 N N . PRO A 1 145 ? -9.400 -11.032 -2.015 1.00 93.81 145 PRO A N 1
ATOM 1127 C CA . PRO A 1 145 ? -8.390 -10.222 -2.711 1.00 93.81 145 PRO A CA 1
ATOM 1128 C C . PRO A 1 145 ? -8.687 -10.028 -4.201 1.00 93.81 145 PRO A C 1
ATOM 1130 O O . PRO A 1 145 ? -8.527 -8.946 -4.754 1.00 93.81 145 PRO A O 1
ATOM 1133 N N . TYR A 1 146 ? -9.219 -11.064 -4.856 1.00 94.38 146 TYR A N 1
ATOM 1134 C CA . TYR A 1 146 ? -9.562 -11.040 -6.279 1.00 94.38 146 TYR A CA 1
ATOM 1135 C C . TYR A 1 146 ? -10.735 -10.109 -6.635 1.00 94.38 146 TYR A C 1
ATOM 1137 O O . TYR A 1 146 ? -10.983 -9.886 -7.820 1.00 94.38 146 TYR A O 1
ATOM 1145 N N . LYS A 1 147 ? -11.482 -9.588 -5.654 1.00 91.94 147 LYS A N 1
ATOM 1146 C CA . LYS A 1 147 ? -12.527 -8.575 -5.877 1.00 91.94 147 LYS A CA 1
ATOM 1147 C C . LYS A 1 147 ? -11.983 -7.150 -5.788 1.00 91.94 147 LYS A C 1
ATOM 1149 O O . LYS A 1 147 ? -12.671 -6.233 -6.231 1.00 91.94 147 LYS A O 1
ATOM 1154 N N . ASP A 1 148 ? -10.786 -6.953 -5.234 1.00 93.25 148 ASP A N 1
ATOM 1155 C CA . ASP A 1 148 ? -10.205 -5.623 -5.081 1.00 93.25 148 ASP A CA 1
ATOM 1156 C C . ASP A 1 148 ? -9.383 -5.232 -6.328 1.00 93.25 148 ASP A C 1
ATOM 1158 O O . ASP A 1 148 ? -8.413 -5.913 -6.682 1.00 93.25 148 ASP A O 1
ATOM 1162 N N . PRO A 1 149 ? -9.724 -4.131 -7.023 1.00 92.81 149 PRO A N 1
ATOM 1163 C CA . PRO A 1 149 ? -8.948 -3.650 -8.164 1.00 92.81 149 PRO A CA 1
ATOM 1164 C C . PRO A 1 149 ? -7.507 -3.254 -7.802 1.00 92.81 149 PRO A C 1
ATOM 1166 O O . PRO A 1 149 ? -6.631 -3.344 -8.662 1.00 92.81 149 PRO A O 1
ATOM 1169 N N . MET A 1 150 ? -7.227 -2.841 -6.558 1.00 93.75 150 MET A N 1
ATOM 1170 C CA . MET A 1 150 ? -5.864 -2.519 -6.113 1.00 93.75 150 MET A CA 1
ATOM 1171 C C . MET A 1 150 ? -4.981 -3.762 -6.068 1.00 93.75 150 MET A C 1
ATOM 1173 O O . MET A 1 150 ? -3.828 -3.706 -6.496 1.00 93.75 150 MET A O 1
ATOM 1177 N N . PHE A 1 151 ? -5.533 -4.896 -5.625 1.00 95.94 151 PHE A N 1
ATOM 1178 C CA . PHE A 1 151 ? -4.828 -6.174 -5.655 1.00 95.94 151 PHE A CA 1
ATOM 1179 C C . PHE A 1 151 ? -4.427 -6.538 -7.085 1.00 95.94 151 PHE A C 1
ATOM 1181 O O . PHE A 1 151 ? -3.256 -6.794 -7.358 1.00 95.94 151 PHE A O 1
ATOM 1188 N N . TRP A 1 152 ? -5.375 -6.481 -8.025 1.00 96.19 152 TRP A N 1
ATOM 1189 C CA . TRP A 1 152 ? -5.099 -6.775 -9.431 1.00 96.19 152 TRP A CA 1
ATOM 1190 C C . TRP A 1 152 ? -4.089 -5.820 -10.057 1.00 96.19 152 TRP A C 1
ATOM 1192 O O . TRP A 1 152 ? -3.230 -6.265 -10.813 1.00 96.19 152 TRP A O 1
ATOM 1202 N N . TRP A 1 153 ? -4.145 -4.529 -9.731 1.00 96.25 153 TRP A N 1
ATOM 1203 C CA . TRP A 1 153 ? -3.162 -3.561 -10.214 1.00 96.25 153 TRP A CA 1
ATOM 1204 C C . TRP A 1 153 ? -1.737 -3.922 -9.767 1.00 96.25 153 TRP A C 1
ATOM 1206 O O . TRP A 1 153 ? -0.822 -3.968 -10.594 1.00 96.25 153 TRP A O 1
ATOM 1216 N N . VAL A 1 154 ? -1.548 -4.265 -8.491 1.00 97.50 154 VAL A N 1
ATOM 1217 C CA . VAL A 1 154 ? -0.252 -4.714 -7.957 1.00 97.50 154 VAL A CA 1
ATOM 1218 C C . VAL A 1 154 ? 0.194 -6.040 -8.590 1.00 97.50 154 VAL A C 1
ATOM 1220 O O . VAL A 1 154 ? 1.352 -6.181 -8.979 1.00 97.50 154 VAL A O 1
ATOM 1223 N N . ILE A 1 155 ? -0.710 -7.007 -8.757 1.00 98.06 155 ILE A N 1
ATOM 1224 C CA . ILE A 1 155 ? -0.385 -8.301 -9.377 1.00 98.06 155 ILE A CA 1
ATOM 1225 C C . ILE A 1 155 ? 0.032 -8.122 -10.840 1.00 98.06 155 ILE A C 1
ATOM 1227 O O . ILE A 1 155 ? 1.059 -8.656 -11.253 1.00 98.06 155 ILE A O 1
ATOM 1231 N N . ILE A 1 156 ? -0.720 -7.343 -11.621 1.00 97.75 156 ILE A N 1
ATOM 1232 C CA . ILE A 1 156 ? -0.416 -7.082 -13.034 1.00 97.75 156 ILE A CA 1
ATOM 1233 C C . ILE A 1 156 ? 0.930 -6.366 -13.162 1.00 97.75 156 ILE A C 1
ATOM 1235 O O . ILE A 1 156 ? 1.761 -6.767 -13.976 1.00 97.75 156 ILE A O 1
ATOM 1239 N N . THR A 1 157 ? 1.179 -5.342 -12.341 1.00 97.88 157 THR A N 1
ATOM 1240 C CA . THR A 1 157 ? 2.467 -4.630 -12.352 1.00 97.88 157 THR A CA 1
ATOM 1241 C C . THR A 1 157 ? 3.628 -5.551 -11.964 1.00 97.88 157 THR A C 1
ATOM 1243 O O . THR A 1 157 ? 4.665 -5.507 -12.622 1.00 97.88 157 THR A O 1
ATOM 1246 N N . CYS A 1 158 ? 3.446 -6.441 -10.983 1.00 98.12 158 CYS A N 1
ATOM 1247 C CA . CYS A 1 158 ? 4.438 -7.447 -10.599 1.00 98.12 158 CYS A CA 1
ATOM 1248 C C . CYS A 1 158 ? 4.730 -8.442 -11.732 1.00 98.12 158 CYS A C 1
ATOM 1250 O O . CYS A 1 158 ? 5.889 -8.678 -12.065 1.00 98.12 158 CYS A O 1
ATOM 1252 N N . VAL A 1 159 ? 3.696 -9.023 -12.349 1.00 97.88 159 VAL A N 1
ATOM 1253 C CA . VAL A 1 159 ? 3.848 -10.011 -13.432 1.00 97.88 159 VAL A CA 1
ATOM 1254 C C . VAL A 1 159 ? 4.545 -9.388 -14.641 1.00 97.88 159 VAL A C 1
ATOM 1256 O O . VAL A 1 159 ? 5.476 -9.979 -15.188 1.00 97.88 159 VAL A O 1
ATOM 1259 N N . LEU A 1 160 ? 4.154 -8.172 -15.031 1.00 98.00 160 LEU A N 1
ATOM 1260 C CA . LEU A 1 160 ? 4.783 -7.465 -16.148 1.00 98.00 160 LEU A CA 1
ATOM 1261 C C . LEU A 1 160 ? 6.222 -7.040 -15.823 1.00 98.00 160 LEU A C 1
ATOM 1263 O O . LEU A 1 160 ? 7.082 -7.116 -16.701 1.00 98.00 160 LEU A O 1
ATOM 1267 N N . ALA A 1 161 ? 6.526 -6.686 -14.572 1.00 97.38 161 ALA A N 1
ATOM 1268 C CA . ALA A 1 161 ? 7.899 -6.448 -14.136 1.00 97.38 161 ALA A CA 1
ATOM 1269 C C . ALA A 1 161 ? 8.755 -7.726 -14.211 1.00 97.38 161 ALA A C 1
ATOM 1271 O O . ALA A 1 161 ? 9.851 -7.700 -14.763 1.00 97.38 161 ALA A O 1
ATOM 1272 N N . LEU A 1 162 ? 8.248 -8.868 -13.734 1.00 96.25 162 LEU A N 1
ATOM 1273 C CA . LEU A 1 162 ? 8.953 -10.155 -13.821 1.00 96.25 162 LEU A CA 1
ATOM 1274 C C . LEU A 1 162 ? 9.163 -10.601 -15.274 1.00 96.25 162 LEU A C 1
ATOM 1276 O O . LEU A 1 162 ? 10.218 -11.140 -15.611 1.00 96.25 162 LEU A O 1
ATOM 1280 N N . SER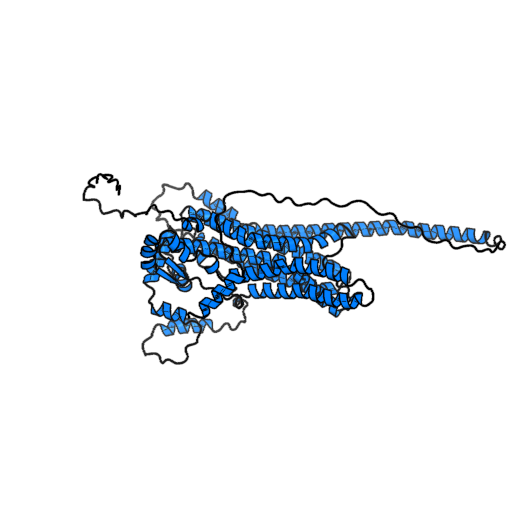 A 1 163 ? 8.201 -10.310 -16.153 1.00 96.44 163 SER A N 1
ATOM 1281 C CA . SER A 1 163 ? 8.322 -10.609 -17.581 1.00 96.44 163 SER A CA 1
ATOM 1282 C C . SER A 1 163 ? 9.499 -9.889 -18.252 1.00 96.44 163 SER A C 1
ATOM 1284 O O . SER A 1 163 ? 10.056 -10.427 -19.205 1.00 96.44 163 SER A O 1
ATOM 1286 N N . HIS A 1 164 ? 9.949 -8.742 -17.720 1.00 96.62 164 HIS A N 1
ATOM 1287 C CA . HIS A 1 164 ? 11.145 -8.047 -18.209 1.00 96.62 164 HIS A CA 1
ATOM 1288 C C . HIS A 1 164 ? 12.403 -8.916 -18.087 1.00 96.62 164 HIS A C 1
ATOM 1290 O O . HIS A 1 164 ? 13.199 -9.003 -19.020 1.00 96.62 164 HIS A O 1
ATOM 1296 N N . PHE A 1 165 ? 12.574 -9.599 -16.953 1.00 94.75 165 PHE A N 1
ATOM 1297 C CA . PHE A 1 165 ? 13.737 -10.456 -16.716 1.00 94.75 165 PHE A CA 1
ATOM 1298 C C . PHE A 1 165 ? 13.688 -11.716 -17.582 1.00 94.75 165 PHE A C 1
ATOM 1300 O O . PHE A 1 165 ? 14.711 -12.129 -18.121 1.00 94.75 165 PHE A O 1
ATOM 1307 N N . ILE A 1 166 ? 12.495 -12.285 -17.789 1.00 93.75 166 ILE A N 1
ATOM 1308 C CA . ILE A 1 166 ? 12.295 -13.400 -18.729 1.00 93.75 166 ILE A CA 1
ATOM 1309 C C . ILE A 1 166 ? 12.655 -12.955 -20.151 1.00 93.75 166 ILE A C 1
ATOM 1311 O O . ILE A 1 166 ? 13.374 -13.650 -20.864 1.00 93.75 166 ILE A O 1
ATOM 1315 N N . PHE A 1 167 ? 12.203 -11.768 -20.552 1.00 94.62 167 PHE A N 1
ATOM 1316 C CA . PHE A 1 167 ? 12.518 -11.200 -21.855 1.00 94.62 167 PHE A CA 1
ATOM 1317 C C . PHE A 1 167 ? 14.025 -10.955 -22.032 1.00 94.62 167 PHE A C 1
ATOM 1319 O O . PHE A 1 167 ? 14.577 -11.270 -23.086 1.00 94.62 167 PHE A O 1
ATOM 1326 N N . HIS A 1 168 ? 14.706 -10.467 -20.990 1.00 91.88 168 HIS A N 1
ATOM 1327 C CA . HIS A 1 168 ? 16.159 -10.296 -20.981 1.00 91.88 168 HIS A CA 1
ATOM 1328 C C . HIS A 1 168 ? 16.888 -11.636 -21.166 1.00 91.88 168 HIS A C 1
ATOM 1330 O O . HIS A 1 168 ? 17.789 -11.714 -21.995 1.00 91.88 168 HIS A O 1
ATOM 1336 N N . MET A 1 169 ? 16.454 -12.707 -20.490 1.00 90.38 169 MET A N 1
ATOM 1337 C CA . MET A 1 169 ? 17.016 -14.054 -20.674 1.00 90.38 169 MET A CA 1
ATOM 1338 C C . MET A 1 169 ? 16.902 -14.533 -22.130 1.00 90.38 169 MET A C 1
ATOM 1340 O O . MET A 1 169 ? 17.887 -14.989 -22.706 1.00 90.38 169 MET A O 1
ATOM 1344 N N . ILE A 1 170 ? 15.724 -14.373 -22.742 1.00 92.12 170 ILE A N 1
ATOM 1345 C CA . ILE A 1 170 ? 15.469 -14.796 -24.130 1.00 92.12 170 ILE A CA 1
ATOM 1346 C C . ILE A 1 170 ? 16.315 -13.981 -25.122 1.00 92.12 170 ILE A C 1
ATOM 1348 O O . ILE A 1 170 ? 16.862 -14.528 -26.079 1.00 92.12 170 ILE A O 1
ATOM 1352 N N . CYS A 1 171 ? 16.435 -12.667 -24.915 1.00 91.31 171 CYS A N 1
ATOM 1353 C CA . CYS A 1 171 ? 17.241 -11.810 -25.789 1.00 91.31 171 CYS A CA 1
ATOM 1354 C C . CYS A 1 171 ? 18.737 -12.092 -25.645 1.00 91.31 171 CYS A C 1
ATOM 1356 O O . CYS A 1 171 ? 19.461 -12.107 -26.640 1.00 91.31 171 CYS A O 1
ATOM 1358 N N . ALA A 1 172 ? 19.198 -12.347 -24.422 1.00 87.75 172 ALA A N 1
ATOM 1359 C CA . ALA A 1 172 ? 20.592 -12.651 -24.164 1.00 87.75 172 ALA A CA 1
ATOM 1360 C C . ALA A 1 172 ? 21.025 -13.968 -24.820 1.00 87.75 172 ALA A C 1
ATOM 1362 O O . ALA A 1 172 ? 22.117 -14.029 -25.379 1.00 87.75 172 ALA A O 1
ATOM 1363 N N . GLU A 1 173 ? 20.165 -14.989 -24.832 1.00 87.88 173 GLU A N 1
ATOM 1364 C CA . GLU A 1 173 ? 20.426 -16.245 -25.544 1.00 87.88 173 GLU A CA 1
ATOM 1365 C C . GLU A 1 173 ? 20.640 -16.014 -27.048 1.00 87.88 173 GLU A C 1
ATOM 1367 O O . GLU A 1 173 ? 21.613 -16.508 -27.619 1.00 87.88 173 GLU A O 1
ATOM 1372 N N . LYS A 1 174 ? 19.793 -15.186 -27.678 1.00 87.06 174 LYS A N 1
ATOM 1373 C CA . LYS A 1 174 ? 19.922 -14.839 -29.104 1.00 87.06 174 LYS A CA 1
ATOM 1374 C C . LYS A 1 174 ? 21.231 -14.113 -29.418 1.00 87.06 174 LYS A C 1
ATOM 1376 O O . LYS A 1 174 ? 21.850 -14.399 -30.435 1.00 87.06 174 LYS A O 1
ATOM 1381 N N . MET A 1 175 ? 21.645 -13.188 -28.552 1.00 82.50 175 MET A N 1
ATOM 1382 C CA . MET A 1 175 ? 22.863 -12.391 -28.740 1.00 82.50 175 MET A CA 1
ATOM 1383 C C . MET A 1 175 ? 24.144 -13.190 -28.461 1.00 82.50 175 MET A C 1
ATOM 1385 O O . MET A 1 175 ? 25.170 -12.955 -29.093 1.00 82.50 175 MET A O 1
ATOM 1389 N N . HIS A 1 176 ? 24.106 -14.135 -27.516 1.00 76.00 176 HIS A N 1
ATOM 1390 C CA . HIS A 1 176 ? 25.284 -14.893 -27.082 1.00 76.00 176 HIS A CA 1
ATOM 1391 C C . HIS A 1 176 ? 25.494 -16.230 -27.787 1.00 76.00 176 HIS A C 1
ATOM 1393 O O . HIS A 1 176 ? 26.535 -16.850 -27.567 1.00 76.00 176 HIS A O 1
ATOM 1399 N N . ALA A 1 177 ? 24.597 -16.639 -28.689 1.00 73.38 177 ALA A N 1
ATOM 1400 C CA . ALA A 1 177 ? 24.838 -17.769 -29.590 1.00 73.38 177 ALA A CA 1
ATOM 1401 C C . ALA A 1 177 ? 26.172 -17.649 -30.368 1.00 73.38 177 ALA A C 1
ATOM 1403 O O . ALA A 1 177 ? 26.694 -18.649 -30.851 1.00 73.38 177 ALA A O 1
ATOM 1404 N N . GLU A 1 178 ? 26.760 -16.449 -30.438 1.00 70.50 178 GLU A N 1
ATOM 1405 C CA . GLU A 1 178 ? 28.021 -16.169 -31.124 1.00 70.50 178 GLU A CA 1
ATOM 1406 C C . GLU A 1 178 ? 29.259 -16.088 -30.196 1.00 70.50 178 GLU A C 1
ATOM 1408 O O . GLU A 1 178 ? 30.383 -16.137 -30.692 1.00 70.50 178 GLU A O 1
ATOM 1413 N N . HIS A 1 179 ? 29.119 -15.967 -28.863 1.00 63.00 179 HIS A N 1
ATOM 1414 C CA . HIS A 1 179 ? 30.248 -15.777 -27.924 1.00 63.00 179 HIS A CA 1
ATOM 1415 C C . HIS A 1 179 ? 30.111 -16.635 -26.645 1.00 63.00 179 HIS A C 1
ATOM 1417 O O . HIS A 1 179 ? 29.226 -16.414 -25.823 1.00 63.00 179 HIS A O 1
ATOM 1423 N N . HIS A 1 180 ? 31.060 -17.558 -26.436 1.00 67.62 180 HIS A N 1
ATOM 1424 C CA . HIS A 1 180 ? 31.085 -18.671 -25.460 1.00 67.62 180 HIS A CA 1
ATOM 1425 C C . HIS A 1 180 ? 30.950 -18.377 -23.937 1.00 67.62 180 HIS A C 1
ATOM 1427 O O . HIS A 1 180 ? 31.184 -19.278 -23.136 1.00 67.62 180 HIS A O 1
ATOM 1433 N N . ASN A 1 181 ? 30.531 -17.193 -23.479 1.00 80.75 181 ASN A N 1
ATOM 1434 C CA . ASN A 1 181 ? 30.450 -16.855 -22.041 1.00 80.75 181 ASN A CA 1
ATOM 1435 C C . ASN A 1 181 ? 29.017 -16.835 -21.467 1.00 80.75 181 ASN A C 1
ATOM 1437 O O . ASN A 1 181 ? 28.651 -15.938 -20.708 1.00 80.75 181 ASN A O 1
ATOM 1441 N N . LEU A 1 182 ? 28.210 -17.856 -21.775 1.00 79.06 182 LEU A N 1
ATOM 1442 C CA . LEU A 1 182 ? 26.833 -17.993 -21.270 1.00 79.06 182 LEU A CA 1
ATOM 1443 C C . LEU A 1 182 ? 26.750 -18.002 -19.730 1.00 79.06 182 LEU A C 1
ATOM 1445 O O . LEU A 1 182 ? 25.807 -17.471 -19.148 1.00 79.06 182 LEU A O 1
ATOM 1449 N N . GLN A 1 183 ? 27.748 -18.577 -19.056 1.00 84.69 183 GLN A N 1
ATOM 1450 C CA . GLN A 1 183 ? 27.724 -18.764 -17.604 1.00 84.69 183 GLN A CA 1
ATOM 1451 C C . GLN A 1 183 ? 27.804 -17.437 -16.835 1.00 84.69 183 GLN A C 1
ATOM 1453 O O . GLN A 1 183 ? 27.013 -17.211 -15.924 1.00 84.69 183 GLN A O 1
ATOM 1458 N N . ALA A 1 184 ? 28.674 -16.516 -17.264 1.00 83.25 184 ALA A N 1
ATOM 1459 C CA . ALA A 1 184 ? 28.801 -15.198 -16.639 1.00 83.25 184 ALA A CA 1
ATOM 1460 C C . ALA A 1 184 ? 27.514 -14.363 -16.773 1.00 83.25 184 ALA A C 1
ATOM 1462 O O . ALA A 1 184 ? 27.146 -13.627 -15.857 1.00 83.25 184 ALA A O 1
ATOM 1463 N N . LEU A 1 185 ? 26.811 -14.501 -17.900 1.00 78.88 185 LEU A N 1
ATOM 1464 C CA . LEU A 1 185 ? 25.529 -13.843 -18.119 1.00 78.88 185 LEU A CA 1
ATOM 1465 C C . LEU A 1 185 ? 24.424 -14.450 -17.243 1.00 78.88 185 LEU A C 1
ATOM 1467 O O . LEU A 1 185 ? 23.688 -13.707 -16.594 1.00 78.88 185 LEU A O 1
ATOM 1471 N N . LEU A 1 186 ? 24.336 -15.784 -17.176 1.00 81.19 186 LEU A N 1
ATOM 1472 C CA . LEU A 1 186 ? 23.379 -16.471 -16.305 1.00 81.19 186 LEU A CA 1
ATOM 1473 C C . LEU A 1 186 ? 23.570 -16.086 -14.836 1.00 81.19 186 LEU A C 1
ATOM 1475 O O . LEU A 1 186 ? 22.583 -15.911 -14.125 1.00 81.19 186 LEU A O 1
ATOM 1479 N N . ASP A 1 187 ? 24.811 -15.923 -14.381 1.00 87.12 187 ASP A N 1
ATOM 1480 C CA . ASP A 1 187 ? 25.098 -15.542 -12.998 1.00 87.12 187 ASP A CA 1
ATOM 1481 C C . ASP A 1 187 ? 24.694 -14.088 -12.698 1.00 87.12 187 ASP A C 1
ATOM 1483 O O . ASP A 1 187 ? 24.127 -13.816 -11.636 1.00 87.12 187 ASP A O 1
ATOM 1487 N N . GLY A 1 188 ? 24.889 -13.164 -13.647 1.00 83.12 188 GLY A N 1
ATOM 1488 C CA . GLY A 1 188 ? 24.387 -11.789 -13.536 1.00 83.12 188 GLY A CA 1
ATOM 1489 C C . GLY A 1 188 ? 22.857 -11.730 -13.494 1.00 83.12 188 GLY A C 1
ATOM 1490 O O . GLY A 1 188 ? 22.273 -11.166 -12.571 1.00 83.12 188 GLY A O 1
ATOM 1491 N N . LEU A 1 189 ? 22.203 -12.411 -14.436 1.00 80.69 189 LEU A N 1
ATOM 1492 C CA . LEU A 1 189 ? 20.744 -12.479 -14.532 1.00 80.69 189 LEU A CA 1
ATOM 1493 C C . LEU A 1 189 ? 20.094 -13.104 -13.299 1.00 80.69 189 LEU A C 1
ATOM 1495 O O . LEU A 1 189 ? 19.087 -12.595 -12.807 1.00 80.69 189 LEU A O 1
ATOM 1499 N N . LYS A 1 190 ? 20.680 -14.182 -12.766 1.00 86.50 190 LYS A N 1
ATOM 1500 C CA . LYS A 1 190 ? 20.219 -14.798 -11.517 1.00 86.50 190 LYS A CA 1
ATOM 1501 C C . LYS A 1 190 ? 20.288 -13.810 -10.365 1.00 86.50 190 LYS A C 1
ATOM 1503 O O . LYS A 1 190 ? 19.340 -13.733 -9.592 1.00 86.50 190 LYS A O 1
ATOM 1508 N N . LYS A 1 191 ? 21.374 -13.044 -10.252 1.00 89.31 191 LYS A N 1
ATOM 1509 C CA . LYS A 1 191 ? 21.529 -12.063 -9.176 1.00 89.31 191 LYS A CA 1
ATOM 1510 C C . LYS A 1 191 ? 20.441 -10.992 -9.239 1.00 89.31 191 LYS A C 1
ATOM 1512 O O . LYS A 1 191 ? 19.809 -10.717 -8.221 1.00 89.31 191 LYS A O 1
ATOM 1517 N N . ASP A 1 192 ? 20.181 -10.451 -10.424 1.00 86.81 192 ASP A N 1
ATOM 1518 C CA . ASP A 1 192 ? 19.221 -9.361 -10.608 1.00 86.81 192 ASP A CA 1
ATOM 1519 C C . ASP A 1 192 ? 17.771 -9.841 -10.439 1.00 86.81 192 ASP A C 1
ATOM 1521 O O . ASP A 1 192 ? 16.976 -9.214 -9.732 1.00 86.81 192 ASP A O 1
ATOM 1525 N N . ALA A 1 193 ? 17.444 -11.005 -11.011 1.00 87.88 193 ALA A N 1
ATOM 1526 C CA . ALA A 1 193 ? 16.122 -11.613 -10.896 1.00 87.88 193 ALA A CA 1
ATOM 1527 C C . ALA A 1 193 ? 15.812 -12.066 -9.464 1.00 87.88 193 ALA A C 1
ATOM 1529 O O . ALA A 1 193 ? 14.688 -11.888 -9.004 1.00 87.88 193 ALA A O 1
ATOM 1530 N N . VAL A 1 194 ? 16.788 -12.616 -8.734 1.00 92.88 194 VAL A N 1
ATOM 1531 C CA . VAL A 1 194 ? 16.606 -12.993 -7.322 1.00 92.88 194 VAL A CA 1
ATOM 1532 C C . VAL A 1 194 ? 16.440 -11.748 -6.455 1.00 92.88 194 VAL A C 1
ATOM 1534 O O . VAL A 1 194 ? 15.556 -11.719 -5.600 1.00 92.88 194 VAL A O 1
ATOM 1537 N N . PHE A 1 195 ? 17.236 -10.705 -6.703 1.00 93.12 195 PHE A N 1
ATOM 1538 C CA . PHE A 1 195 ? 17.177 -9.462 -5.940 1.00 93.12 195 PHE A CA 1
ATOM 1539 C C . PHE A 1 195 ? 15.822 -8.752 -6.065 1.00 93.12 195 PHE A C 1
ATOM 1541 O O . PHE A 1 195 ? 15.296 -8.264 -5.069 1.00 93.12 195 PHE A O 1
ATOM 1548 N N . PHE A 1 196 ? 15.233 -8.713 -7.264 1.00 95.25 196 PHE A N 1
ATOM 1549 C CA . PHE A 1 196 ? 13.904 -8.128 -7.470 1.00 95.25 196 PHE A CA 1
ATOM 1550 C C . PHE A 1 196 ? 12.769 -9.105 -7.123 1.00 95.25 196 PHE A C 1
ATOM 1552 O O . PHE A 1 196 ? 11.797 -8.741 -6.461 1.00 95.25 196 PHE A O 1
ATOM 1559 N N . GLY A 1 197 ? 12.883 -10.353 -7.576 1.00 95.38 197 GLY A N 1
ATOM 1560 C CA . GLY A 1 197 ? 11.817 -11.346 -7.510 1.00 95.38 197 GLY A CA 1
ATOM 1561 C C . GLY A 1 197 ? 11.508 -11.808 -6.092 1.00 95.38 197 GLY A C 1
ATOM 1562 O O . GLY A 1 197 ? 10.336 -11.960 -5.755 1.00 95.38 197 GLY A O 1
ATOM 1563 N N . LEU A 1 198 ? 12.521 -11.983 -5.237 1.00 95.81 198 LEU A N 1
ATOM 1564 C CA . LEU A 1 198 ? 12.306 -12.477 -3.877 1.00 95.81 198 LEU A CA 1
ATOM 1565 C C . LEU A 1 198 ? 11.499 -11.476 -3.016 1.00 95.81 198 LEU A C 1
ATOM 1567 O O . LEU A 1 198 ? 10.457 -11.880 -2.493 1.00 95.81 198 LEU A O 1
ATOM 1571 N N . PRO A 1 199 ? 11.868 -10.179 -2.909 1.00 96.81 199 PRO A N 1
ATOM 1572 C CA . PRO A 1 199 ? 11.039 -9.189 -2.216 1.00 96.81 199 PRO A CA 1
ATOM 1573 C C . PRO A 1 199 ? 9.648 -9.031 -2.833 1.00 96.81 199 PRO A C 1
ATOM 1575 O O . PRO A 1 199 ? 8.679 -8.870 -2.097 1.00 96.81 199 PRO A O 1
ATOM 1578 N N . ALA A 1 200 ? 9.528 -9.109 -4.164 1.00 97.75 200 ALA A N 1
ATOM 1579 C CA . ALA A 1 200 ? 8.237 -9.018 -4.838 1.00 97.75 200 ALA A CA 1
ATOM 1580 C C . ALA A 1 200 ? 7.302 -10.170 -4.435 1.00 97.75 200 ALA A C 1
ATOM 1582 O O . ALA A 1 200 ? 6.162 -9.923 -4.055 1.00 97.75 200 ALA A O 1
ATOM 1583 N N . VAL A 1 201 ? 7.786 -11.417 -4.440 1.00 97.19 201 VAL A N 1
ATOM 1584 C CA . VAL A 1 201 ? 6.995 -12.589 -4.029 1.00 97.19 201 VAL A CA 1
ATOM 1585 C C . VAL A 1 201 ? 6.585 -12.494 -2.560 1.00 97.19 201 VAL A C 1
ATOM 1587 O O . VAL A 1 201 ? 5.410 -12.687 -2.250 1.00 97.19 201 VAL A O 1
ATOM 1590 N N . PHE A 1 202 ? 7.512 -12.149 -1.659 1.00 97.50 202 PHE A N 1
ATOM 1591 C CA . PHE A 1 202 ? 7.179 -11.960 -0.244 1.00 97.50 202 PHE A CA 1
ATOM 1592 C C . PHE A 1 202 ? 6.156 -10.848 -0.035 1.00 97.50 202 PHE A C 1
ATOM 1594 O O . PHE A 1 202 ? 5.239 -11.016 0.766 1.00 97.50 202 PHE A O 1
ATOM 1601 N N . TYR A 1 203 ? 6.266 -9.754 -0.787 1.00 98.12 203 TYR A N 1
ATOM 1602 C CA . TYR A 1 203 ? 5.288 -8.682 -0.744 1.00 98.12 203 TYR A CA 1
ATOM 1603 C C . TYR A 1 203 ? 3.909 -9.129 -1.244 1.00 98.12 203 TYR A C 1
ATOM 1605 O O . TYR A 1 203 ? 2.914 -8.805 -0.605 1.00 98.12 203 TYR A O 1
ATOM 1613 N N . ILE A 1 204 ? 3.818 -9.904 -2.331 1.00 98.25 204 ILE A N 1
ATOM 1614 C CA . ILE A 1 204 ? 2.532 -10.439 -2.809 1.00 98.25 204 ILE A CA 1
ATOM 1615 C C . ILE A 1 204 ? 1.901 -11.376 -1.773 1.00 98.25 204 ILE A C 1
ATOM 1617 O O . ILE A 1 204 ? 0.697 -11.292 -1.536 1.00 98.25 204 ILE A O 1
ATOM 1621 N N . ILE A 1 205 ? 2.700 -12.232 -1.127 1.00 97.31 205 ILE A N 1
ATOM 1622 C CA . ILE A 1 205 ? 2.223 -13.093 -0.036 1.00 97.31 205 ILE A CA 1
ATOM 1623 C C . ILE A 1 205 ? 1.726 -12.232 1.127 1.00 97.31 205 ILE A C 1
ATOM 1625 O O . ILE A 1 205 ? 0.614 -12.436 1.598 1.00 97.31 205 ILE A O 1
ATOM 1629 N N . PHE A 1 206 ? 2.512 -11.243 1.558 1.00 97.00 206 PHE A N 1
ATOM 1630 C CA . PHE A 1 206 ? 2.115 -10.299 2.601 1.00 97.00 206 PHE A CA 1
ATOM 1631 C C . PHE A 1 206 ? 0.801 -9.590 2.252 1.00 97.00 206 PHE A C 1
ATOM 1633 O O . PHE A 1 206 ? -0.115 -9.564 3.069 1.00 97.00 206 PHE A O 1
ATOM 1640 N N . LEU A 1 207 ? 0.688 -9.065 1.030 1.00 96.56 207 LEU A N 1
ATOM 1641 C CA . LEU A 1 207 ? -0.508 -8.381 0.561 1.00 96.56 207 LEU A CA 1
ATOM 1642 C C . LEU A 1 207 ? -1.706 -9.327 0.598 1.00 96.56 207 LEU A C 1
ATOM 1644 O O . LEU A 1 207 ? -2.741 -8.942 1.119 1.00 96.56 207 LEU A O 1
ATOM 1648 N N . TYR A 1 208 ? -1.566 -10.565 0.121 1.00 96.62 208 TYR A N 1
ATOM 1649 C CA . TYR A 1 208 ? -2.628 -11.569 0.188 1.00 96.62 208 TYR A CA 1
ATOM 1650 C C . TYR A 1 208 ? -3.061 -11.860 1.633 1.00 96.62 208 TYR A C 1
ATOM 1652 O O . TYR A 1 208 ? -4.253 -11.831 1.922 1.00 96.62 208 TYR A O 1
ATOM 1660 N N . MET A 1 209 ? -2.105 -12.078 2.542 1.00 95.56 209 MET A N 1
ATOM 1661 C CA . MET A 1 209 ? -2.389 -12.348 3.958 1.00 95.56 209 MET A CA 1
ATOM 1662 C C . MET A 1 209 ? -3.048 -11.152 4.658 1.00 95.56 209 MET A C 1
ATOM 1664 O O . MET A 1 209 ? -3.857 -11.344 5.552 1.00 95.56 209 MET A O 1
ATOM 1668 N N . SER A 1 210 ? -2.753 -9.921 4.233 1.00 94.50 210 SER A N 1
ATOM 1669 C CA . SER A 1 210 ? -3.328 -8.706 4.826 1.00 94.50 210 SER A CA 1
ATOM 1670 C C . SER A 1 210 ? -4.823 -8.496 4.548 1.00 94.50 210 SER A C 1
ATOM 1672 O O . SER A 1 210 ? -5.447 -7.669 5.208 1.00 94.50 210 SER A O 1
ATOM 1674 N N . TYR A 1 211 ? -5.401 -9.229 3.587 1.00 94.44 211 TYR A N 1
ATOM 1675 C CA . TYR A 1 211 ? -6.852 -9.234 3.350 1.00 94.44 211 TYR A CA 1
ATOM 1676 C C . TYR A 1 211 ? -7.616 -10.089 4.366 1.00 94.44 211 TYR A C 1
ATOM 1678 O O . TYR A 1 211 ? -8.829 -9.923 4.490 1.00 94.44 211 TYR A O 1
ATOM 1686 N N . ASP A 1 212 ? -6.923 -10.992 5.062 1.00 94.38 212 ASP A N 1
ATOM 1687 C CA . ASP A 1 212 ? -7.471 -11.766 6.170 1.00 94.38 212 ASP A CA 1
ATOM 1688 C C . ASP A 1 212 ? -7.158 -11.028 7.474 1.00 94.38 212 ASP A C 1
ATOM 1690 O O . ASP A 1 212 ? -6.106 -11.208 8.094 1.00 94.38 212 ASP A O 1
ATOM 1694 N N . VAL A 1 213 ? -8.052 -10.108 7.841 1.00 92.06 213 VAL A N 1
ATOM 1695 C CA . VAL A 1 213 ? -7.853 -9.241 9.009 1.00 92.06 213 VAL A CA 1
ATOM 1696 C C . VAL A 1 213 ? -7.831 -10.080 10.283 1.00 92.06 213 VAL A C 1
ATOM 1698 O O . VAL A 1 213 ? -7.014 -9.813 11.160 1.00 92.06 213 VAL A O 1
ATOM 1701 N N . GLU A 1 214 ? -8.659 -11.125 10.357 1.00 91.62 214 GLU A N 1
ATOM 1702 C CA . GLU A 1 214 ? -8.751 -12.026 11.511 1.00 91.62 214 GLU A CA 1
ATOM 1703 C C . GLU A 1 214 ? -7.422 -12.705 11.836 1.00 91.62 214 GLU A C 1
ATOM 1705 O O . GLU A 1 214 ? -7.108 -12.913 13.007 1.00 91.62 214 GLU A O 1
ATOM 1710 N N . TRP A 1 215 ? -6.602 -12.994 10.822 1.00 90.06 215 TRP A N 1
ATOM 1711 C CA . TRP A 1 215 ? -5.294 -13.614 11.025 1.00 90.06 215 TRP A CA 1
ATOM 1712 C C . TRP A 1 215 ? -4.298 -12.719 11.781 1.00 90.06 215 TRP A C 1
ATOM 1714 O O . TRP A 1 215 ? -3.346 -13.215 12.385 1.00 90.06 215 TRP A O 1
ATOM 1724 N N . LEU A 1 216 ? -4.512 -11.401 11.762 1.00 90.00 216 LEU A N 1
ATOM 1725 C CA . LEU A 1 216 ? -3.696 -10.409 12.469 1.00 90.00 216 LEU A CA 1
ATOM 1726 C C . LEU A 1 216 ? -4.271 -10.015 13.835 1.00 90.00 216 LEU A C 1
ATOM 1728 O O . LEU A 1 216 ? -3.665 -9.198 14.534 1.00 90.00 216 LEU A O 1
ATOM 1732 N N . LEU A 1 217 ? -5.437 -10.551 14.195 1.00 93.69 217 LEU A N 1
ATOM 1733 C CA . LEU A 1 217 ? -6.085 -10.331 15.482 1.00 93.69 217 LEU A CA 1
ATOM 1734 C C . LEU A 1 217 ? -5.667 -11.414 16.478 1.00 93.69 217 LEU A C 1
ATOM 1736 O O . LEU A 1 217 ? -5.198 -12.492 16.106 1.00 93.69 217 LEU A O 1
ATOM 1740 N N . LEU A 1 218 ? -5.833 -11.128 17.772 1.00 92.75 218 LEU A N 1
ATOM 1741 C CA . LEU A 1 218 ? -5.600 -12.130 18.806 1.00 92.75 218 LEU A CA 1
ATOM 1742 C C . LEU A 1 218 ? -6.576 -13.301 18.595 1.00 92.75 218 LEU A C 1
ATOM 1744 O O . LEU A 1 218 ? -7.790 -13.084 18.642 1.00 92.75 218 LEU A O 1
ATOM 1748 N N . PRO A 1 219 ? -6.090 -14.539 18.397 1.00 92.50 219 PRO A N 1
ATOM 1749 C CA . PRO A 1 219 ? -6.985 -15.675 18.288 1.00 92.50 219 PRO A CA 1
ATOM 1750 C C . PRO A 1 219 ? -7.709 -15.866 19.621 1.00 92.50 219 PRO A C 1
ATOM 1752 O O . PRO A 1 219 ? -7.090 -15.794 20.682 1.00 92.50 219 PRO A O 1
ATOM 1755 N N . LEU A 1 220 ? -9.005 -16.184 19.567 1.00 89.88 220 LEU A N 1
ATOM 1756 C CA . LEU A 1 220 ? -9.821 -16.440 20.760 1.00 89.88 220 LEU A CA 1
ATOM 1757 C C . LEU A 1 220 ? -9.158 -17.452 21.705 1.00 89.88 220 LEU A C 1
ATOM 1759 O O . LEU A 1 220 ? -9.235 -17.291 22.911 1.00 89.88 220 LEU A O 1
ATOM 1763 N N . SER A 1 221 ? -8.427 -18.447 21.196 1.00 92.19 221 SER A N 1
ATOM 1764 C CA . SER A 1 221 ? -7.698 -19.392 22.054 1.00 92.19 221 SER A CA 1
ATOM 1765 C C . SER A 1 221 ? -6.722 -18.709 23.018 1.00 92.19 221 SER A C 1
ATOM 1767 O O . SER A 1 221 ? -6.637 -19.118 24.166 1.00 92.19 221 SER A O 1
ATOM 1769 N N . LYS A 1 222 ? -6.032 -17.642 22.590 1.00 91.69 222 LYS A N 1
ATOM 1770 C CA . LYS A 1 222 ? -5.116 -16.881 23.452 1.00 91.69 222 LYS A CA 1
ATOM 1771 C C . LYS A 1 222 ? -5.855 -16.074 24.516 1.00 91.69 222 LYS A C 1
ATOM 1773 O O . LYS A 1 222 ? -5.351 -15.949 25.621 1.00 91.69 222 LYS A O 1
ATOM 1778 N N . PHE A 1 223 ? -7.057 -15.598 24.201 1.00 90.19 223 PHE A N 1
ATOM 1779 C CA . PHE A 1 223 ? -7.948 -14.967 25.174 1.00 90.19 223 PHE A CA 1
ATOM 1780 C C . PHE A 1 223 ? -8.362 -15.949 26.288 1.00 90.19 223 PHE A C 1
ATOM 1782 O O . PHE A 1 223 ? -8.388 -15.577 27.454 1.00 90.19 223 PHE A O 1
ATOM 1789 N N . TRP A 1 224 ? -8.598 -17.223 25.951 1.00 93.94 224 TRP A N 1
ATOM 1790 C CA . TRP A 1 224 ? -8.900 -18.281 26.929 1.00 93.94 224 TRP A CA 1
ATOM 1791 C C . TRP A 1 224 ? -7.688 -18.759 27.742 1.00 93.94 224 TRP A C 1
ATOM 1793 O O . TRP A 1 224 ? -7.865 -19.300 28.830 1.00 93.94 224 TRP A O 1
ATOM 1803 N N . GLU A 1 225 ? -6.470 -18.612 27.213 1.00 94.75 225 GLU A N 1
ATOM 1804 C CA . GLU A 1 225 ? -5.242 -19.055 27.887 1.00 94.75 225 GLU A CA 1
ATOM 1805 C C . GLU A 1 225 ? -4.871 -18.178 29.094 1.00 94.75 225 GLU A C 1
ATOM 1807 O O . GLU A 1 225 ? -4.256 -18.690 30.027 1.00 94.75 225 GLU A O 1
ATOM 1812 N N . GLU A 1 226 ? -5.221 -16.888 29.086 1.00 93.38 226 GLU A N 1
ATOM 1813 C CA . GLU A 1 226 ? -4.806 -15.939 30.130 1.00 93.38 226 GLU A CA 1
ATOM 1814 C C . GLU A 1 226 ? -5.633 -16.069 31.423 1.00 93.38 226 GLU A C 1
ATOM 1816 O O . GLU A 1 226 ? -5.065 -16.217 32.504 1.00 93.38 226 GLU A O 1
ATOM 1821 N N . ASP A 1 227 ? -6.967 -16.083 31.319 1.00 94.25 227 ASP A N 1
ATOM 1822 C CA . ASP A 1 227 ? -7.882 -16.372 32.433 1.00 94.25 227 ASP A CA 1
ATOM 1823 C C . ASP A 1 227 ? -9.086 -17.181 31.913 1.00 94.25 227 ASP A C 1
ATOM 1825 O O . ASP A 1 227 ? -10.041 -16.605 31.380 1.00 94.25 227 ASP A O 1
ATOM 1829 N N . PRO A 1 228 ? -9.076 -18.521 32.042 1.00 94.94 228 PRO A N 1
ATOM 1830 C CA . PRO A 1 228 ? -10.136 -19.361 31.496 1.00 94.94 228 PRO A CA 1
ATOM 1831 C C . PRO A 1 228 ? -11.473 -19.176 32.221 1.00 94.94 228 PRO A C 1
ATOM 1833 O O . PRO A 1 228 ? -12.514 -19.409 31.611 1.00 94.94 228 PRO A O 1
ATOM 1836 N N . VAL A 1 229 ? -11.466 -18.772 33.499 1.00 94.12 229 VAL A N 1
ATOM 1837 C CA . VAL A 1 229 ? -12.696 -18.581 34.285 1.00 94.12 229 VAL A CA 1
ATOM 1838 C C . VAL A 1 229 ? -13.388 -17.307 33.826 1.00 94.12 229 VAL A C 1
ATOM 1840 O O . VAL A 1 229 ? -14.558 -17.342 33.451 1.00 94.12 229 VAL A O 1
ATOM 1843 N N . TRP A 1 230 ? -12.642 -16.204 33.758 1.00 89.38 230 TRP A N 1
ATOM 1844 C CA . TRP A 1 230 ? -13.169 -14.944 33.244 1.00 89.38 230 TRP A CA 1
ATOM 1845 C C . TRP A 1 230 ? -13.564 -15.053 31.766 1.00 89.38 230 TRP A C 1
ATOM 1847 O O . TRP A 1 230 ? -14.635 -14.591 31.380 1.00 89.38 230 TRP A O 1
ATOM 1857 N N . ALA A 1 231 ? -12.764 -15.733 30.937 1.00 92.44 231 ALA A N 1
ATOM 1858 C CA . ALA A 1 231 ? -13.118 -15.978 29.541 1.00 92.44 231 ALA A CA 1
ATOM 1859 C C . ALA A 1 231 ? -14.404 -16.812 29.407 1.00 92.44 231 ALA A C 1
ATOM 1861 O O . ALA A 1 231 ? -15.205 -16.552 28.508 1.00 92.44 231 ALA A O 1
ATOM 1862 N N . GLN A 1 232 ? -14.652 -17.772 30.306 1.00 94.06 232 GLN A N 1
ATOM 1863 C CA . GLN A 1 232 ? -15.903 -18.533 30.338 1.00 94.06 232 GLN A CA 1
ATOM 1864 C C . GLN A 1 232 ? -17.103 -17.654 30.693 1.00 94.06 232 GLN A C 1
ATOM 1866 O O . GLN A 1 232 ? -18.128 -17.727 30.016 1.00 94.06 232 GLN A O 1
ATOM 1871 N N . GLU A 1 233 ? -16.965 -16.804 31.708 1.00 90.81 233 GLU A N 1
ATOM 1872 C CA . GLU A 1 233 ? -18.004 -15.854 32.114 1.00 90.81 233 GLU A CA 1
ATOM 1873 C C . GLU A 1 233 ? -18.309 -14.866 30.981 1.00 90.81 233 GLU A C 1
ATOM 1875 O O . GLU A 1 233 ? -19.448 -14.757 30.528 1.00 90.81 233 GLU A O 1
ATOM 1880 N N . VAL A 1 234 ? -17.281 -14.213 30.437 1.00 89.25 234 VAL A N 1
ATOM 1881 C CA . VAL A 1 234 ? -17.436 -13.232 29.359 1.00 89.25 234 VAL A CA 1
ATOM 1882 C C . VAL A 1 234 ? -17.950 -13.868 28.078 1.00 89.25 234 VAL A C 1
ATOM 1884 O O . VAL A 1 234 ? -18.816 -13.287 27.435 1.00 89.25 234 VAL A O 1
ATOM 1887 N N . SER A 1 235 ? -17.473 -15.058 27.703 1.00 90.31 235 SER A N 1
ATOM 1888 C CA . SER A 1 235 ? -17.923 -15.718 26.472 1.00 90.31 235 SER A CA 1
ATOM 1889 C C . SER A 1 235 ? -19.393 -16.113 26.492 1.00 90.31 235 SER A C 1
ATOM 1891 O O . SER A 1 235 ? -20.015 -16.126 25.431 1.00 90.31 235 SER A O 1
ATOM 1893 N N . SER A 1 236 ? -19.960 -16.377 27.674 1.00 91.31 236 SER A N 1
ATOM 1894 C CA . SER A 1 236 ? -21.400 -16.604 27.820 1.00 91.31 236 SER A CA 1
ATOM 1895 C C . SER A 1 236 ? -22.235 -15.337 27.591 1.00 91.31 236 SER A C 1
ATOM 1897 O O . SER A 1 236 ? -23.377 -15.435 27.145 1.00 91.31 236 SER A O 1
ATOM 1899 N N . ASP A 1 237 ? -21.625 -14.166 27.786 1.00 90.88 237 ASP A N 1
ATOM 1900 C CA . ASP A 1 237 ? -22.230 -12.844 27.608 1.00 90.88 237 ASP A CA 1
ATOM 1901 C C . ASP A 1 237 ? -21.817 -12.148 26.292 1.00 90.88 237 ASP A C 1
ATOM 1903 O O . ASP A 1 237 ? -22.272 -11.034 26.022 1.00 90.88 237 ASP A O 1
ATOM 1907 N N . LEU A 1 238 ? -20.930 -12.747 25.483 1.00 91.88 238 LEU A N 1
ATOM 1908 C CA . LEU A 1 238 ? -20.369 -12.102 24.291 1.00 91.88 238 LEU A CA 1
ATOM 1909 C C . LEU A 1 238 ? -21.462 -11.841 23.245 1.00 91.88 238 LEU A C 1
ATOM 1911 O O . LEU A 1 238 ? -21.993 -12.763 22.621 1.00 91.88 238 LEU A O 1
ATOM 1915 N N . ALA A 1 239 ? -21.734 -10.566 22.975 1.00 91.69 239 ALA A N 1
ATOM 1916 C CA . ALA A 1 239 ? -22.601 -10.159 21.884 1.00 91.69 239 ALA A CA 1
ATOM 1917 C C . ALA A 1 239 ? -21.846 -10.285 20.553 1.00 91.69 239 ALA A C 1
ATOM 1919 O O . ALA A 1 239 ? -20.888 -9.558 20.289 1.00 91.69 239 ALA A O 1
ATOM 1920 N N . PHE A 1 240 ? -22.278 -11.210 19.699 1.00 92.31 240 PHE A N 1
ATOM 1921 C CA . PHE A 1 240 ? -21.717 -11.369 18.360 1.00 92.31 240 PHE A CA 1
ATOM 1922 C C . PHE A 1 240 ? -22.383 -10.403 17.377 1.00 92.31 240 PHE A C 1
ATOM 1924 O O . PHE A 1 240 ? -23.604 -10.425 17.205 1.00 92.31 240 PHE A O 1
ATOM 1931 N N . ILE A 1 241 ? -21.588 -9.583 16.689 1.00 92.69 241 ILE A N 1
ATOM 1932 C CA . ILE A 1 241 ? -22.083 -8.617 15.705 1.00 92.69 241 ILE A CA 1
ATOM 1933 C C . ILE A 1 241 ? -21.312 -8.736 14.391 1.00 92.69 241 ILE A C 1
ATOM 1935 O O . ILE A 1 241 ? -20.085 -8.751 14.359 1.00 92.69 241 ILE A O 1
ATOM 1939 N N . THR A 1 242 ? -22.036 -8.785 13.274 1.00 91.62 242 THR A N 1
ATOM 1940 C CA . THR A 1 242 ? -21.403 -8.739 11.947 1.00 91.62 242 THR A CA 1
ATOM 1941 C C . THR A 1 242 ? -21.020 -7.310 11.585 1.00 91.62 242 THR A C 1
ATOM 1943 O O . THR A 1 242 ? -21.741 -6.365 11.921 1.00 91.62 242 THR A O 1
ATOM 1946 N N . GLU A 1 243 ? -19.937 -7.136 10.825 1.00 91.25 243 GLU A N 1
ATOM 1947 C CA . GLU A 1 243 ? -19.473 -5.816 10.384 1.00 91.25 243 GLU A CA 1
ATOM 1948 C C . GLU A 1 243 ? -20.581 -4.971 9.724 1.00 91.25 243 GLU A C 1
ATOM 1950 O O . GLU A 1 243 ? -20.689 -3.771 9.969 1.00 91.25 243 GLU A O 1
ATOM 1955 N N . ASN A 1 244 ? -21.458 -5.581 8.921 1.00 88.94 244 ASN A N 1
ATOM 1956 C CA . ASN A 1 244 ? -22.550 -4.858 8.260 1.00 88.94 244 ASN A CA 1
ATOM 1957 C C . ASN A 1 244 ? -23.616 -4.347 9.239 1.00 88.94 244 ASN A C 1
ATOM 1959 O O . ASN A 1 244 ? -24.211 -3.293 9.000 1.00 88.94 244 ASN A O 1
ATOM 1963 N N . VAL A 1 245 ? -23.879 -5.081 10.322 1.00 89.25 245 VAL A N 1
ATOM 1964 C CA . VAL A 1 245 ? -24.783 -4.637 11.388 1.00 89.25 245 VAL A CA 1
ATOM 1965 C C . VAL A 1 245 ? -24.113 -3.523 12.184 1.00 89.25 245 VAL A C 1
ATOM 1967 O O . VAL A 1 245 ? -24.702 -2.453 12.297 1.00 89.25 245 VAL A O 1
ATOM 1970 N N . ALA A 1 246 ? -22.860 -3.710 12.612 1.00 91.50 246 ALA A N 1
ATOM 1971 C CA . ALA A 1 246 ? -22.096 -2.691 13.333 1.00 91.50 246 ALA A CA 1
ATOM 1972 C C . ALA A 1 246 ? -22.020 -1.376 12.543 1.00 91.50 246 ALA A C 1
ATOM 1974 O O . ALA A 1 246 ? -22.359 -0.310 13.052 1.00 91.50 246 ALA A O 1
ATOM 1975 N N . ARG A 1 247 ? -21.708 -1.459 11.245 1.00 90.56 247 ARG A N 1
ATOM 1976 C CA . ARG A 1 247 ? -21.721 -0.322 10.323 1.00 90.56 247 ARG A CA 1
ATOM 1977 C C . ARG A 1 247 ? -23.079 0.374 10.268 1.00 90.56 247 ARG A C 1
ATOM 1979 O O . ARG A 1 247 ? -23.122 1.601 10.296 1.00 90.56 247 ARG A O 1
ATOM 1986 N N . ARG A 1 248 ? -24.182 -0.374 10.132 1.00 86.25 248 ARG A N 1
ATOM 1987 C CA . ARG A 1 248 ? -25.536 0.209 10.105 1.00 86.25 248 ARG A CA 1
ATOM 1988 C C . ARG A 1 248 ? -25.832 0.926 11.417 1.00 86.25 248 ARG A C 1
ATOM 1990 O O . ARG A 1 248 ? -26.306 2.054 11.370 1.00 86.25 248 ARG A O 1
ATOM 1997 N N . THR A 1 249 ? -25.505 0.313 12.548 1.00 86.94 249 THR A N 1
ATOM 1998 C CA . THR A 1 249 ? -25.715 0.900 13.871 1.00 86.94 249 THR A CA 1
ATOM 1999 C C . THR A 1 249 ? -24.907 2.178 14.057 1.00 86.94 249 THR A C 1
ATOM 2001 O O . THR A 1 249 ? -25.473 3.191 14.445 1.00 86.94 249 THR A O 1
ATOM 2004 N N . VAL A 1 250 ? -23.620 2.193 13.698 1.00 86.62 250 VAL A N 1
ATOM 2005 C CA . VAL A 1 250 ? -22.793 3.409 13.791 1.00 86.62 250 VAL A CA 1
ATOM 2006 C C . VAL A 1 250 ? -23.327 4.512 12.874 1.00 86.62 250 VAL A C 1
ATOM 2008 O O . VAL A 1 250 ? -23.463 5.656 13.301 1.00 86.62 250 VAL A O 1
ATOM 2011 N N . LEU A 1 251 ? -23.679 4.180 11.627 1.00 82.94 251 LEU A N 1
ATOM 2012 C CA . LEU A 1 251 ? -24.149 5.166 10.647 1.00 82.94 251 LEU A CA 1
ATOM 2013 C C . LEU A 1 251 ? -25.566 5.692 10.923 1.00 82.94 251 LEU A C 1
ATOM 2015 O O . LEU A 1 251 ? -25.875 6.809 10.512 1.00 82.94 251 LEU A O 1
ATOM 2019 N N . HIS A 1 252 ? -26.435 4.906 11.564 1.00 81.38 252 HIS A N 1
ATOM 2020 C CA . HIS A 1 252 ? -27.826 5.287 11.845 1.00 81.38 252 HIS A CA 1
ATOM 2021 C C . HIS A 1 252 ? -28.086 5.695 13.297 1.00 81.38 252 HIS A C 1
ATOM 2023 O O . HIS A 1 252 ? -29.099 6.338 13.558 1.00 81.38 252 HIS A O 1
ATOM 2029 N N . GLY A 1 253 ? -27.211 5.312 14.222 1.00 66.06 253 GLY A N 1
ATOM 2030 C CA . GLY A 1 253 ? -27.491 5.302 15.654 1.00 66.06 253 GLY A CA 1
ATOM 2031 C C . GLY A 1 253 ? -26.317 5.712 16.534 1.00 66.06 253 GLY A C 1
ATOM 2032 O O . GLY A 1 253 ? -26.377 5.467 17.735 1.00 66.06 253 GLY A O 1
ATOM 2033 N N . SER A 1 254 ? -25.267 6.347 15.991 1.00 58.03 254 SER A N 1
ATOM 2034 C CA . SER A 1 254 ? -24.287 7.050 16.830 1.00 58.03 254 SER A CA 1
ATOM 2035 C C . SER A 1 254 ? -25.013 8.161 17.589 1.00 58.03 254 SER A C 1
ATOM 2037 O O . SER A 1 254 ? -25.238 9.256 17.067 1.00 58.03 254 SER A O 1
ATOM 2039 N N . SER A 1 255 ? -25.438 7.810 18.804 1.00 53.69 255 SER A N 1
ATOM 2040 C CA . SER A 1 255 ? -26.155 8.667 19.728 1.00 53.69 255 SER A CA 1
ATOM 2041 C C . SER A 1 255 ? -25.435 10.002 19.809 1.00 53.69 255 SER A C 1
ATOM 2043 O O . SER A 1 255 ? -24.229 10.048 20.055 1.00 53.69 255 SER A O 1
ATOM 2045 N N . GLU A 1 256 ? -26.170 11.099 19.628 1.00 67.50 256 GLU A N 1
ATOM 2046 C CA . GLU A 1 256 ? -25.661 12.455 19.861 1.00 67.50 256 GLU A CA 1
ATOM 2047 C C . GLU A 1 256 ? -25.040 12.609 21.265 1.00 67.50 256 GLU A C 1
ATOM 2049 O O . GLU A 1 256 ? -24.310 13.565 21.509 1.00 67.50 256 GLU A O 1
ATOM 2054 N N . THR A 1 257 ? -25.293 11.648 22.162 1.00 73.88 257 THR A N 1
ATOM 2055 C CA . THR A 1 257 ? -24.862 11.624 23.558 1.00 73.88 257 THR A CA 1
ATOM 2056 C C . THR A 1 257 ? -23.614 10.790 23.858 1.00 73.88 257 THR A C 1
ATOM 2058 O O . THR A 1 257 ? -23.166 10.851 24.997 1.00 73.88 257 THR A O 1
ATOM 2061 N N . ALA A 1 258 ? -23.065 10.001 22.925 1.00 73.94 258 ALA A N 1
ATOM 2062 C CA . ALA A 1 258 ? -21.893 9.170 23.229 1.00 73.94 258 ALA A CA 1
ATOM 2063 C C . ALA A 1 258 ? -20.637 10.047 23.381 1.00 73.94 258 ALA A C 1
ATOM 2065 O O . ALA A 1 258 ? -20.229 10.728 22.436 1.00 73.94 258 ALA A O 1
ATOM 2066 N N . LEU A 1 259 ? -20.045 10.050 24.577 1.00 76.81 259 LEU A N 1
ATOM 2067 C CA . LEU A 1 259 ? -18.878 10.866 24.938 1.00 76.81 259 LEU A CA 1
ATOM 2068 C C . LEU A 1 259 ? -17.601 10.026 25.048 1.00 76.81 259 LEU A C 1
ATOM 2070 O O . LEU A 1 259 ? -16.493 10.568 24.948 1.00 76.81 259 LEU A O 1
ATOM 2074 N N . THR A 1 260 ? -17.758 8.718 25.248 1.00 86.50 260 THR A N 1
ATOM 2075 C CA . THR A 1 260 ? -16.675 7.749 25.426 1.00 86.50 260 THR A CA 1
ATOM 2076 C C . THR A 1 260 ? -16.804 6.593 24.433 1.00 86.50 260 THR A C 1
ATOM 2078 O O . THR A 1 260 ? -17.845 6.412 23.796 1.00 86.50 260 THR A O 1
ATOM 2081 N N . VAL A 1 261 ? -15.727 5.828 24.235 1.00 83.88 261 VAL A N 1
ATOM 2082 C CA . VAL A 1 261 ? -15.781 4.673 23.324 1.00 83.88 261 VAL A CA 1
ATOM 2083 C C . VAL A 1 261 ? -16.540 3.517 23.969 1.00 83.88 261 VAL A C 1
ATOM 2085 O O . VAL A 1 261 ? -17.194 2.739 23.278 1.00 83.88 261 VAL A O 1
ATOM 2088 N N . GLU A 1 262 ? -16.484 3.460 25.293 1.00 86.50 262 GLU A N 1
ATOM 2089 C CA . GLU A 1 262 ? -17.248 2.586 26.165 1.00 86.50 262 GLU A CA 1
ATOM 2090 C C . GLU A 1 262 ? -18.756 2.744 25.882 1.00 86.50 262 GLU A C 1
ATOM 2092 O O . GLU A 1 262 ? -19.417 1.750 25.581 1.00 86.50 262 GLU A O 1
ATOM 2097 N N . ASP A 1 263 ? -19.269 3.985 25.823 1.00 87.44 263 ASP A N 1
ATOM 2098 C CA . ASP A 1 263 ? -20.681 4.275 25.495 1.00 87.44 263 ASP A CA 1
ATOM 2099 C C . ASP A 1 263 ? -21.077 3.709 24.123 1.00 87.44 263 ASP A C 1
ATOM 2101 O O . ASP A 1 263 ? -22.206 3.264 23.897 1.00 87.44 263 ASP A O 1
ATOM 2105 N N . ILE A 1 264 ? -20.153 3.753 23.158 1.00 85.75 264 ILE A N 1
ATOM 2106 C CA . ILE A 1 264 ? -20.425 3.255 21.810 1.00 85.75 264 ILE A CA 1
ATOM 2107 C C . ILE A 1 264 ? -20.395 1.732 21.785 1.00 85.75 264 ILE A C 1
ATOM 2109 O O . ILE A 1 264 ? -21.231 1.119 21.122 1.00 85.75 264 ILE A O 1
ATOM 2113 N N . ALA A 1 265 ? -19.461 1.115 22.500 1.00 88.56 265 ALA A N 1
ATOM 2114 C CA . ALA A 1 265 ? -19.406 -0.329 22.626 1.00 88.56 265 ALA A CA 1
ATOM 2115 C C . ALA A 1 265 ? -20.664 -0.875 23.318 1.00 88.56 265 ALA A C 1
ATOM 2117 O O . ALA A 1 265 ? -21.230 -1.865 22.858 1.00 88.56 265 ALA A O 1
ATOM 2118 N N . GLU A 1 266 ? -21.158 -0.181 24.344 1.00 87.12 266 GLU A N 1
ATOM 2119 C CA . GLU A 1 266 ? -22.431 -0.483 24.997 1.00 87.12 266 GLU A CA 1
ATOM 2120 C C . GLU A 1 266 ? -23.620 -0.283 24.044 1.00 87.12 266 GLU A C 1
ATOM 2122 O O . GLU A 1 266 ? -24.466 -1.160 23.896 1.00 87.12 266 GLU A O 1
ATOM 2127 N N . SER A 1 267 ? -23.664 0.822 23.297 1.00 87.19 267 SER A N 1
ATOM 2128 C CA . SER A 1 267 ? -24.706 1.036 22.283 1.00 87.19 267 SER A CA 1
ATOM 2129 C C . SER A 1 267 ? -24.704 -0.056 21.202 1.00 87.19 267 SER A C 1
ATOM 2131 O O . SER A 1 267 ? -25.761 -0.530 20.768 1.00 87.19 267 SER A O 1
ATOM 2133 N N . LEU A 1 268 ? -23.518 -0.504 20.783 1.00 89.00 268 LEU A N 1
ATOM 2134 C CA . LEU A 1 268 ? -23.355 -1.607 19.842 1.00 89.00 268 LEU A CA 1
ATOM 2135 C C . LEU A 1 268 ? -23.780 -2.945 20.447 1.00 89.00 268 LEU A C 1
ATOM 2137 O O . LEU A 1 268 ? -24.412 -3.726 19.737 1.00 89.00 268 LEU A O 1
ATOM 2141 N N . SER A 1 269 ? -23.490 -3.202 21.724 1.00 88.88 269 SER A N 1
ATOM 2142 C CA . SER A 1 269 ? -23.909 -4.428 22.411 1.00 88.88 269 SER A CA 1
ATOM 2143 C C . SER A 1 269 ? -25.434 -4.491 22.549 1.00 88.88 269 SER A C 1
ATOM 2145 O O . SER A 1 269 ? -26.045 -5.493 22.172 1.00 88.88 269 SER A O 1
ATOM 2147 N N . VAL A 1 270 ? -26.071 -3.387 22.954 1.00 88.50 270 VAL A N 1
ATOM 2148 C CA . VAL A 1 270 ? -27.534 -3.253 23.024 1.00 88.50 270 VAL A CA 1
ATOM 2149 C C . VAL A 1 270 ? -28.156 -3.434 21.641 1.00 88.50 270 VAL A C 1
ATOM 2151 O O . VAL A 1 270 ? -29.133 -4.165 21.477 1.00 88.50 270 VAL A O 1
ATOM 2154 N N . SER A 1 271 ? -27.569 -2.817 20.616 1.00 86.31 271 SER A N 1
ATOM 2155 C CA . SER A 1 271 ? -28.053 -2.956 19.241 1.00 86.31 271 SER A CA 1
ATOM 2156 C C . SER A 1 271 ? -27.885 -4.379 18.709 1.00 86.31 271 SER A C 1
ATOM 2158 O O . SER A 1 271 ? -28.755 -4.859 17.988 1.00 86.31 271 SER A O 1
ATOM 2160 N N . ALA A 1 272 ? -26.803 -5.074 19.071 1.00 84.69 272 ALA A N 1
ATOM 2161 C CA . ALA A 1 272 ? -26.580 -6.465 18.692 1.00 84.69 272 ALA A CA 1
ATOM 2162 C C . ALA A 1 272 ? -27.664 -7.388 19.269 1.00 84.69 272 ALA A C 1
ATOM 2164 O O . ALA A 1 272 ? -28.149 -8.264 18.558 1.00 84.69 272 ALA A O 1
ATOM 2165 N N . GLN A 1 273 ? -28.104 -7.145 20.508 1.00 85.94 273 GLN A N 1
ATOM 2166 C CA . GLN A 1 273 ? -29.197 -7.896 21.141 1.00 85.94 273 GLN A CA 1
ATOM 2167 C C . GLN A 1 273 ? -30.566 -7.630 20.495 1.00 85.94 273 GLN A C 1
ATOM 2169 O O . GLN A 1 273 ? -31.448 -8.486 20.533 1.00 85.94 273 GLN A O 1
ATOM 2174 N N . GLN A 1 274 ? -30.761 -6.451 19.897 1.00 87.56 274 GLN A N 1
ATOM 2175 C CA . GLN A 1 274 ? -32.021 -6.072 19.249 1.00 87.56 274 GLN A CA 1
ATOM 2176 C C . GLN A 1 274 ? -32.147 -6.568 17.805 1.00 87.56 274 GLN A C 1
ATOM 2178 O O . GLN A 1 274 ? -33.245 -6.538 17.245 1.00 87.56 274 GLN A O 1
ATOM 2183 N N . VAL A 1 275 ? -31.051 -7.002 17.176 1.00 82.25 275 VAL A N 1
ATOM 2184 C CA . VAL A 1 275 ? -31.085 -7.466 15.787 1.00 82.25 275 VAL A CA 1
ATOM 2185 C C . VAL A 1 275 ? -31.771 -8.834 15.747 1.00 82.25 275 VAL A C 1
ATOM 2187 O O . VAL A 1 275 ? -31.243 -9.797 16.303 1.00 82.25 275 VAL A O 1
ATOM 2190 N N . PRO A 1 276 ? -32.938 -8.964 15.088 1.00 82.69 276 PRO A N 1
ATOM 2191 C CA . PRO A 1 276 ? -33.648 -10.234 15.041 1.00 82.69 276 PRO A CA 1
ATOM 2192 C C . PRO A 1 276 ? -32.780 -11.297 14.355 1.00 82.69 276 PRO A C 1
ATOM 2194 O O . PRO A 1 276 ? -32.210 -11.043 13.290 1.00 82.69 276 PRO A O 1
ATOM 2197 N N . GLU A 1 277 ? -32.721 -12.509 14.921 1.00 78.69 277 GLU A N 1
ATOM 2198 C CA . GLU A 1 277 ? -31.926 -13.637 14.395 1.00 78.69 277 GLU A CA 1
ATOM 2199 C C . GLU A 1 277 ? -32.174 -13.917 12.902 1.00 78.69 277 GLU A C 1
ATOM 2201 O O . GLU A 1 277 ? -31.290 -14.402 12.191 1.00 78.69 277 GLU A O 1
ATOM 2206 N N . SER A 1 278 ? -33.361 -13.579 12.389 1.00 79.44 278 SER A N 1
ATOM 2207 C CA . SER A 1 278 ? -33.680 -13.696 10.966 1.00 79.44 278 SER A CA 1
ATOM 2208 C C . SER A 1 278 ? -32.783 -12.831 10.073 1.00 79.44 278 SER A C 1
ATOM 2210 O O . SER A 1 278 ? -32.390 -13.286 9.004 1.00 79.44 278 SER A O 1
ATOM 2212 N N . GLU A 1 279 ? -32.410 -11.617 10.501 1.00 74.38 279 GLU A N 1
ATOM 2213 C CA . GLU A 1 279 ? -31.467 -10.773 9.747 1.00 74.38 279 GLU A CA 1
ATOM 2214 C C . GLU A 1 279 ? -30.036 -11.318 9.804 1.00 74.38 279 GLU A C 1
ATOM 2216 O O . GLU A 1 279 ? -29.291 -11.211 8.824 1.00 74.38 279 GLU A O 1
ATOM 2221 N N . ILE A 1 280 ? -29.654 -11.935 10.925 1.00 70.81 280 ILE A N 1
ATOM 2222 C CA . ILE A 1 280 ? -28.342 -12.572 11.092 1.00 70.81 280 ILE A CA 1
ATOM 2223 C C . ILE A 1 280 ? -28.215 -13.749 10.112 1.00 70.81 280 ILE A C 1
ATOM 2225 O O . ILE A 1 280 ? -27.204 -13.885 9.417 1.00 70.81 280 ILE A O 1
ATOM 2229 N N . ASN A 1 281 ? -29.275 -14.551 9.983 1.00 71.50 281 ASN A N 1
ATOM 2230 C CA . ASN A 1 281 ? -29.313 -15.684 9.063 1.00 71.50 281 ASN A CA 1
ATOM 2231 C C . ASN A 1 281 ? -29.400 -15.261 7.588 1.00 71.50 281 ASN A C 1
ATOM 2233 O O . ASN A 1 281 ? -28.691 -15.838 6.763 1.00 71.50 281 ASN A O 1
ATOM 2237 N N . ASP A 1 282 ? -30.171 -14.228 7.236 1.00 65.94 282 ASP A N 1
ATOM 2238 C CA . ASP A 1 282 ? -30.227 -13.729 5.850 1.00 65.94 282 ASP A CA 1
ATOM 2239 C C . ASP A 1 282 ? -28.896 -13.105 5.397 1.00 65.94 282 ASP A C 1
ATOM 2241 O O . ASP A 1 282 ? -28.504 -13.241 4.234 1.00 65.94 282 ASP A O 1
ATOM 2245 N N . SER A 1 283 ? -28.143 -12.499 6.320 1.00 57.44 283 SER A N 1
ATOM 2246 C CA . SER A 1 283 ? -26.811 -11.946 6.040 1.00 57.44 283 SER A CA 1
ATOM 2247 C C . SER A 1 283 ? -25.782 -13.035 5.709 1.00 57.44 283 SER A C 1
ATOM 2249 O O . SER A 1 283 ? -24.913 -12.818 4.864 1.00 57.44 283 SER A O 1
ATOM 2251 N N . ARG A 1 284 ? -25.914 -14.238 6.291 1.00 54.91 284 ARG A N 1
ATOM 2252 C CA . ARG A 1 284 ? -25.099 -15.415 5.928 1.00 54.91 284 ARG A CA 1
ATOM 2253 C C . ARG A 1 284 ? -25.470 -16.010 4.564 1.00 54.91 284 ARG A C 1
ATOM 2255 O O . ARG A 1 284 ? -24.644 -16.677 3.948 1.00 54.91 284 ARG A O 1
ATOM 2262 N N . VAL A 1 285 ? -26.684 -15.759 4.066 1.00 51.50 285 VAL A N 1
ATOM 2263 C CA . VAL A 1 285 ? -27.201 -16.307 2.792 1.00 51.50 285 VAL A CA 1
ATOM 2264 C C . VAL A 1 285 ? -26.933 -15.373 1.595 1.00 51.50 285 VAL A C 1
ATOM 2266 O O . VAL A 1 285 ? -27.218 -15.709 0.441 1.00 51.50 285 VAL A O 1
ATOM 2269 N N . GLY A 1 286 ? -26.309 -14.217 1.831 1.00 46.09 286 GLY A N 1
ATOM 2270 C CA . GLY A 1 286 ? -25.985 -13.213 0.821 1.00 46.09 286 GLY A CA 1
ATOM 2271 C C . GLY A 1 286 ? -24.914 -13.632 -0.190 1.00 46.09 286 GLY A C 1
ATOM 2272 O O . GLY A 1 286 ? -23.808 -13.107 -0.154 1.00 46.09 286 GLY A O 1
ATOM 2273 N N . LEU A 1 287 ? -25.263 -14.519 -1.130 1.00 42.38 287 LEU A N 1
ATOM 2274 C CA . LEU A 1 287 ? -24.762 -14.526 -2.517 1.00 42.38 287 LEU A CA 1
ATOM 2275 C C . LEU A 1 287 ? -25.593 -15.381 -3.493 1.00 42.38 287 LEU A C 1
ATOM 2277 O O . LEU A 1 287 ? -25.289 -15.374 -4.686 1.00 42.38 287 LEU A O 1
ATOM 2281 N N . LEU A 1 288 ? -26.658 -16.069 -3.061 1.00 37.53 288 LEU A N 1
ATOM 2282 C CA . LEU A 1 288 ? -27.556 -16.744 -4.003 1.00 37.53 288 LEU A CA 1
ATOM 2283 C C . LEU A 1 288 ? -28.844 -15.936 -4.212 1.00 37.53 288 LEU A C 1
ATOM 2285 O O . LEU A 1 288 ? -29.584 -15.706 -3.254 1.00 37.53 288 LEU A O 1
ATOM 2289 N N . PRO A 1 289 ? -29.160 -15.518 -5.454 1.00 41.97 289 PRO A N 1
ATOM 2290 C CA . PRO A 1 289 ? -30.454 -14.932 -5.756 1.00 41.97 289 PRO A CA 1
ATOM 2291 C C . PRO A 1 289 ? -31.506 -16.029 -5.581 1.00 41.97 289 PRO A C 1
ATOM 2293 O O . PRO A 1 289 ? -31.621 -16.943 -6.399 1.00 41.97 289 PRO A O 1
ATOM 2296 N N . ARG A 1 290 ? -32.262 -15.965 -4.483 1.00 41.25 290 ARG A N 1
ATOM 2297 C CA . ARG A 1 290 ? -33.338 -16.913 -4.201 1.00 41.25 290 ARG A CA 1
ATOM 2298 C C . ARG A 1 290 ? -34.491 -16.650 -5.171 1.00 41.25 290 ARG A C 1
ATOM 2300 O O . ARG A 1 290 ? -35.344 -15.792 -4.958 1.00 41.25 290 ARG A O 1
ATOM 2307 N N . SER A 1 291 ? -34.461 -17.381 -6.280 1.00 49.69 291 SER A N 1
ATOM 2308 C CA . SER A 1 291 ? -35.564 -17.525 -7.221 1.00 49.69 291 SER A CA 1
ATOM 2309 C C . SER A 1 291 ? -36.767 -18.157 -6.511 1.00 49.69 291 SER A C 1
ATOM 2311 O O . SER A 1 291 ? -36.649 -19.221 -5.910 1.00 49.69 291 SER A O 1
ATOM 2313 N N . GLY A 1 292 ? -37.922 -17.495 -6.598 1.00 53.12 292 GLY A N 1
ATOM 2314 C CA . GLY A 1 292 ? -39.227 -18.159 -6.567 1.00 53.12 292 GLY A CA 1
ATOM 2315 C C . GLY A 1 292 ? -39.780 -18.595 -5.208 1.00 53.12 292 GLY A C 1
ATOM 2316 O O . GLY A 1 292 ? -40.037 -19.776 -5.011 1.00 53.12 292 GLY A O 1
ATOM 2317 N N . SER A 1 293 ? -40.101 -17.655 -4.315 1.00 47.28 293 SER A N 1
ATOM 2318 C CA . SER A 1 293 ? -41.090 -17.911 -3.256 1.00 47.28 293 SER A CA 1
ATOM 2319 C C . SER A 1 293 ? -42.143 -16.803 -3.233 1.00 47.28 293 SER A C 1
ATOM 2321 O O . SER A 1 293 ? -41.821 -15.617 -3.155 1.00 47.28 293 SER A O 1
ATOM 2323 N N . ARG A 1 294 ? -43.410 -17.206 -3.388 1.00 52.81 294 ARG A N 1
ATOM 2324 C CA . ARG A 1 294 ? -44.603 -16.347 -3.432 1.00 52.81 294 ARG A CA 1
ATOM 2325 C C . ARG A 1 294 ? -44.742 -15.549 -2.133 1.00 52.81 294 ARG A C 1
ATOM 2327 O O . ARG A 1 294 ? -44.740 -16.123 -1.050 1.00 52.81 294 ARG A O 1
ATOM 2334 N N . LYS A 1 295 ? -44.919 -14.233 -2.260 1.00 42.22 295 LYS A N 1
ATOM 2335 C CA . LYS A 1 295 ? -45.149 -13.314 -1.137 1.00 42.22 295 LYS A CA 1
ATOM 2336 C C . LYS A 1 295 ? -46.583 -13.424 -0.598 1.00 42.22 295 LYS A C 1
ATOM 2338 O O . LYS A 1 295 ? -47.509 -13.420 -1.413 1.00 42.22 295 LYS A O 1
ATOM 2343 N N . PRO A 1 296 ? -46.789 -13.446 0.732 1.00 47.41 296 PRO A N 1
ATOM 2344 C CA . PRO A 1 296 ? -48.092 -13.193 1.334 1.00 47.41 296 PRO A CA 1
ATOM 2345 C C . PRO A 1 296 ? -48.472 -11.708 1.209 1.00 47.41 296 PRO A C 1
ATOM 2347 O O . PRO A 1 296 ? -47.629 -10.811 1.268 1.00 47.41 296 PRO A O 1
ATOM 2350 N N . ALA A 1 297 ? -49.760 -11.460 0.982 1.00 49.00 297 ALA A N 1
ATOM 2351 C CA . ALA A 1 297 ? -50.330 -10.142 0.740 1.00 49.00 297 ALA A CA 1
ATOM 2352 C C . ALA A 1 297 ? -50.404 -9.322 2.039 1.00 49.00 297 ALA A C 1
ATOM 2354 O O . ALA A 1 297 ? -51.164 -9.664 2.939 1.00 49.00 297 ALA A O 1
ATOM 2355 N N . GLY A 1 298 ? -49.631 -8.235 2.125 1.00 53.53 298 GLY A N 1
ATOM 2356 C CA . GLY A 1 298 ? -49.740 -7.273 3.228 1.00 53.53 298 GLY A CA 1
ATOM 2357 C C . GLY A 1 298 ? -48.460 -6.498 3.544 1.00 53.53 298 GLY A C 1
ATOM 2358 O O . GLY A 1 298 ? -48.053 -6.469 4.696 1.00 53.53 298 GLY A O 1
ATOM 2359 N N . TRP A 1 299 ? -47.799 -5.886 2.554 1.00 45.00 299 TRP A N 1
ATOM 2360 C CA . TRP A 1 299 ? -46.565 -5.107 2.762 1.00 45.00 299 TRP A CA 1
ATOM 2361 C C . TRP A 1 299 ? -46.653 -3.731 2.079 1.00 45.00 299 TRP A C 1
ATOM 2363 O O . TRP A 1 299 ? -46.308 -3.557 0.911 1.00 45.00 299 TRP A O 1
ATOM 2373 N N . ILE A 1 300 ? -47.118 -2.723 2.822 1.00 56.12 300 ILE A N 1
ATOM 2374 C CA . ILE A 1 300 ? -47.158 -1.312 2.383 1.00 56.12 300 ILE A CA 1
ATOM 2375 C C . ILE A 1 300 ? -45.753 -0.661 2.438 1.00 56.12 300 ILE A C 1
ATOM 2377 O O . ILE A 1 300 ? -45.495 0.340 1.769 1.00 56.12 300 ILE A O 1
ATOM 2381 N N . SER A 1 301 ? -44.782 -1.268 3.127 1.00 59.34 301 SER A N 1
ATOM 2382 C CA . SER A 1 301 ? -43.374 -0.828 3.166 1.00 59.34 301 SER A CA 1
ATOM 2383 C C . SER A 1 301 ? -42.595 -1.113 1.870 1.00 59.34 301 SER A C 1
ATOM 2385 O O . SER A 1 301 ? -41.596 -0.447 1.582 1.00 59.34 301 SER A O 1
ATOM 2387 N N . GLU A 1 302 ? -43.070 -2.036 1.027 1.00 53.59 302 GLU A N 1
ATOM 2388 C CA . GLU A 1 302 ? -42.328 -2.488 -0.155 1.00 53.59 302 GLU A CA 1
ATOM 2389 C C . GLU A 1 302 ? -42.412 -1.519 -1.342 1.00 53.59 302 GLU A C 1
ATOM 2391 O O . GLU A 1 302 ? -41.462 -1.382 -2.114 1.00 53.59 302 GLU A O 1
ATOM 2396 N N . GLN A 1 303 ? -43.503 -0.754 -1.460 1.00 56.28 303 GLN A N 1
ATOM 2397 C CA . GLN A 1 303 ? -43.618 0.281 -2.494 1.00 56.28 303 GLN A CA 1
ATOM 2398 C C . GLN A 1 303 ? -42.659 1.456 -2.260 1.00 56.28 303 GLN A C 1
ATOM 2400 O O . GLN A 1 303 ? -42.230 2.090 -3.228 1.00 56.28 303 GLN A O 1
ATOM 2405 N N . ARG A 1 304 ? -42.271 1.738 -1.007 1.00 58.97 304 ARG A N 1
ATOM 2406 C CA . ARG A 1 304 ? -41.311 2.809 -0.695 1.00 58.97 304 ARG A CA 1
ATOM 2407 C C . ARG A 1 304 ? -39.882 2.392 -1.051 1.00 58.97 304 ARG A C 1
ATOM 2409 O O . ARG A 1 304 ? -39.174 3.165 -1.694 1.00 58.97 304 ARG A O 1
ATOM 2416 N N . GLN A 1 305 ? -39.501 1.146 -0.756 1.00 57.22 305 GLN A N 1
ATOM 2417 C CA . GLN A 1 305 ? -38.220 0.582 -1.199 1.00 57.22 305 GLN A CA 1
ATOM 2418 C C . GLN A 1 305 ? -38.164 0.384 -2.723 1.00 57.22 305 GLN A C 1
ATOM 2420 O O . GLN A 1 305 ? -37.146 0.696 -3.340 1.00 57.22 305 GLN A O 1
ATOM 2425 N N . GLN A 1 306 ? -39.261 -0.024 -3.371 1.00 58.12 306 GLN A N 1
ATOM 2426 C CA . GLN A 1 306 ? -39.306 -0.129 -4.834 1.00 58.12 306 GLN A CA 1
ATOM 2427 C C . GLN A 1 306 ? -39.257 1.230 -5.542 1.00 58.12 306 GLN A C 1
ATOM 2429 O O . GLN A 1 306 ? -38.693 1.307 -6.633 1.00 58.12 306 GLN A O 1
ATOM 2434 N N . ARG A 1 307 ? -39.788 2.312 -4.951 1.00 59.91 307 ARG A N 1
ATOM 2435 C CA . ARG A 1 307 ? -39.611 3.669 -5.503 1.00 59.91 307 ARG A CA 1
ATOM 2436 C C . ARG A 1 307 ? -38.165 4.147 -5.380 1.00 59.91 307 ARG A C 1
ATOM 2438 O O . ARG A 1 307 ? -37.657 4.677 -6.361 1.00 59.91 307 ARG A O 1
ATOM 2445 N N . LEU A 1 308 ? -37.481 3.877 -4.264 1.00 57.59 308 LEU A N 1
ATOM 2446 C CA . LEU A 1 308 ? -36.052 4.197 -4.105 1.00 57.59 308 LEU A CA 1
ATOM 2447 C C . LEU A 1 308 ? -35.152 3.365 -5.038 1.00 57.59 308 LEU A C 1
ATOM 2449 O O . LEU A 1 308 ? -34.187 3.881 -5.595 1.00 57.59 308 LEU A O 1
ATOM 2453 N N . GLN A 1 309 ? -35.498 2.101 -5.297 1.00 55.97 309 GLN A N 1
ATOM 2454 C CA . GLN A 1 309 ? -34.776 1.284 -6.279 1.00 55.97 309 GLN A CA 1
ATOM 2455 C C . GLN A 1 309 ? -35.101 1.652 -7.735 1.00 55.97 309 GLN A C 1
ATOM 2457 O O . GLN A 1 309 ? -34.252 1.475 -8.608 1.00 55.97 309 GLN A O 1
ATOM 2462 N N . LYS A 1 310 ? -36.306 2.159 -8.035 1.00 53.16 310 LYS A N 1
ATOM 2463 C CA . LYS A 1 310 ? -36.670 2.606 -9.392 1.00 53.16 310 LYS A CA 1
ATOM 2464 C C . LYS A 1 310 ? -36.099 3.982 -9.738 1.00 53.16 310 LYS A C 1
ATOM 2466 O O . LYS A 1 310 ? -35.749 4.181 -10.896 1.00 53.16 310 LYS A O 1
ATOM 2471 N N . THR A 1 311 ? -35.909 4.887 -8.776 1.00 51.09 311 THR A N 1
ATOM 2472 C CA . THR A 1 311 ? -35.198 6.157 -9.027 1.00 51.09 311 THR A CA 1
ATOM 2473 C C . THR A 1 311 ? -33.679 5.978 -9.145 1.00 51.09 311 THR A C 1
ATOM 2475 O O . THR A 1 311 ? -33.032 6.767 -9.824 1.00 51.09 311 THR A O 1
ATOM 2478 N N . GLY A 1 312 ? -33.108 4.897 -8.598 1.00 48.81 312 GLY A N 1
ATOM 2479 C CA . GLY A 1 312 ? -31.697 4.528 -8.797 1.00 48.81 312 GLY A CA 1
ATOM 2480 C C . GLY A 1 312 ? -31.372 3.835 -10.132 1.00 48.81 312 GLY A C 1
ATOM 2481 O O . GLY A 1 312 ? -30.201 3.644 -10.446 1.00 48.81 312 GLY A O 1
ATOM 2482 N N . LYS A 1 313 ? -32.376 3.453 -10.937 1.00 48.84 313 LYS A N 1
ATOM 2483 C CA . LYS A 1 313 ? -32.189 2.643 -12.160 1.00 48.84 313 LYS A CA 1
ATOM 2484 C C . LYS A 1 313 ? -32.022 3.434 -13.464 1.00 48.84 313 LYS A C 1
ATOM 2486 O O . LYS A 1 313 ? -31.792 2.816 -14.496 1.00 48.84 313 LYS A O 1
ATOM 2491 N N . SER A 1 314 ? -32.091 4.769 -13.445 1.00 43.31 314 SER A N 1
ATOM 2492 C CA . SER A 1 314 ? -32.039 5.573 -14.682 1.00 43.31 314 SER A CA 1
ATOM 2493 C C . SER A 1 314 ? -30.698 6.260 -14.977 1.00 43.31 314 SER A C 1
ATOM 2495 O O . SER A 1 314 ? -30.612 7.037 -15.925 1.00 43.31 314 SER A O 1
ATOM 2497 N N . ALA A 1 315 ? -29.631 5.964 -14.234 1.00 45.75 315 ALA A N 1
ATOM 2498 C CA . ALA A 1 315 ? -28.284 6.408 -14.587 1.00 45.75 315 ALA A CA 1
ATOM 2499 C C . ALA A 1 315 ? -27.452 5.224 -15.092 1.00 45.75 315 ALA A C 1
ATOM 2501 O O . ALA A 1 315 ? -26.483 4.812 -14.464 1.00 45.75 315 ALA A O 1
ATOM 2502 N N . GLY A 1 316 ? -27.817 4.706 -16.268 1.00 44.47 316 GLY A N 1
ATOM 2503 C CA . GLY A 1 316 ? -26.964 3.854 -17.103 1.00 44.47 316 GLY A CA 1
ATOM 2504 C C . GLY A 1 316 ? -25.765 4.620 -17.675 1.00 44.47 316 GLY A C 1
ATOM 2505 O O . GLY A 1 316 ? -25.499 4.571 -18.869 1.00 44.47 316 GLY A O 1
ATOM 2506 N N . LYS A 1 317 ? -25.054 5.373 -16.831 1.00 49.09 317 LYS A N 1
ATOM 2507 C CA . LYS A 1 317 ? -23.688 5.793 -17.113 1.00 49.09 317 LYS A CA 1
ATOM 2508 C C . LYS A 1 317 ? -22.809 4.703 -16.528 1.00 49.09 317 LYS A C 1
ATOM 2510 O O . LYS A 1 317 ? -22.865 4.458 -15.327 1.00 49.09 317 LYS A O 1
ATOM 2515 N N . ILE A 1 318 ? -21.994 4.083 -17.376 1.00 46.16 318 ILE A N 1
ATOM 2516 C CA . ILE A 1 318 ? -20.787 3.347 -16.986 1.00 46.16 318 ILE A CA 1
ATOM 2517 C C . ILE A 1 318 ? -19.869 4.384 -16.321 1.00 46.16 318 ILE A C 1
ATOM 2519 O O . ILE A 1 318 ? -18.979 4.964 -16.932 1.00 46.16 318 ILE A O 1
ATOM 2523 N N . GLY A 1 319 ? -20.223 4.778 -15.104 1.00 44.50 319 GLY A N 1
ATOM 2524 C CA . GLY A 1 319 ? -19.519 5.770 -14.327 1.00 44.50 319 GLY A CA 1
ATOM 2525 C C . GLY A 1 319 ? -18.409 5.053 -13.592 1.00 44.50 319 GLY A C 1
ATOM 2526 O O . GLY A 1 319 ? -18.647 4.018 -12.973 1.00 44.50 319 GLY A O 1
ATOM 2527 N N . LEU A 1 320 ? -17.222 5.649 -13.581 1.00 53.25 320 LEU A N 1
ATOM 2528 C CA . LEU A 1 320 ? -16.095 5.253 -12.734 1.00 53.25 320 LEU A CA 1
ATOM 2529 C C . LEU A 1 320 ? -16.451 5.032 -11.238 1.00 53.25 320 LEU A C 1
ATOM 2531 O O . LEU A 1 320 ? -15.616 4.551 -10.483 1.00 53.25 320 LEU A O 1
ATOM 2535 N N . GLY A 1 321 ? -17.676 5.336 -10.792 1.00 50.81 321 GLY A N 1
ATOM 2536 C CA . GLY A 1 321 ? -18.177 5.104 -9.435 1.00 50.81 321 GLY A CA 1
ATOM 2537 C C . GLY A 1 321 ? -18.334 3.637 -9.009 1.00 50.81 321 GLY A C 1
ATOM 2538 O O . GLY A 1 321 ? -18.675 3.400 -7.853 1.00 50.81 321 GLY A O 1
ATOM 2539 N N . GLN A 1 322 ? -18.082 2.657 -9.885 1.00 54.66 322 GLN A N 1
ATOM 2540 C CA . GLN A 1 322 ? -18.109 1.234 -9.516 1.00 54.66 322 GLN A CA 1
ATOM 2541 C C . GLN A 1 322 ? -16.750 0.681 -9.051 1.00 54.66 322 GLN A C 1
ATOM 2543 O O . GLN A 1 322 ? -16.699 -0.435 -8.538 1.00 54.66 322 GLN A O 1
ATOM 2548 N N . PHE A 1 323 ? -15.666 1.464 -9.134 1.00 57.34 323 PHE A N 1
ATOM 2549 C CA . PHE A 1 323 ? -14.390 1.132 -8.489 1.00 57.34 323 PHE A CA 1
ATOM 2550 C C . PHE A 1 323 ? -14.482 1.368 -6.974 1.00 57.34 323 PHE A C 1
ATOM 2552 O O . PHE A 1 323 ? -13.866 2.275 -6.420 1.00 57.34 323 PHE A O 1
ATOM 2559 N N . ARG A 1 324 ? -15.287 0.555 -6.286 1.00 66.06 324 ARG A N 1
ATOM 2560 C CA . ARG A 1 324 ? -15.206 0.414 -4.832 1.00 66.06 324 ARG A CA 1
ATOM 2561 C C . ARG A 1 324 ? -14.045 -0.528 -4.529 1.00 66.06 324 ARG A C 1
ATOM 2563 O O . ARG A 1 324 ? -14.245 -1.736 -4.465 1.00 66.06 324 ARG A O 1
ATOM 2570 N N . SER A 1 325 ? -12.834 0.011 -4.403 1.00 70.12 325 SER A N 1
ATOM 2571 C CA . SER A 1 325 ? -11.741 -0.743 -3.787 1.00 70.12 325 SER A CA 1
ATOM 2572 C C . SER A 1 325 ? -12.063 -0.926 -2.311 1.00 70.12 325 SER A C 1
ATOM 2574 O O . SER A 1 325 ? -12.283 0.057 -1.607 1.00 70.12 325 SER A O 1
ATOM 2576 N N . GLY A 1 326 ? -12.120 -2.176 -1.854 1.00 77.44 326 GLY A N 1
ATOM 2577 C CA . GLY A 1 326 ? -12.432 -2.493 -0.461 1.00 77.44 326 GLY A CA 1
ATOM 2578 C C . GLY A 1 326 ? -11.420 -1.864 0.499 1.00 77.44 326 GLY A C 1
ATOM 2579 O O . GLY A 1 326 ? -11.802 -1.326 1.533 1.00 77.44 326 GLY A O 1
ATOM 2580 N N . LEU A 1 327 ? -10.150 -1.814 0.083 1.00 78.44 327 LEU A N 1
ATOM 2581 C CA . LEU A 1 327 ? -9.054 -1.190 0.828 1.00 78.44 327 LEU A CA 1
ATOM 2582 C C . LEU A 1 327 ? -9.154 0.333 1.012 1.00 78.44 327 LEU A C 1
ATOM 2584 O O . LEU A 1 327 ? -8.565 0.863 1.947 1.00 78.44 327 LEU A O 1
ATOM 2588 N N . ILE A 1 328 ? -9.829 1.053 0.108 1.00 76.62 328 ILE A N 1
ATOM 2589 C CA . ILE A 1 328 ? -9.897 2.534 0.120 1.00 76.62 328 ILE A CA 1
ATOM 2590 C C . ILE A 1 328 ? -11.331 3.018 0.334 1.00 76.62 328 ILE A C 1
ATOM 2592 O O . ILE A 1 328 ? -11.598 4.217 0.398 1.00 76.62 328 ILE A O 1
ATOM 2596 N N . THR A 1 329 ? -12.303 2.112 0.407 1.00 76.19 329 THR A N 1
ATOM 2597 C CA . THR A 1 329 ? -13.653 2.507 0.779 1.00 76.19 329 THR A CA 1
ATOM 2598 C C . THR A 1 329 ? -13.653 3.047 2.195 1.00 76.19 329 THR A C 1
ATOM 2600 O O . THR A 1 329 ? -13.075 2.437 3.088 1.00 76.19 329 THR A O 1
ATOM 2603 N N . ARG A 1 330 ? -14.349 4.175 2.383 1.00 77.44 330 ARG A N 1
ATOM 2604 C CA . ARG A 1 330 ? -14.655 4.762 3.687 1.00 77.44 330 ARG A CA 1
ATOM 2605 C C . ARG A 1 330 ? -14.940 3.679 4.726 1.00 77.44 330 ARG A C 1
ATOM 2607 O O . ARG A 1 330 ? -15.981 3.012 4.662 1.00 77.44 330 ARG A O 1
ATOM 2614 N N . SER A 1 331 ? -13.999 3.513 5.646 1.00 86.69 331 SER A N 1
ATOM 2615 C CA . SER A 1 331 ? -14.117 2.575 6.748 1.00 86.69 331 SER A CA 1
ATOM 2616 C C . SER A 1 331 ? -14.972 3.228 7.825 1.00 86.69 331 SER A C 1
ATOM 2618 O O . SER A 1 331 ? -14.588 4.248 8.394 1.00 86.69 331 SER A O 1
ATOM 2620 N N . TRP A 1 332 ? -16.134 2.641 8.107 1.00 90.94 332 TRP A N 1
ATOM 2621 C CA . TRP A 1 332 ? -17.006 3.073 9.206 1.00 90.94 332 TRP A CA 1
ATOM 2622 C C . TRP A 1 332 ? -16.287 2.992 10.564 1.00 90.94 332 TRP A C 1
ATOM 2624 O O . TRP A 1 332 ? -16.621 3.723 11.488 1.00 90.94 332 TRP A O 1
ATOM 2634 N N . ILE A 1 333 ? -15.254 2.148 10.655 1.00 93.81 333 ILE A N 1
ATOM 2635 C CA . ILE A 1 333 ? -14.357 2.041 11.808 1.00 93.81 333 ILE A CA 1
ATOM 2636 C C . ILE A 1 333 ? -13.580 3.346 12.008 1.00 93.81 333 ILE A C 1
ATOM 2638 O O . ILE A 1 333 ? -13.405 3.796 13.134 1.00 93.81 333 ILE A O 1
ATOM 2642 N N . GLY A 1 334 ? -13.135 3.972 10.914 1.00 93.00 334 GLY A N 1
ATOM 2643 C CA . GLY A 1 334 ? -12.482 5.278 10.957 1.00 93.00 334 GLY A CA 1
ATOM 2644 C C . GLY A 1 334 ? -13.437 6.369 11.432 1.00 93.00 334 GLY A C 1
ATOM 2645 O O . GLY A 1 334 ? -13.064 7.147 12.301 1.00 93.00 334 GLY A O 1
ATOM 2646 N N . ASP A 1 335 ? -14.675 6.380 10.924 1.00 90.69 335 ASP A N 1
ATOM 2647 C CA . ASP A 1 335 ? -15.717 7.311 11.385 1.00 90.69 335 ASP A CA 1
ATOM 2648 C C . ASP A 1 335 ? -15.987 7.165 12.894 1.00 90.69 335 ASP A C 1
ATOM 2650 O O . ASP A 1 335 ? -16.217 8.160 13.573 1.00 90.69 335 ASP A O 1
ATOM 2654 N N . LEU A 1 336 ? -15.919 5.934 13.412 1.00 91.38 336 LEU A N 1
ATOM 2655 C CA . LEU A 1 336 ? -16.119 5.618 14.822 1.00 91.38 336 LEU A CA 1
ATOM 2656 C C . LEU A 1 336 ? -14.921 6.022 15.700 1.00 91.38 336 LEU A C 1
ATOM 2658 O O . LEU A 1 336 ? -15.069 6.803 16.633 1.00 91.38 336 LEU A O 1
ATOM 2662 N N . LEU A 1 337 ? -13.727 5.493 15.417 1.00 93.06 337 LEU A N 1
ATOM 2663 C CA . LEU A 1 337 ? -12.544 5.656 16.275 1.00 93.06 337 LEU A CA 1
ATOM 2664 C C . LEU A 1 337 ? -11.931 7.058 16.209 1.00 93.06 337 LEU A C 1
ATOM 2666 O O . LEU A 1 337 ? -11.203 7.470 17.113 1.00 93.06 337 LEU A O 1
ATOM 2670 N N . LEU A 1 338 ? -12.169 7.780 15.114 1.00 93.00 338 LEU A N 1
ATOM 2671 C CA . LEU A 1 338 ? -11.618 9.114 14.890 1.00 93.00 338 LEU A CA 1
ATOM 2672 C C . LEU A 1 338 ? -12.657 10.211 15.141 1.00 93.00 338 LEU A C 1
ATOM 2674 O O . LEU A 1 338 ? -12.374 11.381 14.874 1.00 93.00 338 LEU A O 1
ATOM 2678 N N . ASP A 1 339 ? -13.817 9.859 15.703 1.00 89.88 339 ASP A N 1
ATOM 2679 C CA . ASP A 1 339 ? -14.819 10.825 16.132 1.00 89.88 339 ASP A CA 1
ATOM 2680 C C . ASP A 1 339 ? -14.230 11.743 17.217 1.00 89.88 339 ASP A C 1
ATOM 2682 O O . ASP A 1 339 ? -13.721 11.311 18.252 1.00 89.88 339 ASP A O 1
ATOM 2686 N N . TYR A 1 340 ? -14.266 13.047 16.967 1.00 88.94 340 TYR A N 1
ATOM 2687 C CA . TYR A 1 340 ? -13.843 14.090 17.900 1.00 88.94 340 TYR A CA 1
ATOM 2688 C C . TYR A 1 340 ? -14.686 14.167 19.171 1.00 88.94 340 TYR A C 1
ATOM 2690 O O . TYR A 1 340 ? -14.207 14.715 20.166 1.00 88.94 340 TYR A O 1
ATOM 2698 N N . ARG A 1 341 ? -15.937 13.682 19.121 1.00 85.62 341 ARG A N 1
ATOM 2699 C CA . ARG A 1 341 ? -16.843 13.668 20.273 1.00 85.62 341 ARG A CA 1
ATOM 2700 C C . ARG A 1 341 ? -16.301 12.772 21.376 1.00 85.62 341 ARG A C 1
ATOM 2702 O O . ARG A 1 341 ? -16.585 13.036 22.535 1.00 85.62 341 ARG A O 1
ATOM 2709 N N . LEU A 1 342 ? -15.451 11.804 21.022 1.00 89.44 342 LEU A N 1
ATOM 2710 C CA . LEU A 1 342 ? -14.717 10.974 21.969 1.00 89.44 342 LEU A CA 1
ATOM 2711 C C . LEU A 1 342 ? -13.688 11.825 22.718 1.00 89.44 342 LEU A C 1
ATOM 2713 O O . LEU A 1 342 ? -12.644 12.227 22.173 1.00 89.44 342 LEU A O 1
ATOM 2717 N N . VAL A 1 343 ? -14.022 12.138 23.971 1.00 89.69 343 VAL A N 1
ATOM 2718 C CA . VAL A 1 343 ? -13.261 13.058 24.827 1.00 89.69 343 VAL A CA 1
ATOM 2719 C C . VAL A 1 343 ? -12.108 12.345 25.536 1.00 89.69 343 VAL A C 1
ATOM 2721 O O . VAL A 1 343 ? -11.188 13.028 26.000 1.00 89.69 343 VAL A O 1
ATOM 2724 N N . ASP A 1 344 ? -12.123 11.012 25.581 1.00 90.94 344 ASP A N 1
ATOM 2725 C CA . ASP A 1 344 ? -11.174 10.191 26.326 1.00 90.94 344 ASP A CA 1
ATOM 2726 C C . ASP A 1 344 ? -9.718 10.371 25.853 1.00 90.94 344 ASP A C 1
ATOM 2728 O O . ASP A 1 344 ? -9.423 10.683 24.691 1.00 90.94 344 ASP A O 1
ATOM 2732 N N . ALA A 1 345 ? -8.782 10.224 26.795 1.00 92.50 345 ALA A N 1
ATOM 2733 C CA . ALA A 1 345 ? -7.362 10.469 26.551 1.00 92.50 345 ALA A CA 1
ATOM 2734 C C . ALA A 1 345 ? -6.789 9.518 25.486 1.00 92.50 345 ALA A C 1
ATOM 2736 O O . ALA A 1 345 ? -6.071 9.968 24.591 1.00 92.50 345 ALA A O 1
ATOM 2737 N N . LYS A 1 346 ? -7.174 8.235 25.518 1.00 93.19 346 LYS A N 1
ATOM 2738 C CA . LYS A 1 346 ? -6.666 7.216 24.589 1.00 93.19 346 LYS A CA 1
ATOM 2739 C C . LYS A 1 346 ? -7.136 7.466 23.153 1.00 93.19 346 LYS A C 1
ATOM 2741 O O . LYS A 1 346 ? -6.347 7.311 22.224 1.00 93.19 346 LYS A O 1
ATOM 2746 N N . SER A 1 347 ? -8.372 7.916 22.941 1.00 93.00 347 SER A N 1
ATOM 2747 C CA . SER A 1 347 ? -8.874 8.298 21.616 1.00 93.00 347 SER A CA 1
ATOM 2748 C C . SER A 1 347 ? -8.187 9.549 21.081 1.00 93.00 347 SER A C 1
ATOM 2750 O O . SER A 1 347 ? -7.890 9.621 19.890 1.00 93.00 347 SER A O 1
ATOM 2752 N N . ARG A 1 348 ? -7.861 10.531 21.936 1.00 93.50 348 ARG A N 1
ATOM 2753 C CA . ARG A 1 348 ? -7.053 11.696 21.521 1.00 93.50 348 ARG A CA 1
ATOM 2754 C C . ARG A 1 348 ? -5.662 11.278 21.055 1.00 93.50 348 ARG A C 1
ATOM 2756 O O . ARG A 1 348 ? -5.221 11.727 19.997 1.00 93.50 348 ARG A O 1
ATOM 2763 N N . GLU A 1 349 ? -4.995 10.421 21.824 1.00 95.31 349 GLU A N 1
ATOM 2764 C CA . GLU A 1 349 ? -3.685 9.868 21.472 1.00 95.31 349 GLU A CA 1
ATOM 2765 C C . GLU A 1 349 ? -3.748 9.067 20.168 1.00 95.31 349 GLU A C 1
ATOM 2767 O O . GLU A 1 349 ? -2.931 9.281 19.270 1.00 95.31 349 GLU A O 1
ATOM 2772 N N . PHE A 1 350 ? -4.767 8.217 20.013 1.00 95.81 350 PHE A N 1
ATOM 2773 C CA . PHE A 1 350 ? -4.996 7.446 18.795 1.00 95.81 350 PHE A CA 1
ATOM 2774 C C . PHE A 1 350 ? -5.212 8.341 17.572 1.00 95.81 350 PHE A C 1
ATOM 2776 O O . PHE A 1 350 ? -4.570 8.130 16.545 1.00 95.81 350 PHE A O 1
ATOM 2783 N N . ARG A 1 351 ? -6.046 9.385 17.678 1.00 94.81 351 ARG A N 1
ATOM 2784 C CA . ARG A 1 351 ? -6.266 10.355 16.591 1.00 94.81 351 ARG A CA 1
ATOM 2785 C C . ARG A 1 351 ? -4.975 11.056 16.182 1.00 94.81 351 ARG A C 1
ATOM 2787 O O . ARG A 1 351 ? -4.715 11.200 14.989 1.00 94.81 351 ARG A O 1
ATOM 2794 N N . LEU A 1 352 ? -4.157 11.478 17.147 1.00 94.69 352 LEU A N 1
ATOM 2795 C CA . LEU A 1 352 ? -2.875 12.124 16.860 1.00 94.69 352 LEU A CA 1
ATOM 2796 C C . LEU A 1 352 ? -1.917 11.170 16.132 1.00 94.69 352 LEU A C 1
ATOM 2798 O O . LEU A 1 352 ? -1.341 11.541 15.107 1.00 94.69 352 LEU A O 1
ATOM 2802 N N . ALA A 1 353 ? -1.779 9.939 16.628 1.00 95.94 353 ALA A N 1
ATOM 2803 C CA . ALA A 1 353 ? -0.942 8.917 16.009 1.00 95.94 353 ALA A CA 1
ATOM 2804 C C . ALA A 1 353 ? -1.443 8.537 14.603 1.00 95.94 353 ALA A C 1
ATOM 2806 O O . ALA A 1 353 ? -0.649 8.377 13.675 1.00 95.94 353 ALA A O 1
ATOM 2807 N N . TRP A 1 354 ? -2.761 8.495 14.405 1.00 96.06 354 TRP A N 1
ATOM 2808 C CA . TRP A 1 354 ? -3.370 8.259 13.101 1.00 96.06 354 TRP A CA 1
ATOM 2809 C C . TRP A 1 354 ? -3.087 9.386 12.104 1.00 96.06 354 TRP A C 1
ATOM 2811 O O . TRP A 1 354 ? -2.688 9.122 10.971 1.00 96.06 354 TRP A O 1
ATOM 2821 N N . ILE A 1 355 ? -3.220 10.651 12.516 1.00 94.06 355 ILE A N 1
ATOM 2822 C CA . ILE A 1 355 ? -2.877 11.807 11.671 1.00 94.06 355 ILE A CA 1
ATOM 2823 C C . ILE A 1 355 ? -1.394 11.768 11.279 1.00 94.06 355 ILE A C 1
ATOM 2825 O O . ILE A 1 355 ? -1.060 12.010 10.116 1.00 94.06 355 ILE A O 1
ATOM 2829 N N . LEU A 1 356 ? -0.508 11.418 12.218 1.00 95.44 356 LEU A N 1
ATOM 2830 C CA . LEU A 1 356 ? 0.915 11.224 11.936 1.00 95.44 356 LEU A CA 1
ATOM 2831 C C . LEU A 1 356 ? 1.125 10.128 10.877 1.00 95.44 356 LEU A C 1
ATOM 2833 O O . LEU A 1 356 ? 1.875 10.333 9.922 1.00 95.44 356 LEU A O 1
ATOM 2837 N N . TRP A 1 357 ? 0.426 8.996 11.000 1.00 96.06 357 TRP A N 1
ATOM 2838 C CA . TRP A 1 357 ? 0.481 7.893 10.036 1.00 96.06 357 TRP A CA 1
ATOM 2839 C C . TRP A 1 357 ? 0.007 8.298 8.636 1.00 96.06 357 TRP A C 1
ATOM 2841 O O . TRP A 1 357 ? 0.668 8.000 7.634 1.00 96.06 357 TRP A O 1
ATOM 2851 N N . VAL A 1 358 ? -1.109 9.028 8.550 1.00 94.50 358 VAL A N 1
ATOM 2852 C CA . VAL A 1 358 ? -1.594 9.612 7.291 1.00 94.50 358 VAL A CA 1
ATOM 2853 C C . VAL A 1 358 ? -0.526 10.536 6.700 1.00 94.50 358 VAL A C 1
ATOM 2855 O O . VAL A 1 358 ? -0.227 10.432 5.513 1.00 94.50 358 VAL A O 1
ATOM 2858 N N . GLY A 1 359 ? 0.118 11.373 7.519 1.00 94.69 359 GLY A N 1
ATOM 2859 C CA . GLY A 1 359 ? 1.231 12.230 7.102 1.00 94.69 359 GLY A CA 1
ATOM 2860 C C . GLY A 1 359 ? 2.416 11.455 6.512 1.00 94.69 359 GLY A C 1
ATOM 2861 O O . GLY A 1 359 ? 2.893 11.801 5.430 1.00 94.69 359 GLY A O 1
ATOM 2862 N N . ILE A 1 360 ? 2.850 10.373 7.170 1.00 95.44 360 ILE A N 1
ATOM 2863 C CA . ILE A 1 360 ? 3.914 9.476 6.679 1.00 95.44 360 ILE A CA 1
ATOM 2864 C C . ILE A 1 360 ? 3.520 8.858 5.334 1.00 95.44 360 ILE A C 1
ATOM 2866 O O . ILE A 1 360 ? 4.314 8.852 4.391 1.00 95.44 360 ILE A O 1
ATOM 2870 N N . THR A 1 361 ? 2.277 8.389 5.222 1.00 95.12 361 THR A N 1
ATOM 2871 C CA . THR A 1 361 ? 1.743 7.802 3.987 1.00 95.12 361 THR A CA 1
ATOM 2872 C C . THR A 1 361 ? 1.769 8.819 2.846 1.00 95.12 361 THR A C 1
ATOM 2874 O O . THR A 1 361 ? 2.272 8.523 1.762 1.00 95.12 361 THR A O 1
ATOM 2877 N N . CYS A 1 362 ? 1.321 10.052 3.092 1.00 94.50 362 CYS A N 1
ATOM 2878 C CA . CYS A 1 362 ? 1.360 11.143 2.118 1.00 94.50 362 CYS A CA 1
ATOM 2879 C C . CYS A 1 362 ? 2.784 11.493 1.678 1.00 94.50 362 CYS A C 1
ATOM 2881 O O . CYS A 1 362 ? 3.019 11.710 0.489 1.00 94.50 362 CYS A O 1
ATOM 2883 N N . LEU A 1 363 ? 3.738 11.521 2.611 1.00 95.44 363 LEU A N 1
ATOM 2884 C CA . LEU A 1 363 ? 5.142 11.785 2.304 1.00 95.44 363 LEU A CA 1
ATOM 2885 C C . LEU A 1 363 ? 5.741 10.681 1.420 1.00 95.44 363 LEU A C 1
ATOM 2887 O O . LEU A 1 363 ? 6.405 10.985 0.428 1.00 95.44 363 LEU A O 1
ATOM 2891 N N . ALA A 1 364 ? 5.466 9.411 1.729 1.00 95.56 364 ALA A N 1
ATOM 2892 C CA . ALA A 1 364 ? 5.898 8.279 0.912 1.00 95.56 364 ALA A CA 1
ATOM 2893 C C . ALA A 1 364 ? 5.288 8.327 -0.500 1.00 95.56 364 ALA A C 1
ATOM 2895 O O . ALA A 1 364 ? 5.992 8.117 -1.489 1.00 95.56 364 ALA A O 1
ATOM 2896 N N . CYS A 1 365 ? 4.005 8.684 -0.611 1.00 94.38 365 CYS A N 1
ATOM 2897 C CA . CYS A 1 365 ? 3.332 8.884 -1.895 1.00 94.38 365 CYS A CA 1
ATOM 2898 C C . CYS A 1 365 ? 3.970 10.016 -2.705 1.00 94.38 365 CYS A C 1
ATOM 2900 O O . CYS A 1 365 ? 4.241 9.856 -3.894 1.00 94.38 365 CYS A O 1
ATOM 2902 N N . LEU A 1 366 ? 4.245 11.155 -2.067 1.00 94.50 366 LEU A N 1
ATOM 2903 C CA . LEU A 1 366 ? 4.901 12.289 -2.711 1.00 94.50 366 LEU A CA 1
ATOM 2904 C C . LEU A 1 366 ? 6.296 11.909 -3.218 1.00 94.50 366 LEU A C 1
ATOM 2906 O O . LEU A 1 366 ? 6.654 12.258 -4.345 1.00 94.50 366 LEU A O 1
ATOM 2910 N N . ALA A 1 367 ? 7.067 11.167 -2.420 1.00 95.62 367 ALA A N 1
ATOM 2911 C CA . ALA A 1 367 ? 8.373 10.657 -2.821 1.00 95.62 367 ALA A CA 1
ATOM 2912 C C . ALA A 1 367 ? 8.259 9.720 -4.037 1.00 95.62 367 ALA A C 1
ATOM 2914 O O . ALA A 1 367 ? 8.964 9.919 -5.026 1.00 95.62 367 ALA A O 1
ATOM 2915 N N . ALA A 1 368 ? 7.325 8.763 -4.014 1.00 96.00 368 ALA A N 1
ATOM 2916 C CA . ALA A 1 368 ? 7.061 7.845 -5.123 1.00 96.00 368 ALA A CA 1
ATOM 2917 C C . ALA A 1 368 ? 6.690 8.584 -6.422 1.00 96.00 368 ALA A C 1
ATOM 2919 O O . ALA A 1 368 ? 7.305 8.357 -7.466 1.00 96.00 368 ALA A O 1
ATOM 2920 N N . VAL A 1 369 ? 5.738 9.520 -6.353 1.00 95.38 369 VAL A N 1
ATOM 2921 C CA . VAL A 1 369 ? 5.321 10.340 -7.501 1.00 95.38 369 VAL A CA 1
ATOM 2922 C C . VAL A 1 369 ? 6.480 11.188 -8.019 1.00 95.38 369 VAL A C 1
ATOM 2924 O O . VAL A 1 369 ? 6.668 11.286 -9.228 1.00 95.38 369 VAL A O 1
ATOM 2927 N N . THR A 1 370 ? 7.292 11.765 -7.131 1.00 93.94 370 THR A N 1
ATOM 2928 C CA . THR A 1 370 ? 8.449 12.583 -7.522 1.00 93.94 370 THR A CA 1
ATOM 2929 C C . THR A 1 370 ? 9.490 11.751 -8.269 1.00 93.94 370 THR A C 1
ATOM 2931 O O . THR A 1 370 ? 9.942 12.165 -9.337 1.00 93.94 370 THR A O 1
ATOM 2934 N N . LEU A 1 371 ? 9.832 10.560 -7.765 1.00 94.44 371 LEU A N 1
ATOM 2935 C CA . LEU A 1 371 ? 10.767 9.646 -8.431 1.00 94.44 371 LEU A CA 1
ATOM 2936 C C . LEU A 1 371 ? 10.278 9.265 -9.836 1.00 94.44 371 LEU A C 1
ATOM 2938 O O . LEU A 1 371 ? 11.037 9.348 -10.804 1.00 94.44 371 LEU A O 1
ATOM 2942 N N . LEU A 1 372 ? 8.994 8.925 -9.973 1.00 95.38 372 LEU A N 1
ATOM 2943 C CA . LEU A 1 372 ? 8.402 8.569 -11.263 1.00 95.38 372 LEU A CA 1
ATOM 2944 C C . LEU A 1 372 ? 8.259 9.777 -12.207 1.00 95.38 372 LEU A C 1
ATOM 2946 O O . LEU A 1 372 ? 8.432 9.642 -13.416 1.00 95.38 372 LEU A O 1
ATOM 2950 N N . ALA A 1 373 ? 8.009 10.978 -11.687 1.00 94.44 373 ALA A N 1
ATOM 2951 C CA . ALA A 1 373 ? 7.953 12.197 -12.490 1.00 94.44 373 ALA A CA 1
ATOM 2952 C C . ALA A 1 373 ? 9.332 12.588 -13.047 1.00 94.44 373 ALA A C 1
ATOM 2954 O O . ALA A 1 373 ? 9.436 13.009 -14.202 1.00 94.44 373 ALA A O 1
ATOM 2955 N N . LEU A 1 374 ? 10.398 12.431 -12.254 1.00 93.19 374 LEU A N 1
ATOM 2956 C CA . LEU A 1 374 ? 11.777 12.612 -12.721 1.00 93.19 374 LEU A CA 1
ATOM 2957 C C . LEU A 1 374 ? 12.126 11.601 -13.819 1.00 93.19 374 LEU A C 1
ATOM 2959 O O . LEU A 1 374 ? 12.751 11.959 -14.817 1.00 93.19 374 LEU A O 1
ATOM 2963 N N . GLN A 1 375 ? 11.659 10.363 -13.664 1.00 93.69 375 GLN A N 1
ATOM 2964 C CA . GLN A 1 375 ? 11.800 9.303 -14.654 1.00 93.69 375 GLN A CA 1
ATOM 2965 C C . GLN A 1 375 ? 11.098 9.658 -15.980 1.00 93.69 375 GLN A C 1
ATOM 2967 O O . GLN A 1 375 ? 11.744 9.650 -17.026 1.00 93.69 375 GLN A O 1
ATOM 2972 N N . ILE A 1 376 ? 9.831 10.083 -15.936 1.00 95.62 376 ILE A N 1
ATOM 2973 C CA . ILE A 1 376 ? 9.081 10.554 -17.117 1.00 95.62 376 ILE A CA 1
ATOM 2974 C C . ILE A 1 376 ? 9.792 11.738 -17.784 1.00 95.62 376 ILE A C 1
ATOM 2976 O O . ILE A 1 376 ? 9.923 11.786 -19.004 1.00 95.62 376 ILE A O 1
ATOM 2980 N N . ALA A 1 377 ? 10.277 12.706 -16.997 1.00 94.81 377 ALA A N 1
ATOM 2981 C CA . ALA A 1 377 ? 10.987 13.870 -17.526 1.00 94.81 377 ALA A CA 1
ATOM 2982 C C . ALA A 1 377 ? 12.225 13.474 -18.343 1.00 94.81 377 ALA A C 1
ATOM 2984 O O . ALA A 1 377 ? 12.525 14.111 -19.355 1.00 94.81 377 ALA A O 1
ATOM 2985 N N . LYS A 1 378 ? 12.932 12.436 -17.890 1.00 91.81 378 LYS A N 1
ATOM 2986 C CA . LYS A 1 378 ? 14.117 11.918 -18.561 1.00 91.81 378 LYS A CA 1
ATOM 2987 C C . LYS A 1 378 ? 13.758 11.172 -19.841 1.00 91.81 378 LYS A C 1
ATOM 2989 O O . LYS A 1 378 ? 14.339 11.486 -20.873 1.00 91.81 378 LYS A O 1
ATOM 2994 N N . ASP A 1 379 ? 12.780 10.272 -19.790 1.00 94.31 379 ASP A N 1
ATOM 2995 C CA . ASP A 1 379 ? 12.356 9.517 -20.974 1.00 94.31 379 ASP A CA 1
ATOM 2996 C C . ASP A 1 379 ? 11.838 10.467 -22.072 1.00 94.31 379 ASP A C 1
ATOM 2998 O O . ASP A 1 379 ? 12.182 10.325 -23.239 1.00 94.31 379 ASP A O 1
ATOM 3002 N N . VAL A 1 380 ? 11.135 11.548 -21.707 1.00 96.12 380 VAL A N 1
ATOM 3003 C CA . VAL A 1 380 ? 10.748 12.608 -22.660 1.00 96.12 380 VAL A CA 1
ATOM 3004 C C . VAL A 1 380 ? 11.964 13.274 -23.316 1.00 96.12 380 VAL A C 1
ATOM 3006 O O . VAL A 1 380 ? 11.938 13.568 -24.511 1.00 96.12 380 VAL A O 1
ATOM 3009 N N . GLN A 1 381 ? 13.043 13.514 -22.568 1.00 95.62 381 GLN A N 1
ATOM 3010 C CA . GLN A 1 381 ? 14.277 14.066 -23.131 1.00 95.62 381 GLN A CA 1
ATOM 3011 C C . GLN A 1 381 ? 14.928 13.099 -24.130 1.00 95.62 381 GLN A C 1
ATOM 3013 O O . GLN A 1 381 ? 15.468 13.542 -25.145 1.00 95.62 381 GLN A O 1
ATOM 3018 N N . ASP A 1 382 ? 14.885 11.805 -23.839 1.00 93.31 382 ASP A N 1
ATOM 3019 C CA . ASP A 1 382 ? 15.470 10.753 -24.666 1.00 93.31 382 ASP A CA 1
ATOM 3020 C C . ASP A 1 382 ? 14.644 10.542 -25.958 1.00 93.31 382 ASP A C 1
ATOM 3022 O O . ASP A 1 382 ? 15.208 10.496 -27.057 1.00 93.31 382 ASP A O 1
ATOM 3026 N N . ILE A 1 383 ? 13.311 10.652 -25.881 1.00 96.44 383 ILE A N 1
ATOM 3027 C CA . ILE A 1 383 ? 12.414 10.715 -27.052 1.00 96.44 383 ILE A CA 1
ATOM 3028 C C . ILE A 1 383 ? 12.751 11.911 -27.954 1.00 96.44 383 ILE A C 1
ATOM 3030 O O . ILE A 1 383 ? 12.849 11.754 -29.172 1.00 96.44 383 ILE A O 1
ATOM 3034 N N . ILE A 1 384 ? 12.973 13.103 -27.383 1.00 97.06 384 ILE A N 1
ATOM 3035 C CA . ILE A 1 384 ? 13.352 14.309 -28.150 1.00 97.06 384 ILE A CA 1
ATOM 3036 C C . ILE A 1 384 ? 14.693 14.113 -28.878 1.00 97.06 384 ILE A C 1
ATOM 3038 O O . ILE A 1 384 ? 14.915 14.699 -29.937 1.00 97.06 384 ILE A O 1
ATOM 3042 N N . ARG A 1 385 ? 15.584 13.268 -28.346 1.00 96.31 385 ARG A N 1
ATOM 3043 C CA . ARG A 1 385 ? 16.863 12.901 -28.977 1.00 96.31 385 ARG A CA 1
ATOM 3044 C C . ARG A 1 385 ? 16.728 11.821 -30.056 1.00 96.31 385 ARG A C 1
ATOM 3046 O O . ARG A 1 385 ? 17.737 11.451 -30.650 1.00 96.31 385 ARG A O 1
ATOM 3053 N N . GLY A 1 386 ? 15.515 11.338 -30.325 1.00 95.81 386 GLY A N 1
ATOM 3054 C CA . GLY A 1 386 ? 15.224 10.336 -31.352 1.00 95.81 386 GLY A CA 1
ATOM 3055 C C . GLY A 1 386 ? 15.111 8.900 -30.834 1.00 95.81 386 GLY A C 1
ATOM 3056 O O . GLY A 1 386 ? 14.984 7.981 -31.640 1.00 95.81 386 GLY A O 1
ATOM 3057 N N . GLN A 1 387 ? 15.126 8.667 -29.515 1.00 95.38 387 GLN A N 1
ATOM 3058 C CA . GLN A 1 387 ? 14.908 7.332 -28.941 1.00 95.38 387 GLN A CA 1
ATOM 3059 C C . GLN A 1 387 ? 13.403 7.037 -28.841 1.00 95.38 387 GLN A C 1
ATOM 3061 O O . GLN A 1 387 ? 12.791 7.100 -27.781 1.00 95.38 387 GLN A O 1
ATOM 3066 N N . HIS A 1 388 ? 12.773 6.733 -29.979 1.00 95.56 388 HIS A N 1
ATOM 3067 C CA . HIS A 1 388 ? 11.319 6.525 -30.058 1.00 95.56 388 HIS A CA 1
ATOM 3068 C C . HIS A 1 388 ? 10.803 5.313 -29.262 1.00 95.56 388 HIS A C 1
ATOM 3070 O O . HIS A 1 388 ? 9.616 5.267 -28.945 1.00 95.56 388 HIS A O 1
ATOM 3076 N N . ALA A 1 389 ? 11.665 4.348 -28.926 1.00 94.31 389 ALA A N 1
ATOM 3077 C CA . ALA A 1 389 ? 11.314 3.198 -28.089 1.00 94.31 389 ALA A CA 1
ATOM 3078 C C . ALA A 1 389 ? 10.776 3.614 -26.706 1.00 94.31 389 ALA A C 1
ATOM 3080 O O . ALA A 1 389 ? 9.813 3.029 -26.203 1.00 94.31 389 ALA A O 1
ATOM 3081 N N . ASP A 1 390 ? 11.318 4.703 -26.155 1.00 96.06 390 ASP A N 1
ATOM 3082 C CA . ASP A 1 390 ? 11.000 5.207 -24.816 1.00 96.06 390 ASP A CA 1
ATOM 3083 C C . ASP A 1 390 ? 9.577 5.784 -24.714 1.00 96.06 390 ASP A C 1
ATOM 3085 O O . ASP A 1 390 ? 9.066 6.001 -23.610 1.00 96.06 390 ASP A 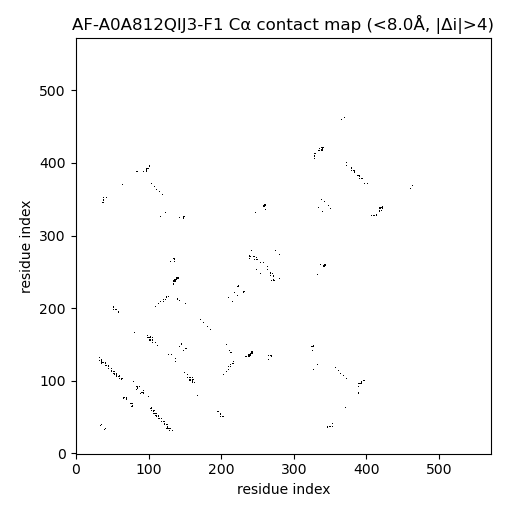O 1
ATOM 3089 N N . ILE A 1 391 ? 8.891 6.000 -25.847 1.00 96.88 391 ILE A N 1
ATOM 3090 C CA . ILE A 1 391 ? 7.496 6.469 -25.883 1.00 96.88 391 ILE A CA 1
ATOM 3091 C C . ILE A 1 391 ? 6.595 5.507 -25.103 1.00 96.88 391 ILE A C 1
ATOM 3093 O O . ILE A 1 391 ? 5.797 5.946 -24.274 1.00 96.88 391 ILE A O 1
ATOM 3097 N N . VAL A 1 392 ? 6.737 4.198 -25.326 1.00 97.38 392 VAL A N 1
ATOM 3098 C CA . VAL A 1 392 ? 5.871 3.197 -24.686 1.00 97.38 392 VAL A CA 1
ATOM 3099 C C . VAL A 1 392 ? 6.134 3.143 -23.181 1.00 97.38 392 VAL A C 1
ATOM 3101 O O . VAL A 1 392 ? 5.188 3.190 -22.394 1.00 97.38 392 VAL A O 1
ATOM 3104 N N . GLY A 1 393 ? 7.406 3.141 -22.769 1.00 96.56 393 GLY A N 1
ATOM 3105 C CA . GLY A 1 393 ? 7.785 3.202 -21.355 1.00 96.56 393 GLY A CA 1
ATOM 3106 C C . GLY A 1 393 ? 7.260 4.464 -20.655 1.00 96.56 393 GLY A C 1
ATOM 3107 O O . GLY A 1 393 ? 6.731 4.388 -19.541 1.00 96.56 393 GLY A O 1
ATOM 3108 N N . THR A 1 394 ? 7.306 5.614 -21.337 1.00 97.44 394 THR A N 1
ATOM 3109 C CA . THR A 1 394 ? 6.779 6.896 -20.837 1.00 97.44 394 THR A CA 1
ATOM 3110 C C . THR A 1 394 ? 5.268 6.841 -20.626 1.00 97.44 394 THR A C 1
ATOM 3112 O O . THR A 1 394 ? 4.776 7.299 -19.593 1.00 97.44 394 THR A O 1
ATOM 3115 N N . VAL A 1 395 ? 4.518 6.262 -21.569 1.00 97.94 395 VAL A N 1
ATOM 3116 C CA . VAL A 1 395 ? 3.057 6.107 -21.462 1.00 97.94 395 VAL A CA 1
ATOM 3117 C C . VAL A 1 395 ? 2.697 5.187 -20.296 1.00 97.94 395 VAL A C 1
ATOM 3119 O O . VAL A 1 395 ? 1.876 5.561 -19.458 1.00 97.94 395 VAL A O 1
ATOM 3122 N N . VAL A 1 396 ? 3.349 4.024 -20.187 1.00 97.88 396 VAL A N 1
ATOM 3123 C CA . VAL A 1 396 ? 3.127 3.068 -19.087 1.00 97.88 396 VAL A CA 1
ATOM 3124 C C . VAL A 1 396 ? 3.423 3.703 -17.727 1.00 97.88 396 VAL A C 1
ATOM 3126 O O . VAL A 1 396 ? 2.624 3.577 -16.795 1.00 97.88 396 VAL A O 1
ATOM 3129 N N . THR A 1 397 ? 4.542 4.421 -17.606 1.00 97.44 397 THR A N 1
ATOM 3130 C CA . THR A 1 397 ? 4.922 5.097 -16.357 1.00 97.44 397 THR A CA 1
ATOM 3131 C C . THR A 1 397 ? 3.910 6.187 -16.004 1.00 97.44 397 THR A C 1
ATOM 3133 O O . THR A 1 397 ? 3.463 6.275 -14.863 1.00 97.44 397 THR A O 1
ATOM 3136 N N . SER A 1 398 ? 3.483 6.976 -16.993 1.00 97.31 398 SER A N 1
ATOM 3137 C CA . SER A 1 398 ? 2.510 8.061 -16.814 1.00 97.31 398 SER A CA 1
ATOM 3138 C C . SER A 1 398 ? 1.137 7.544 -16.370 1.00 97.31 398 SER A C 1
ATOM 3140 O O . SER A 1 398 ? 0.525 8.131 -15.479 1.00 97.31 398 SER A O 1
ATOM 3142 N N . LEU A 1 399 ? 0.672 6.421 -16.931 1.00 97.00 399 LEU A N 1
ATOM 3143 C CA . LEU A 1 399 ? -0.561 5.752 -16.501 1.00 97.00 399 LEU A CA 1
ATOM 3144 C C . LEU A 1 399 ? -0.466 5.270 -15.047 1.00 97.00 399 LEU A C 1
ATOM 3146 O O . LEU A 1 399 ? -1.386 5.511 -14.271 1.00 97.00 399 LEU A O 1
ATOM 3150 N N . ASN A 1 400 ? 0.656 4.664 -14.645 1.00 96.62 400 ASN A N 1
ATOM 3151 C CA . ASN A 1 400 ? 0.857 4.239 -13.255 1.00 96.62 400 ASN A CA 1
ATOM 3152 C C . ASN A 1 400 ? 0.909 5.424 -12.281 1.00 96.62 400 ASN A C 1
ATOM 3154 O O . ASN A 1 400 ? 0.311 5.350 -11.210 1.00 96.62 400 ASN A O 1
ATOM 3158 N N . VAL A 1 401 ? 1.566 6.529 -12.653 1.00 96.62 401 VAL A N 1
ATOM 3159 C CA . VAL A 1 401 ? 1.562 7.766 -11.854 1.00 96.62 401 VAL A CA 1
ATOM 3160 C C . VAL A 1 401 ? 0.147 8.317 -11.716 1.00 96.62 401 VAL A C 1
ATOM 3162 O O . VAL A 1 401 ? -0.256 8.670 -10.612 1.00 96.62 401 VAL A O 1
ATOM 3165 N N . LEU A 1 402 ? -0.633 8.353 -12.800 1.00 95.94 402 LEU A N 1
ATOM 3166 C CA . LEU A 1 402 ? -2.017 8.820 -12.758 1.00 95.94 402 LEU A CA 1
ATOM 3167 C C . LEU A 1 402 ? -2.885 7.944 -11.843 1.00 95.94 402 LEU A C 1
ATOM 3169 O O . LEU A 1 402 ? -3.621 8.477 -11.015 1.00 95.94 402 LEU A O 1
ATOM 3173 N N . CYS A 1 403 ? -2.773 6.616 -11.953 1.00 94.81 403 CYS A N 1
ATOM 3174 C CA . CYS A 1 403 ? -3.464 5.675 -11.071 1.00 94.81 403 CYS A CA 1
ATOM 3175 C C . CYS A 1 403 ? -3.066 5.879 -9.605 1.00 94.81 403 CYS A C 1
ATOM 3177 O O . CYS A 1 403 ? -3.939 5.975 -8.746 1.00 94.81 403 CYS A O 1
ATOM 3179 N N . MET A 1 404 ? -1.768 6.016 -9.323 1.00 94.50 404 MET A N 1
ATOM 3180 C CA . MET A 1 404 ? -1.257 6.275 -7.977 1.00 94.50 404 MET A CA 1
ATOM 3181 C C . MET A 1 404 ? -1.800 7.592 -7.414 1.00 94.50 404 MET A C 1
ATOM 3183 O O . MET A 1 404 ? -2.315 7.614 -6.302 1.00 94.50 404 MET A O 1
ATOM 3187 N N . VAL A 1 405 ? -1.761 8.680 -8.188 1.00 94.44 405 VAL A N 1
ATOM 3188 C CA . VAL A 1 405 ? -2.318 9.976 -7.773 1.00 94.44 405 VAL A CA 1
ATOM 3189 C C . VAL A 1 405 ? -3.820 9.865 -7.515 1.00 94.44 405 VAL A C 1
ATOM 3191 O O . VAL A 1 405 ? -4.289 10.367 -6.499 1.00 94.44 405 VAL A O 1
ATOM 3194 N N . ALA A 1 406 ? -4.580 9.177 -8.369 1.00 93.12 406 ALA A N 1
ATOM 3195 C CA . ALA A 1 406 ? -6.015 8.980 -8.165 1.00 93.12 406 ALA A CA 1
ATOM 3196 C C . ALA A 1 406 ? -6.321 8.202 -6.871 1.00 93.12 406 ALA A C 1
ATOM 3198 O O . ALA A 1 406 ? -7.208 8.589 -6.110 1.00 93.12 406 ALA A O 1
ATOM 3199 N N . VAL A 1 407 ? -5.554 7.144 -6.597 1.00 91.12 407 VAL A N 1
ATOM 3200 C CA . VAL A 1 407 ? -5.636 6.334 -5.371 1.00 91.12 407 VAL A CA 1
ATOM 3201 C C . VAL A 1 407 ? -5.319 7.168 -4.131 1.00 91.12 407 VAL A C 1
ATOM 3203 O O . VAL A 1 407 ? -6.075 7.141 -3.162 1.00 91.12 407 VAL A O 1
ATOM 3206 N N . VAL A 1 408 ? -4.255 7.968 -4.179 1.00 91.00 408 VAL A N 1
ATOM 3207 C CA . VAL A 1 408 ? -3.834 8.831 -3.067 1.00 91.00 408 VAL A CA 1
ATOM 3208 C C . VAL A 1 408 ? -4.827 9.960 -2.831 1.00 91.00 408 VAL A C 1
ATOM 3210 O O . VAL A 1 408 ? -5.169 10.237 -1.688 1.00 91.00 408 VAL A O 1
ATOM 3213 N N . LEU A 1 409 ? -5.342 10.592 -3.887 1.00 92.69 409 LEU A N 1
ATOM 3214 C CA . LEU A 1 409 ? -6.391 11.604 -3.765 1.00 92.69 409 LEU A CA 1
ATOM 3215 C C . LEU A 1 409 ? -7.664 11.010 -3.167 1.00 92.69 409 LEU A C 1
ATOM 3217 O O . LEU A 1 409 ? -8.303 11.660 -2.345 1.00 92.69 409 LEU A O 1
ATOM 3221 N N . ARG A 1 410 ? -8.019 9.772 -3.537 1.00 92.06 410 ARG A N 1
ATOM 3222 C CA . ARG A 1 410 ? -9.144 9.072 -2.918 1.00 92.06 410 ARG A CA 1
ATOM 3223 C C . ARG A 1 410 ? -8.883 8.809 -1.437 1.00 92.06 410 ARG A C 1
ATOM 3225 O O . ARG A 1 410 ? -9.746 9.119 -0.628 1.00 92.06 410 ARG A O 1
ATOM 3232 N N . TYR A 1 411 ? -7.707 8.297 -1.089 1.00 91.50 411 TYR A N 1
ATOM 3233 C CA . TYR A 1 411 ? -7.308 8.058 0.298 1.00 91.50 411 TYR A CA 1
ATOM 3234 C C . TYR A 1 411 ? -7.339 9.341 1.139 1.00 91.50 411 TYR A C 1
ATOM 3236 O O . TYR A 1 411 ? -7.936 9.369 2.210 1.00 91.50 411 TYR A O 1
ATOM 3244 N N . LEU A 1 412 ? -6.770 10.429 0.617 1.00 91.69 412 LEU A N 1
ATOM 3245 C CA . LEU A 1 412 ? -6.782 11.749 1.244 1.00 91.69 412 LEU A CA 1
ATOM 3246 C C . LEU A 1 412 ? -8.191 12.304 1.406 1.00 91.69 412 LEU A C 1
ATOM 3248 O O . LEU A 1 412 ? -8.497 12.879 2.443 1.00 91.69 412 LEU A O 1
ATOM 3252 N N . TYR A 1 413 ? -9.044 12.137 0.396 1.00 92.62 413 TYR A N 1
ATOM 3253 C CA . TYR A 1 413 ? -10.439 12.552 0.469 1.00 92.62 413 TYR A CA 1
ATOM 3254 C C . TYR A 1 413 ? -11.183 11.815 1.585 1.00 92.62 413 TYR A C 1
ATOM 3256 O O . TYR A 1 413 ? -11.942 12.439 2.322 1.00 92.62 413 TYR A O 1
ATOM 3264 N N . GLU A 1 414 ? -10.956 10.510 1.743 1.00 90.31 414 GLU A N 1
ATOM 3265 C CA . GLU A 1 414 ? -11.568 9.733 2.825 1.00 90.31 414 GLU A CA 1
ATOM 3266 C C . GLU A 1 414 ? -11.007 10.145 4.192 1.00 90.31 414 GLU A C 1
ATOM 3268 O O . GLU A 1 414 ? -11.778 10.399 5.112 1.00 90.31 414 GLU A O 1
ATOM 3273 N N . ALA A 1 415 ? -9.687 10.313 4.314 1.00 89.50 415 ALA A N 1
ATOM 3274 C CA . ALA A 1 415 ? -9.055 10.784 5.547 1.00 89.50 415 ALA A CA 1
ATOM 3275 C C . ALA A 1 415 ? -9.542 12.189 5.954 1.00 89.50 415 ALA A C 1
ATOM 3277 O O . ALA A 1 415 ? -9.842 12.425 7.122 1.00 89.50 415 ALA A O 1
ATOM 3278 N N . ASP A 1 416 ? -9.670 13.109 4.994 1.00 90.44 416 ASP A N 1
ATOM 3279 C CA . ASP A 1 416 ? -10.220 14.452 5.203 1.00 90.44 416 ASP A CA 1
ATOM 3280 C C . ASP A 1 416 ? -11.713 14.408 5.543 1.00 90.44 416 ASP A C 1
ATOM 3282 O O . ASP A 1 416 ? -12.166 15.159 6.401 1.00 90.44 416 ASP A O 1
ATOM 3286 N N . THR A 1 417 ? -12.481 13.510 4.921 1.00 88.81 417 THR A N 1
ATOM 3287 C CA . THR A 1 417 ? -13.905 13.331 5.234 1.00 88.81 417 THR A CA 1
ATOM 3288 C C . THR A 1 417 ? -14.087 12.851 6.667 1.00 88.81 417 THR A C 1
ATOM 3290 O O . THR A 1 417 ? -14.896 13.437 7.381 1.00 88.81 417 THR A O 1
ATOM 3293 N N . ILE A 1 418 ? -13.304 11.857 7.097 1.00 85.69 418 ILE A N 1
ATOM 3294 C CA . ILE A 1 418 ? -13.307 11.346 8.473 1.00 85.69 418 ILE A CA 1
ATOM 3295 C C . ILE A 1 418 ? -12.878 12.444 9.451 1.00 85.69 418 ILE A C 1
ATOM 3297 O O . ILE A 1 418 ? -13.514 12.650 10.484 1.00 85.69 418 ILE A O 1
ATOM 3301 N N . ALA A 1 419 ? -11.838 13.210 9.103 1.00 84.69 419 ALA A N 1
ATOM 3302 C CA . ALA A 1 419 ? -11.414 14.339 9.914 1.00 84.69 419 ALA A CA 1
ATOM 3303 C C . ALA A 1 419 ? -12.548 15.367 10.045 1.00 84.69 419 ALA A C 1
ATOM 3305 O O . ALA A 1 419 ? -12.872 15.753 11.160 1.00 84.69 419 ALA A O 1
ATOM 3306 N N . LYS A 1 420 ? -13.183 15.781 8.938 1.00 83.38 420 LYS A N 1
ATOM 3307 C CA . LYS A 1 420 ? -14.218 16.833 8.881 1.00 83.38 420 LYS A CA 1
ATOM 3308 C C . LYS A 1 420 ? -15.555 16.451 9.490 1.00 83.38 420 LYS A C 1
ATOM 3310 O O . LYS A 1 420 ? -16.165 17.326 10.107 1.00 83.38 420 LYS A O 1
ATOM 3315 N N . SER A 1 421 ? -16.015 15.205 9.339 1.00 76.56 421 SER A N 1
ATOM 3316 C CA . SER A 1 421 ? -17.206 14.730 10.062 1.00 76.56 421 SER A CA 1
ATOM 3317 C C . SER A 1 421 ? -17.036 14.921 11.563 1.00 76.56 421 SER A C 1
ATOM 3319 O O . SER A 1 421 ? -18.018 15.129 12.267 1.00 76.56 421 SER A O 1
ATOM 3321 N N . GLY A 1 422 ? -15.781 14.966 12.018 1.00 61.88 422 GLY A N 1
ATOM 3322 C CA . GLY A 1 422 ? -15.432 15.293 13.376 1.00 61.88 422 GLY A CA 1
ATOM 3323 C C . GLY A 1 422 ? -15.290 16.782 13.744 1.00 61.88 422 GLY A C 1
ATOM 3324 O O . GLY A 1 422 ? -14.732 17.088 14.782 1.00 61.88 422 GLY A O 1
ATOM 3325 N N . TRP A 1 423 ? -15.699 17.765 12.941 1.00 57.84 423 TRP A N 1
ATOM 3326 C CA . TRP A 1 423 ? -15.582 19.185 13.360 1.00 57.84 423 TRP A CA 1
ATOM 3327 C C . TRP A 1 423 ? -16.881 19.969 13.285 1.00 57.84 423 TRP A C 1
ATOM 3329 O O . TRP A 1 423 ? -16.933 21.114 13.743 1.00 57.84 423 TRP A O 1
ATOM 3339 N N . SER A 1 424 ? -17.940 19.382 12.737 1.00 55.38 424 SER A N 1
ATOM 3340 C CA . SER A 1 424 ? -19.277 19.957 12.801 1.00 55.38 424 SER A CA 1
ATOM 3341 C C . SER A 1 424 ? -19.888 19.680 14.172 1.00 55.38 424 SER A C 1
ATOM 3343 O O . SER A 1 424 ? -20.838 18.915 14.283 1.00 55.38 424 SER A O 1
ATOM 3345 N N . VAL A 1 425 ? -19.348 20.319 15.216 1.00 55.09 425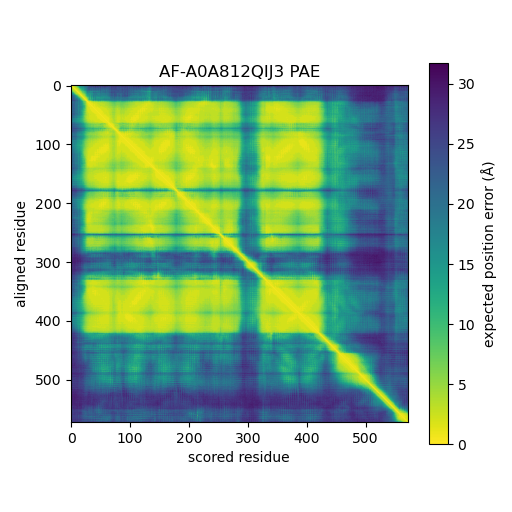 VAL A N 1
ATOM 3346 C CA . VAL A 1 425 ? -20.109 20.541 16.451 1.00 55.09 425 VAL A CA 1
ATOM 3347 C C . VAL A 1 425 ? -21.381 21.254 16.007 1.00 55.09 425 VAL A C 1
ATOM 3349 O O . VAL A 1 425 ? -21.259 22.345 15.435 1.00 55.09 425 VAL A O 1
ATOM 3352 N N . PRO A 1 426 ? -22.582 20.685 16.217 1.00 55.91 426 PRO A N 1
ATOM 3353 C CA . PRO A 1 426 ? -23.776 21.497 16.169 1.00 55.91 426 PRO A CA 1
ATOM 3354 C C . PRO A 1 426 ? -23.492 22.605 17.168 1.00 55.91 426 PRO A C 1
ATOM 3356 O O . PRO A 1 426 ? -23.307 22.330 18.354 1.00 55.91 426 PRO A O 1
ATOM 3359 N N . THR A 1 427 ? -23.359 23.846 16.703 1.00 54.19 427 THR A N 1
ATOM 3360 C CA . THR A 1 427 ? -23.557 25.009 17.560 1.00 54.19 427 THR A CA 1
ATOM 3361 C C . THR A 1 427 ? -24.987 24.875 18.044 1.00 54.19 427 THR A C 1
ATOM 3363 O O . THR A 1 427 ? -25.905 25.431 17.455 1.00 54.19 427 THR A O 1
ATOM 3366 N N . GLN A 1 428 ? -25.173 24.028 19.057 1.00 53.00 428 GLN A N 1
ATOM 3367 C CA . GLN A 1 428 ? -26.333 23.999 19.901 1.00 53.00 428 GLN A CA 1
ATOM 3368 C C . GLN A 1 428 ? -26.434 25.449 20.316 1.00 53.00 428 GLN A C 1
ATOM 3370 O O . GLN A 1 428 ? -25.486 25.976 20.911 1.00 53.00 428 GLN A O 1
ATOM 3375 N N . GLU A 1 429 ? -27.477 26.117 19.825 1.00 52.91 429 GLU A N 1
ATOM 3376 C CA . GLU A 1 429 ? -27.812 27.474 20.204 1.00 52.91 429 GLU A CA 1
ATOM 3377 C C . GLU A 1 429 ? -27.742 27.481 21.722 1.00 52.91 429 GLU A C 1
ATOM 3379 O O . GLU A 1 429 ? -28.618 26.950 22.406 1.00 52.91 429 GLU A O 1
ATOM 3384 N N . ARG A 1 430 ? -26.617 27.968 22.260 1.00 50.66 430 ARG A N 1
ATOM 3385 C CA . ARG A 1 430 ? -26.491 28.235 23.677 1.00 50.66 430 ARG A CA 1
ATOM 3386 C C . ARG A 1 430 ? -27.585 29.250 23.900 1.00 50.66 430 ARG A C 1
ATOM 3388 O O . ARG A 1 430 ? -27.433 30.403 23.497 1.00 50.66 430 ARG A O 1
ATOM 3395 N N . SER A 1 431 ? -28.694 28.773 24.461 1.00 52.69 431 SER A N 1
ATOM 3396 C CA . SER A 1 431 ? -29.729 29.594 25.060 1.00 52.69 431 SER A CA 1
ATOM 3397 C C . SER A 1 431 ? -29.014 30.760 25.725 1.00 52.69 431 SER A C 1
ATOM 3399 O O . SER A 1 431 ? -28.105 30.545 26.530 1.00 52.69 431 SER A O 1
ATOM 3401 N N . ALA A 1 432 ? -29.334 31.971 25.275 1.00 58.50 432 ALA A N 1
ATOM 3402 C CA . ALA A 1 432 ? -28.583 33.207 25.477 1.00 58.50 432 ALA A CA 1
ATOM 3403 C C . ALA A 1 432 ? -28.562 33.707 26.941 1.00 58.50 432 ALA A C 1
ATOM 3405 O O . ALA A 1 432 ? -28.519 34.906 27.193 1.00 58.50 432 ALA A O 1
ATOM 3406 N N . SER A 1 433 ? -28.622 32.806 27.920 1.00 60.31 433 SER A N 1
ATOM 3407 C CA . SER A 1 433 ? -28.879 33.103 29.324 1.00 60.31 433 SER A CA 1
ATOM 3408 C C . SER A 1 433 ? -27.648 33.061 30.231 1.00 60.31 433 SER A C 1
ATOM 3410 O O . SER A 1 433 ? -27.820 33.236 31.431 1.00 60.31 433 SER A O 1
ATOM 3412 N N . ASP A 1 434 ? -26.425 32.866 29.717 1.00 56.06 434 ASP A N 1
ATOM 3413 C CA . ASP A 1 434 ? -25.222 32.873 30.570 1.00 56.06 434 ASP A CA 1
ATOM 3414 C C . ASP A 1 434 ? -24.071 33.746 30.010 1.00 56.06 434 ASP A C 1
ATOM 3416 O O . ASP A 1 434 ? -23.193 33.258 29.289 1.00 56.06 434 ASP A O 1
ATOM 3420 N N . PRO A 1 435 ? -24.065 35.065 30.299 1.00 58.31 435 PRO A N 1
ATOM 3421 C CA . PRO A 1 435 ? -23.073 36.019 29.787 1.00 58.31 435 PRO A CA 1
ATOM 3422 C C . PRO A 1 435 ? -21.689 35.965 30.476 1.00 58.31 435 PRO A C 1
ATOM 3424 O O . PRO A 1 435 ? -20.865 36.850 30.257 1.00 58.31 435 PRO A O 1
ATOM 3427 N N . GLY A 1 436 ? -21.387 34.955 31.304 1.00 57.28 436 GLY A N 1
ATOM 3428 C CA . GLY A 1 436 ? -20.249 35.017 32.234 1.00 57.28 436 GLY A CA 1
ATOM 3429 C C . GLY A 1 436 ? -18.901 34.402 31.820 1.00 57.28 436 GLY A C 1
ATOM 3430 O O . GLY A 1 436 ? -17.922 34.621 32.530 1.00 57.28 436 GLY A O 1
ATOM 3431 N N . LYS A 1 437 ? -18.786 33.598 30.747 1.00 54.06 437 LYS A N 1
ATOM 3432 C CA . LYS A 1 437 ? -17.552 32.805 30.491 1.00 54.06 437 LYS A CA 1
ATOM 3433 C C . LYS A 1 437 ? -17.144 32.756 29.011 1.00 54.06 437 LYS A C 1
ATOM 3435 O O . LYS A 1 437 ? -17.503 31.833 28.284 1.00 54.06 437 LYS A O 1
ATOM 3440 N N . SER A 1 438 ? -16.347 33.736 28.575 1.00 52.53 438 SER A N 1
ATOM 3441 C CA . SER A 1 438 ? -15.918 33.933 27.176 1.00 52.53 438 SER A CA 1
ATOM 3442 C C . SER A 1 438 ? -14.417 33.706 26.904 1.00 52.53 438 SER A C 1
ATOM 3444 O O . SER A 1 438 ? -13.880 34.254 25.943 1.00 52.53 438 SER A O 1
ATOM 3446 N N . LEU A 1 439 ? -13.700 32.923 27.717 1.00 52.16 439 LEU A N 1
ATOM 3447 C CA . LEU A 1 439 ? -12.241 32.762 27.595 1.00 52.16 439 LEU A CA 1
ATOM 3448 C C . LEU A 1 439 ? -11.839 31.288 27.418 1.00 52.16 439 LEU A C 1
ATOM 3450 O O . LEU A 1 439 ? -11.663 30.585 28.404 1.00 52.16 439 LEU A O 1
ATOM 3454 N N . SER A 1 440 ? -11.713 30.837 26.159 1.00 54.50 440 SER A N 1
ATOM 3455 C CA . SER A 1 440 ? -10.745 29.806 25.683 1.00 54.50 440 SER A CA 1
ATOM 3456 C C . SER A 1 440 ? -10.966 29.357 24.223 1.00 54.50 440 SER A C 1
ATOM 3458 O O . SER A 1 440 ? -10.142 28.633 23.667 1.00 54.50 440 SER A O 1
ATOM 3460 N N . PHE A 1 441 ? -12.033 29.805 23.550 1.00 51.44 441 PHE A N 1
ATOM 3461 C CA . PHE A 1 441 ? -12.399 29.313 22.208 1.00 51.44 441 PHE A CA 1
ATOM 3462 C C . PHE A 1 441 ? -11.383 29.662 21.092 1.00 51.44 441 PHE A C 1
ATOM 3464 O O . PHE A 1 441 ? -11.307 28.971 20.074 1.00 51.44 441 PHE A O 1
ATOM 3471 N N . ASN A 1 442 ? -10.544 30.686 21.292 1.00 52.28 442 ASN A N 1
ATOM 3472 C CA . ASN A 1 442 ? -9.584 31.156 20.283 1.00 52.28 442 ASN A CA 1
ATOM 3473 C C . ASN A 1 442 ? -8.417 30.179 20.027 1.00 52.28 442 ASN A C 1
ATOM 3475 O O . ASN A 1 442 ? -7.938 30.087 18.897 1.00 52.28 442 ASN A O 1
ATOM 3479 N N . SER A 1 443 ? -7.983 29.398 21.023 1.00 55.03 443 SER A N 1
ATOM 3480 C CA . SER A 1 443 ? -6.857 28.460 20.860 1.00 55.03 443 SER A CA 1
ATOM 3481 C C . SER A 1 443 ? -7.214 27.265 19.966 1.00 55.03 443 SER A C 1
ATOM 3483 O O . SER A 1 443 ? -6.391 26.799 19.179 1.00 55.03 443 SER A O 1
ATOM 3485 N N . VAL A 1 444 ? -8.470 26.812 20.019 1.00 53.81 444 VAL A N 1
ATOM 3486 C CA . VAL A 1 444 ? -8.979 25.723 19.167 1.00 53.81 444 VAL A CA 1
ATOM 3487 C C . VAL A 1 444 ? -9.180 26.205 17.724 1.00 53.81 444 VAL A C 1
ATOM 3489 O O . VAL A 1 444 ? -8.901 25.469 16.777 1.00 53.81 444 VAL A O 1
ATOM 3492 N N . GLN A 1 445 ? -9.578 27.468 17.523 1.00 53.91 445 GLN A N 1
ATOM 3493 C CA . GLN A 1 445 ? -9.667 28.061 16.184 1.00 53.91 445 GLN A CA 1
ATOM 3494 C C . GLN A 1 445 ? -8.303 28.241 15.495 1.00 53.91 445 GLN A C 1
ATOM 3496 O O . GLN A 1 445 ? -8.233 28.077 14.276 1.00 53.91 445 GLN A O 1
ATOM 3501 N N . MET A 1 446 ? -7.215 28.515 16.228 1.00 52.66 446 MET A N 1
ATOM 3502 C CA . MET A 1 446 ? -5.877 28.574 15.614 1.00 52.66 446 MET A CA 1
ATOM 3503 C C . MET A 1 446 ? -5.397 27.202 15.119 1.00 52.66 446 MET A C 1
ATOM 3505 O O . MET A 1 446 ? -4.887 27.108 14.002 1.00 52.66 446 MET A O 1
ATOM 3509 N N . LEU A 1 447 ? -5.633 26.121 15.874 1.00 52.41 447 LEU A N 1
ATOM 3510 C CA . LEU A 1 447 ? -5.355 24.752 15.406 1.00 52.41 447 LEU A CA 1
ATOM 3511 C C . LEU A 1 447 ? -6.217 24.373 14.188 1.00 52.41 447 LEU A C 1
ATOM 3513 O O . LEU A 1 447 ? -5.728 23.727 13.260 1.00 52.41 447 LEU A O 1
ATOM 3517 N N . ARG A 1 448 ? -7.470 24.852 14.138 1.00 50.62 448 ARG A N 1
ATOM 3518 C CA . ARG A 1 448 ? -8.386 24.668 12.999 1.00 50.62 448 ARG A CA 1
ATOM 3519 C C . ARG A 1 448 ? -7.852 25.292 11.705 1.00 50.62 448 ARG A C 1
ATOM 3521 O O . ARG A 1 448 ? -7.972 24.680 10.647 1.00 50.62 448 ARG A O 1
ATOM 3528 N N . GLN A 1 449 ? -7.254 26.484 11.764 1.00 51.78 449 GLN A N 1
ATOM 3529 C CA . GLN A 1 449 ? -6.690 27.139 10.574 1.00 51.78 449 GLN A CA 1
ATOM 3530 C C . GLN A 1 449 ? -5.302 26.603 10.189 1.00 51.78 449 GLN A C 1
ATOM 3532 O O . GLN A 1 449 ? -4.987 26.565 9.000 1.00 51.78 449 GLN A O 1
ATOM 3537 N N . GLY A 1 450 ? -4.508 26.141 11.161 1.00 52.50 450 GLY A N 1
ATOM 3538 C CA . GLY A 1 450 ? -3.179 25.570 10.919 1.00 52.50 450 GLY A CA 1
ATOM 3539 C C . GLY A 1 450 ? -3.191 24.166 10.302 1.00 52.50 450 GLY A C 1
ATOM 3540 O O . GLY A 1 450 ? -2.365 23.885 9.442 1.00 52.50 450 GLY A O 1
ATOM 3541 N N . MET A 1 451 ? -4.131 23.291 10.690 1.00 46.81 451 MET A N 1
ATOM 3542 C CA . MET A 1 451 ? -4.172 21.900 10.194 1.00 46.81 451 MET A CA 1
ATOM 3543 C C . MET A 1 451 ? -5.009 21.695 8.925 1.00 46.81 451 MET A C 1
ATOM 3545 O O . MET A 1 451 ? -4.691 20.817 8.129 1.00 46.81 451 MET A O 1
ATOM 3549 N N . ILE A 1 452 ? -6.067 22.487 8.698 1.00 48.34 452 ILE A N 1
ATOM 3550 C CA . ILE A 1 452 ? -6.930 22.327 7.506 1.00 48.34 452 ILE A CA 1
ATOM 3551 C C . ILE A 1 452 ? -6.249 22.884 6.245 1.00 48.34 452 ILE A C 1
ATOM 3553 O O . ILE A 1 452 ? -6.522 22.432 5.134 1.00 48.34 452 ILE A O 1
ATOM 3557 N N . ARG A 1 453 ? -5.280 23.792 6.402 1.00 48.50 453 ARG A N 1
ATOM 3558 C CA . ARG A 1 453 ? -4.282 24.072 5.364 1.00 48.50 453 ARG A CA 1
ATOM 3559 C C . ARG A 1 453 ? -3.110 23.112 5.510 1.00 48.50 453 ARG A C 1
ATOM 3561 O O . ARG A 1 453 ? -1.975 23.533 5.701 1.00 48.50 453 ARG A O 1
ATOM 3568 N N . LEU A 1 454 ? -3.376 21.811 5.410 1.00 48.19 454 LEU A N 1
ATOM 3569 C CA . LEU A 1 454 ? -2.315 20.861 5.105 1.00 48.19 454 LEU A CA 1
ATOM 3570 C C . LEU A 1 454 ? -1.598 21.407 3.863 1.00 48.19 454 LEU A C 1
ATOM 3572 O O . LEU A 1 454 ? -2.238 21.544 2.814 1.00 48.19 454 LEU A O 1
ATOM 3576 N N . PRO A 1 455 ? -0.296 21.728 3.937 1.00 52.56 455 PRO A N 1
ATOM 3577 C CA . PRO A 1 455 ? 0.429 22.331 2.834 1.00 52.56 455 PRO A CA 1
ATOM 3578 C C . PRO A 1 455 ? 0.605 21.328 1.696 1.00 52.56 455 PRO A C 1
ATOM 3580 O O . PRO A 1 455 ? 1.417 21.560 0.836 1.00 52.56 455 PRO A O 1
ATOM 3583 N N . ILE A 1 456 ? -0.132 20.216 1.631 1.00 50.38 456 ILE A N 1
ATOM 3584 C CA . ILE A 1 456 ? -0.028 19.214 0.571 1.00 50.38 456 ILE A CA 1
ATOM 3585 C C . ILE A 1 456 ? -0.221 19.863 -0.800 1.00 50.38 456 ILE A C 1
ATOM 3587 O O . ILE A 1 456 ? 0.568 19.595 -1.696 1.00 50.38 456 ILE A O 1
ATOM 3591 N N . PHE A 1 457 ? -1.201 20.757 -0.970 1.00 49.78 457 PHE A N 1
ATOM 3592 C CA . PHE A 1 457 ? -1.365 21.467 -2.242 1.00 49.78 457 PHE A CA 1
ATOM 3593 C C . PHE A 1 457 ? -0.207 22.440 -2.505 1.00 49.78 457 PHE A C 1
ATOM 3595 O O . PHE A 1 457 ? 0.316 22.483 -3.612 1.00 49.78 457 PHE A O 1
ATOM 3602 N N . GLU A 1 458 ? 0.258 23.166 -1.486 1.00 57.56 458 GLU A N 1
ATOM 3603 C CA . GLU A 1 458 ? 1.408 24.073 -1.608 1.00 57.56 458 GLU A CA 1
ATOM 3604 C C . GLU A 1 458 ? 2.735 23.334 -1.812 1.00 57.56 458 GLU A C 1
ATOM 3606 O O . GLU A 1 458 ? 3.585 23.816 -2.541 1.00 57.56 458 GLU A O 1
ATOM 3611 N N . VAL A 1 459 ? 2.896 22.143 -1.245 1.00 54.53 459 VAL A N 1
ATOM 3612 C CA . VAL A 1 459 ? 4.044 21.242 -1.354 1.00 54.53 459 VAL A CA 1
ATOM 3613 C C . VAL A 1 459 ? 4.019 20.567 -2.714 1.00 54.53 459 VAL A C 1
ATOM 3615 O O . VAL A 1 459 ? 5.053 20.511 -3.361 1.00 54.53 459 VAL A O 1
ATOM 3618 N N . LEU A 1 460 ? 2.860 20.124 -3.208 1.00 51.09 460 LEU A N 1
ATOM 3619 C CA . LEU A 1 460 ? 2.714 19.638 -4.581 1.00 51.09 460 LEU A CA 1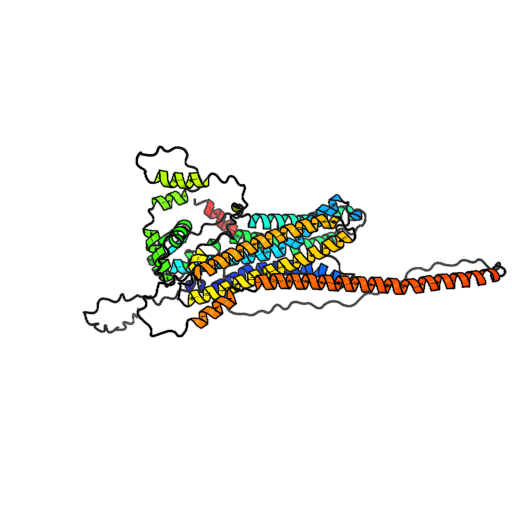
ATOM 3620 C C . LEU A 1 460 ? 3.018 20.754 -5.589 1.00 51.09 460 LEU A C 1
ATOM 3622 O O . LEU A 1 460 ? 3.772 20.529 -6.535 1.00 51.09 460 LEU A O 1
ATOM 3626 N N . CYS A 1 461 ? 2.516 21.970 -5.358 1.00 55.88 461 CYS A N 1
ATOM 3627 C CA . CYS A 1 461 ? 2.844 23.148 -6.161 1.00 55.88 461 CYS A CA 1
ATOM 3628 C C . CYS A 1 461 ? 4.324 23.538 -6.047 1.00 55.88 461 CYS A C 1
ATOM 3630 O O . CYS A 1 461 ? 4.938 23.867 -7.057 1.00 55.88 461 CYS A O 1
ATOM 3632 N N . ALA A 1 462 ? 4.928 23.462 -4.860 1.00 58.34 462 ALA A N 1
ATOM 3633 C CA . ALA A 1 462 ? 6.335 23.775 -4.631 1.00 58.34 462 ALA A CA 1
ATOM 3634 C C . ALA A 1 462 ? 7.252 22.721 -5.254 1.00 58.34 462 ALA A C 1
ATOM 3636 O O . ALA A 1 462 ? 8.253 23.076 -5.863 1.00 58.34 462 ALA A O 1
ATOM 3637 N N . VAL A 1 463 ? 6.902 21.437 -5.181 1.00 56.47 463 VAL A N 1
ATOM 3638 C CA . VAL A 1 463 ? 7.615 20.351 -5.865 1.00 56.47 463 VAL A CA 1
ATOM 3639 C C . VAL A 1 463 ? 7.488 20.518 -7.377 1.00 56.47 463 VAL A C 1
ATOM 3641 O O . VAL A 1 463 ? 8.492 20.421 -8.082 1.00 56.47 463 VAL A O 1
ATOM 3644 N N . ALA A 1 464 ? 6.299 20.848 -7.889 1.00 59.25 464 ALA A N 1
ATOM 3645 C CA . ALA A 1 464 ? 6.111 21.161 -9.304 1.00 59.25 464 ALA A CA 1
ATOM 3646 C C . ALA A 1 464 ? 6.943 22.384 -9.734 1.00 59.25 464 ALA A C 1
ATOM 3648 O O . ALA A 1 464 ? 7.597 22.342 -10.778 1.00 59.25 464 ALA A O 1
ATOM 3649 N N . ALA A 1 465 ? 6.988 23.436 -8.913 1.00 65.75 465 ALA A N 1
ATOM 3650 C CA . ALA A 1 465 ? 7.776 24.641 -9.155 1.00 65.75 465 ALA A CA 1
ATOM 3651 C C . ALA A 1 465 ? 9.289 24.376 -9.093 1.00 65.75 465 ALA A C 1
ATOM 3653 O O . ALA A 1 465 ? 10.019 24.814 -9.979 1.00 65.75 465 ALA A O 1
ATOM 3654 N N . LEU A 1 466 ? 9.767 23.604 -8.113 1.00 62.81 466 LEU A N 1
ATOM 3655 C CA . LEU A 1 466 ? 11.168 23.192 -7.991 1.00 62.81 466 LEU A CA 1
ATOM 3656 C C . LEU A 1 466 ? 11.592 22.319 -9.173 1.00 62.81 466 LEU A C 1
ATOM 3658 O O . LEU A 1 466 ? 12.680 22.505 -9.717 1.00 62.81 466 LEU A O 1
ATOM 3662 N N . ASN A 1 467 ? 10.724 21.410 -9.621 1.00 59.44 467 ASN A N 1
ATOM 3663 C CA . ASN A 1 467 ? 10.982 20.570 -10.787 1.00 59.44 467 ASN A CA 1
ATOM 3664 C C . ASN A 1 467 ? 11.011 21.409 -12.082 1.00 59.44 467 ASN A C 1
ATOM 3666 O O . ASN A 1 467 ? 11.906 21.258 -12.916 1.00 59.44 467 ASN A O 1
ATOM 3670 N N . TRP A 1 468 ? 10.097 22.374 -12.221 1.00 76.88 468 TRP A N 1
ATOM 3671 C CA . TRP A 1 468 ? 10.111 23.351 -13.314 1.00 76.88 468 TRP A CA 1
ATOM 3672 C C . TRP A 1 468 ? 11.385 24.214 -13.308 1.00 76.88 468 TRP A C 1
ATOM 3674 O O . TRP A 1 468 ? 12.032 24.392 -14.342 1.00 76.88 468 TRP A O 1
ATOM 3684 N N . GLN A 1 469 ? 11.813 24.688 -12.139 1.00 77.69 469 GLN A N 1
ATOM 3685 C CA . GLN A 1 469 ? 13.017 25.501 -11.989 1.00 77.69 469 GLN A CA 1
ATOM 3686 C C . GLN A 1 469 ? 14.295 24.699 -12.269 1.00 77.69 469 GLN A C 1
ATOM 3688 O O . GLN A 1 469 ? 15.195 25.188 -12.957 1.00 77.69 469 GLN A O 1
ATOM 3693 N N . ALA A 1 470 ? 14.365 23.443 -11.819 1.00 63.19 470 ALA A N 1
ATOM 3694 C CA . ALA A 1 470 ? 15.456 22.531 -12.150 1.00 63.19 470 ALA A CA 1
ATOM 3695 C C . ALA A 1 470 ? 15.561 22.304 -13.669 1.00 63.19 470 ALA A C 1
ATOM 3697 O O . ALA A 1 470 ? 16.663 22.374 -14.222 1.00 63.19 470 ALA A O 1
ATOM 3698 N N . ARG A 1 471 ? 14.427 22.127 -14.366 1.00 67.31 471 ARG A N 1
ATOM 3699 C CA . ARG A 1 471 ? 14.385 22.029 -15.837 1.00 67.31 471 ARG A CA 1
ATOM 3700 C C . ARG A 1 471 ? 14.946 23.278 -16.519 1.00 67.31 471 ARG A C 1
ATOM 3702 O O . ARG A 1 471 ? 15.793 23.152 -17.403 1.00 67.31 471 ARG A O 1
ATOM 3709 N N . ASN A 1 472 ? 14.552 24.473 -16.081 1.00 80.31 472 ASN A N 1
ATOM 3710 C CA . ASN A 1 472 ? 15.044 25.729 -16.662 1.00 80.31 472 ASN A CA 1
ATOM 3711 C C . ASN A 1 472 ? 16.552 25.937 -16.440 1.00 80.31 472 ASN A C 1
ATOM 3713 O O . ASN A 1 472 ? 17.269 26.400 -17.334 1.00 80.31 472 ASN A O 1
ATOM 3717 N N . ASN A 1 473 ? 17.063 25.532 -15.277 1.00 80.12 473 ASN A N 1
ATOM 3718 C CA . ASN A 1 473 ? 18.493 25.591 -14.972 1.00 80.12 473 ASN A CA 1
ATOM 3719 C C . ASN A 1 473 ? 19.315 24.599 -15.814 1.00 80.12 473 ASN A C 1
ATOM 3721 O O . ASN A 1 473 ? 20.433 24.912 -16.232 1.00 80.12 473 ASN A O 1
ATOM 3725 N N . MET A 1 474 ? 18.774 23.413 -16.108 1.00 64.62 474 MET A N 1
ATOM 3726 C CA . MET A 1 474 ? 19.431 22.469 -17.018 1.00 64.62 474 MET A CA 1
ATOM 3727 C C . MET A 1 474 ? 19.404 22.956 -18.469 1.00 64.62 474 MET A C 1
ATOM 3729 O O . MET A 1 474 ? 20.426 22.870 -19.149 1.00 64.62 474 MET A O 1
ATOM 3733 N N . ALA A 1 475 ? 18.283 23.518 -18.931 1.00 72.31 475 ALA A N 1
ATOM 3734 C CA . ALA A 1 475 ? 18.162 24.071 -20.280 1.00 72.31 475 ALA A CA 1
ATOM 3735 C C . ALA A 1 475 ? 19.175 25.204 -20.524 1.00 72.31 475 ALA A C 1
ATOM 3737 O O . ALA A 1 475 ? 19.899 25.200 -21.521 1.00 72.31 475 ALA A O 1
ATOM 3738 N N . THR A 1 476 ? 19.315 26.124 -19.567 1.00 83.50 476 THR A N 1
ATOM 3739 C CA . THR A 1 476 ? 20.298 27.217 -19.645 1.00 83.50 476 THR A CA 1
ATOM 3740 C C . THR A 1 476 ? 21.746 26.720 -19.587 1.00 83.50 476 THR A C 1
ATOM 3742 O O . THR A 1 476 ? 22.590 27.225 -20.331 1.00 83.50 476 THR A O 1
ATOM 3745 N N . LYS A 1 477 ? 22.062 25.702 -18.770 1.00 80.12 477 LYS A N 1
ATOM 3746 C CA . LYS A 1 477 ? 23.394 25.064 -18.780 1.00 80.12 477 LYS A CA 1
ATOM 3747 C C . LYS A 1 477 ? 23.698 24.386 -20.117 1.00 80.12 477 LYS A C 1
ATOM 3749 O O . LYS A 1 477 ? 24.788 24.587 -20.648 1.00 80.12 477 LYS A O 1
ATOM 3754 N N . ALA A 1 478 ? 22.750 23.640 -20.683 1.00 72.25 478 ALA A N 1
ATOM 3755 C CA . ALA A 1 478 ? 22.920 22.992 -21.981 1.00 72.25 478 ALA A CA 1
ATOM 3756 C C . ALA A 1 478 ? 23.190 24.022 -23.091 1.00 72.25 478 ALA A C 1
ATOM 3758 O O . ALA A 1 478 ? 24.141 23.872 -23.857 1.00 72.25 478 ALA A O 1
ATOM 3759 N N . GLN A 1 479 ? 22.441 25.129 -23.108 1.00 85.25 479 GLN A N 1
ATOM 3760 C CA . GLN A 1 479 ? 22.641 26.217 -24.066 1.00 85.25 479 GLN A CA 1
ATOM 3761 C C . GLN A 1 479 ? 24.010 26.904 -23.905 1.00 85.25 479 GLN A C 1
ATOM 3763 O O . GLN A 1 479 ? 24.655 27.242 -24.901 1.00 85.25 479 GLN A O 1
ATOM 3768 N N . ARG A 1 480 ? 24.510 27.065 -22.670 1.00 84.75 480 ARG A N 1
ATOM 3769 C CA . ARG A 1 480 ? 25.868 27.583 -22.404 1.00 84.75 480 ARG A CA 1
ATOM 3770 C C . ARG A 1 480 ? 26.962 26.639 -22.898 1.00 84.75 480 ARG A C 1
ATOM 3772 O O . ARG A 1 480 ? 27.937 27.102 -23.480 1.00 84.75 480 ARG A O 1
ATOM 3779 N N . VAL A 1 481 ? 26.804 25.328 -22.717 1.00 80.81 481 VAL A N 1
ATOM 3780 C CA . VAL A 1 481 ? 27.765 24.335 -23.230 1.00 80.81 481 VAL A CA 1
ATOM 3781 C C . VAL A 1 481 ? 27.767 24.323 -24.760 1.00 80.81 481 VAL A C 1
ATOM 3783 O O . VAL A 1 481 ? 28.833 24.303 -25.371 1.00 80.81 481 VAL A O 1
ATOM 3786 N N . GLN A 1 482 ? 26.597 24.415 -25.392 1.00 79.06 482 GLN A N 1
ATOM 3787 C CA . GLN A 1 482 ? 26.476 24.423 -26.850 1.00 79.06 482 GLN A CA 1
ATOM 3788 C C . GLN A 1 482 ? 27.074 25.699 -27.470 1.00 79.06 482 GLN A C 1
ATOM 3790 O O . GLN A 1 482 ? 27.822 25.625 -28.445 1.00 79.06 482 GLN A O 1
ATOM 3795 N N . THR A 1 483 ? 26.838 26.865 -26.859 1.00 81.00 483 THR A N 1
ATOM 3796 C CA . THR A 1 483 ? 27.443 28.142 -27.286 1.00 81.00 483 THR A CA 1
ATOM 3797 C C . THR A 1 483 ? 28.949 28.207 -27.014 1.00 81.00 483 THR A C 1
ATOM 3799 O O . THR A 1 483 ? 29.692 28.735 -27.843 1.00 81.00 483 THR A O 1
ATOM 3802 N N . ALA A 1 484 ? 29.432 27.629 -25.909 1.00 78.06 484 ALA A N 1
ATOM 3803 C CA . ALA A 1 484 ? 30.865 27.497 -25.635 1.00 78.06 484 ALA A CA 1
ATOM 3804 C C . ALA A 1 484 ? 31.558 26.541 -26.623 1.00 78.06 484 ALA A C 1
ATOM 3806 O O . ALA A 1 484 ? 32.638 26.853 -27.124 1.00 78.06 484 ALA A O 1
ATOM 3807 N N . SER A 1 485 ? 30.917 25.416 -26.959 1.00 77.56 485 SER A N 1
ATOM 3808 C CA . SER A 1 485 ? 31.398 24.481 -27.981 1.00 77.56 485 SER A CA 1
ATOM 3809 C C . SER A 1 485 ? 31.511 25.171 -29.344 1.00 77.56 485 SER A C 1
ATOM 3811 O O . SER A 1 485 ? 32.594 25.176 -29.928 1.00 77.56 485 SER A O 1
ATOM 3813 N N . GLN A 1 486 ? 30.461 25.879 -29.787 1.00 73.69 486 GLN A N 1
ATOM 3814 C CA . GLN A 1 486 ? 30.477 26.638 -31.043 1.00 73.69 486 GLN A CA 1
ATOM 3815 C C . GLN A 1 486 ? 31.557 27.732 -31.070 1.00 73.69 486 GLN A C 1
ATOM 3817 O O . GLN A 1 486 ? 32.259 27.870 -32.079 1.00 73.69 486 GLN A O 1
ATOM 3822 N N . ARG A 1 487 ? 31.749 28.467 -29.961 1.00 74.81 487 ARG A N 1
ATOM 3823 C CA . ARG A 1 487 ? 32.812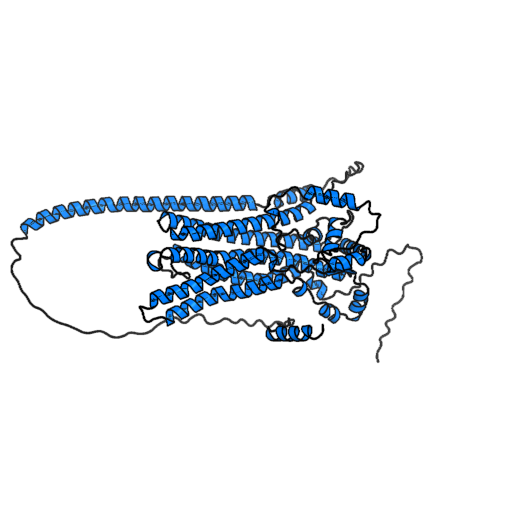 29.482 -29.840 1.00 74.81 487 ARG A CA 1
ATOM 3824 C C . ARG A 1 487 ? 34.219 28.901 -29.917 1.00 74.81 487 ARG A C 1
ATOM 3826 O O . ARG A 1 487 ? 35.100 29.591 -30.412 1.00 74.81 487 ARG A O 1
ATOM 3833 N N . ASN A 1 488 ? 34.438 27.662 -29.480 1.00 67.62 488 ASN A N 1
ATOM 3834 C CA . ASN A 1 488 ? 35.763 27.035 -29.504 1.00 67.62 488 ASN A CA 1
ATOM 3835 C C . ASN A 1 488 ? 36.050 26.277 -30.815 1.00 67.62 488 ASN A C 1
ATOM 3837 O O . ASN A 1 488 ? 37.205 26.186 -31.243 1.00 67.62 488 ASN A O 1
ATOM 3841 N N . THR A 1 489 ? 35.026 25.784 -31.520 1.00 62.75 489 THR A N 1
ATOM 3842 C CA . THR A 1 489 ? 35.205 25.137 -32.833 1.00 62.75 489 THR A CA 1
ATOM 3843 C C . THR A 1 489 ? 35.484 26.119 -33.971 1.00 62.75 489 THR A C 1
ATOM 3845 O O . THR A 1 489 ? 36.295 25.804 -34.845 1.00 62.75 489 THR A O 1
ATOM 3848 N N . LEU A 1 490 ? 34.891 27.321 -33.964 1.00 59.47 490 LEU A N 1
ATOM 3849 C CA . LEU A 1 490 ? 35.080 28.298 -35.049 1.00 59.47 490 LEU A CA 1
ATOM 3850 C C . LEU A 1 490 ? 36.545 28.763 -35.210 1.00 59.47 490 LEU A C 1
ATOM 3852 O O . LEU A 1 490 ? 37.072 28.686 -36.323 1.00 59.47 490 LEU A O 1
ATOM 3856 N N . PRO A 1 491 ? 37.259 29.168 -34.139 1.00 60.78 491 PRO A N 1
ATOM 3857 C CA . PRO A 1 491 ? 38.658 29.578 -34.229 1.00 60.78 491 PRO A CA 1
ATOM 3858 C C . PRO A 1 491 ? 39.559 28.422 -34.660 1.00 60.78 491 PRO A C 1
ATOM 3860 O O . PRO A 1 491 ? 40.503 28.624 -35.416 1.00 60.78 491 PRO A O 1
ATOM 3863 N N . THR A 1 492 ? 39.252 27.196 -34.231 1.00 61.44 492 THR A N 1
ATOM 3864 C CA . THR A 1 492 ? 40.069 26.007 -34.514 1.00 61.44 492 THR A CA 1
ATOM 3865 C C . THR A 1 492 ? 39.958 25.579 -35.978 1.00 61.44 492 THR A C 1
ATOM 3867 O O . THR A 1 492 ? 40.965 25.231 -36.597 1.00 61.44 492 THR A O 1
ATOM 3870 N N . ILE A 1 493 ? 38.765 25.670 -36.575 1.00 65.88 493 ILE A N 1
ATOM 3871 C CA . ILE A 1 493 ? 38.552 25.407 -38.005 1.00 65.88 493 ILE A CA 1
ATOM 3872 C C . ILE A 1 493 ? 39.216 26.498 -38.855 1.00 65.88 493 ILE A C 1
ATOM 3874 O O . ILE A 1 493 ? 39.942 26.175 -39.795 1.00 65.88 493 ILE A O 1
ATOM 3878 N N . VAL A 1 494 ? 39.073 27.775 -38.486 1.00 70.12 494 VAL A N 1
ATOM 3879 C CA . VAL A 1 494 ? 39.736 28.892 -39.186 1.00 70.12 494 VAL A CA 1
ATOM 3880 C C . VAL A 1 494 ? 41.265 28.781 -39.093 1.00 70.12 494 VAL A C 1
ATOM 3882 O O . VAL A 1 494 ? 41.961 28.956 -40.095 1.00 70.12 494 VAL A O 1
ATOM 3885 N N . ARG A 1 495 ? 41.810 28.383 -37.935 1.00 68.12 495 ARG A N 1
ATOM 3886 C CA . ARG A 1 495 ? 43.255 28.168 -37.741 1.00 68.12 495 ARG A CA 1
ATOM 3887 C C . ARG A 1 495 ? 43.767 26.953 -38.524 1.00 68.12 495 ARG A C 1
ATOM 3889 O O . ARG A 1 495 ? 44.836 27.041 -39.123 1.00 68.12 495 ARG A O 1
ATOM 3896 N N . ARG A 1 496 ? 42.989 25.864 -38.620 1.00 67.44 496 ARG A N 1
ATOM 3897 C CA . ARG A 1 496 ? 43.320 24.689 -39.455 1.00 67.44 496 ARG A CA 1
ATOM 3898 C C . ARG A 1 496 ? 43.238 24.982 -40.957 1.00 67.44 496 ARG A C 1
ATOM 3900 O O . ARG A 1 496 ? 44.075 24.483 -41.707 1.00 67.44 496 ARG A O 1
ATOM 3907 N N . ILE A 1 497 ? 42.290 25.805 -41.411 1.00 72.00 497 ILE A N 1
ATOM 3908 C CA . ILE A 1 497 ? 42.208 26.246 -42.817 1.00 72.00 497 ILE A CA 1
ATOM 3909 C C . ILE A 1 497 ? 43.384 27.175 -43.160 1.00 72.00 497 ILE A C 1
ATOM 3911 O O . ILE A 1 497 ? 43.994 27.024 -44.220 1.00 72.00 497 ILE A O 1
ATOM 3915 N N . SER A 1 498 ? 43.760 28.076 -42.246 1.00 68.06 498 SER A N 1
ATOM 3916 C CA . SER A 1 498 ? 44.941 28.938 -42.392 1.00 68.06 498 SER A CA 1
ATOM 3917 C C . SER A 1 498 ? 46.250 28.130 -42.440 1.00 68.06 498 SER A C 1
ATOM 3919 O O . SER A 1 498 ? 47.050 28.293 -43.364 1.00 68.06 498 SER A O 1
ATOM 3921 N N . GLN A 1 499 ? 46.430 27.156 -41.538 1.00 67.75 499 GLN A N 1
ATOM 3922 C CA . GLN A 1 499 ? 47.600 26.268 -41.553 1.00 67.75 499 GLN A CA 1
ATOM 3923 C C . GLN A 1 499 ? 47.650 25.368 -42.795 1.00 67.75 499 GLN A C 1
ATOM 3925 O O . GLN A 1 499 ? 48.722 25.200 -43.373 1.00 67.75 499 GLN A O 1
ATOM 3930 N N . ARG A 1 500 ? 46.514 24.845 -43.281 1.00 63.97 500 ARG A N 1
ATOM 3931 C CA . ARG A 1 500 ? 46.484 24.065 -44.533 1.00 63.97 500 ARG A CA 1
ATOM 3932 C C . ARG A 1 500 ? 46.856 24.901 -45.764 1.00 63.97 500 ARG A C 1
ATOM 3934 O O . ARG A 1 500 ? 47.485 24.359 -46.670 1.00 63.97 500 ARG A O 1
ATOM 3941 N N . LYS A 1 501 ? 46.535 26.203 -45.802 1.00 61.81 501 LYS A N 1
ATOM 3942 C CA . LYS A 1 501 ? 47.007 27.112 -46.868 1.00 61.81 501 LYS A CA 1
ATOM 3943 C C . LYS A 1 501 ? 48.516 27.388 -46.781 1.00 61.81 501 LYS A C 1
ATOM 3945 O O . LYS A 1 501 ? 49.162 27.456 -47.822 1.00 61.81 501 LYS A O 1
ATOM 3950 N N . SER A 1 502 ? 49.078 27.484 -45.575 1.00 59.34 502 SER A N 1
ATOM 3951 C CA . SER A 1 502 ? 50.529 27.632 -45.358 1.00 59.34 502 SER A CA 1
ATOM 3952 C C . SER A 1 502 ? 51.313 26.374 -45.769 1.00 59.34 502 SER A C 1
ATOM 3954 O O . SER A 1 502 ? 52.266 26.452 -46.542 1.00 59.34 502 SER A O 1
ATOM 3956 N N . ILE A 1 503 ? 50.841 25.186 -45.375 1.00 60.06 503 ILE A N 1
ATOM 3957 C CA . ILE A 1 503 ? 51.490 23.907 -45.709 1.00 60.06 503 ILE A CA 1
ATOM 3958 C C . ILE A 1 503 ? 51.425 23.616 -47.219 1.00 60.06 503 ILE A C 1
ATOM 3960 O O . ILE A 1 503 ? 52.393 23.114 -47.788 1.00 60.06 503 ILE A O 1
ATOM 3964 N N . ARG A 1 504 ? 50.339 24.000 -47.914 1.00 55.47 504 ARG A N 1
ATOM 3965 C CA . ARG A 1 504 ? 50.269 23.887 -49.385 1.00 55.47 504 ARG A CA 1
ATOM 3966 C C . ARG A 1 504 ? 51.251 24.805 -50.122 1.00 55.47 504 ARG A C 1
ATOM 3968 O O . ARG A 1 504 ? 51.642 24.443 -51.223 1.00 55.47 504 ARG A O 1
ATOM 3975 N N . ARG A 1 505 ? 51.669 25.938 -49.541 1.00 53.75 505 ARG A N 1
ATOM 3976 C CA . ARG A 1 505 ? 52.698 26.820 -50.131 1.00 53.75 505 ARG A CA 1
ATOM 3977 C C . ARG A 1 505 ? 54.121 26.278 -49.954 1.00 53.75 505 ARG A C 1
ATOM 3979 O O . ARG A 1 505 ? 54.929 26.444 -50.859 1.00 53.75 505 ARG A O 1
ATOM 3986 N N . ASN A 1 506 ? 54.406 25.571 -48.858 1.00 51.88 506 ASN A N 1
ATOM 3987 C CA . ASN A 1 506 ? 55.729 24.969 -48.629 1.00 51.88 506 ASN A CA 1
ATOM 3988 C C . ASN A 1 506 ? 55.890 23.574 -49.266 1.00 51.88 506 ASN A C 1
ATOM 3990 O O . ASN A 1 506 ? 56.995 23.181 -49.630 1.00 51.88 506 ASN A O 1
ATOM 3994 N N . SER A 1 507 ? 54.796 22.836 -49.482 1.00 48.00 507 SER A N 1
ATOM 3995 C CA . SER A 1 507 ? 54.823 21.515 -50.134 1.00 48.00 507 SER A CA 1
ATOM 3996 C C . SER A 1 507 ? 55.190 21.557 -51.625 1.00 48.00 507 SER A C 1
ATOM 3998 O O . SER A 1 507 ? 55.567 20.521 -52.172 1.00 48.00 507 SER A O 1
ATOM 4000 N N . SER A 1 508 ? 55.079 22.708 -52.290 1.00 51.94 508 SER A N 1
ATOM 4001 C CA . SER A 1 508 ? 55.492 22.883 -53.690 1.00 51.94 508 SER A CA 1
ATOM 4002 C C . SER A 1 508 ? 57.001 23.083 -53.868 1.00 51.94 508 SER A C 1
ATOM 4004 O O . SER A 1 508 ? 57.471 22.996 -54.996 1.00 51.94 508 SER A O 1
ATOM 4006 N N . HIS A 1 509 ? 57.766 23.299 -52.788 1.00 50.72 509 HIS A N 1
ATOM 4007 C CA . HIS A 1 509 ? 59.222 23.473 -52.873 1.00 50.72 509 HIS A CA 1
ATOM 4008 C C . HIS A 1 509 ? 60.026 22.226 -52.469 1.00 50.72 509 HIS A C 1
ATOM 4010 O O . HIS A 1 509 ? 61.108 22.014 -52.997 1.00 50.72 509 HIS A O 1
ATOM 4016 N N . ASN A 1 510 ? 59.467 21.330 -51.646 1.00 47.84 510 ASN A N 1
ATOM 4017 C CA . ASN A 1 510 ? 60.175 20.122 -51.186 1.00 47.84 510 ASN A CA 1
ATOM 4018 C C . ASN A 1 510 ? 59.890 18.845 -51.997 1.00 47.84 510 ASN A C 1
ATOM 4020 O O . ASN A 1 510 ? 60.409 17.783 -51.667 1.00 47.84 510 ASN A O 1
ATOM 4024 N N . ARG A 1 511 ? 59.089 18.909 -53.070 1.00 45.84 511 ARG A N 1
ATOM 4025 C CA . ARG A 1 511 ? 58.759 17.725 -53.890 1.00 45.84 511 ARG A CA 1
ATOM 4026 C C . ARG A 1 511 ? 59.806 17.349 -54.949 1.00 45.84 511 ARG A C 1
ATOM 4028 O O . ARG A 1 511 ? 59.566 16.405 -55.689 1.00 45.84 511 ARG A O 1
ATOM 4035 N N . MET A 1 512 ? 60.948 18.039 -55.007 1.00 50.25 512 MET A N 1
ATOM 4036 C CA . MET A 1 512 ? 62.059 17.690 -55.910 1.00 50.25 512 MET A CA 1
ATOM 4037 C C . MET A 1 512 ? 63.245 16.987 -55.230 1.00 50.25 512 MET A C 1
ATOM 4039 O O . MET A 1 512 ? 64.210 16.686 -55.919 1.00 50.25 512 MET A O 1
ATOM 4043 N N . GLN A 1 513 ? 63.202 16.693 -53.922 1.00 51.53 513 GLN A N 1
ATOM 4044 C CA . GLN A 1 513 ? 64.415 16.266 -53.200 1.00 51.53 513 GLN A CA 1
ATOM 4045 C C . GLN A 1 513 ? 64.315 14.980 -52.365 1.00 51.53 513 GLN A C 1
ATOM 4047 O O . GLN A 1 513 ? 65.208 14.710 -51.573 1.00 51.53 513 GLN A O 1
ATOM 4052 N N . GLN A 1 514 ? 63.275 14.161 -52.535 1.00 45.78 514 GLN A N 1
ATOM 4053 C CA . GLN A 1 514 ? 63.193 12.845 -51.881 1.00 45.78 514 GLN A CA 1
ATOM 4054 C C . GLN A 1 514 ? 62.658 11.790 -52.850 1.00 45.78 514 GLN A C 1
ATOM 4056 O O . GLN A 1 514 ? 61.539 11.304 -52.727 1.00 45.78 514 GLN A O 1
ATOM 4061 N N . ASN A 1 515 ? 63.483 11.479 -53.844 1.00 46.97 515 ASN A N 1
ATOM 4062 C CA . ASN A 1 515 ? 63.446 10.230 -54.594 1.00 46.97 515 ASN A CA 1
ATOM 4063 C C . ASN A 1 515 ? 64.863 9.657 -54.529 1.00 46.97 515 ASN A C 1
ATOM 4065 O O . ASN A 1 515 ? 65.606 9.781 -55.487 1.00 46.97 515 ASN A O 1
ATOM 4069 N N . GLU A 1 516 ? 65.260 9.125 -53.377 1.00 51.12 516 GLU A N 1
ATOM 4070 C CA . GLU A 1 516 ? 66.362 8.170 -53.238 1.00 51.12 516 GLU A CA 1
ATOM 4071 C C . GLU A 1 516 ? 66.413 7.703 -51.778 1.00 51.12 516 GLU A C 1
ATOM 4073 O O . GLU A 1 516 ? 66.210 8.501 -50.870 1.00 51.12 516 GLU A O 1
ATOM 4078 N N . GLU A 1 517 ? 66.661 6.404 -51.598 1.00 42.59 517 GLU A N 1
ATOM 4079 C CA . GLU A 1 517 ? 66.923 5.667 -50.347 1.00 42.59 517 GLU A CA 1
ATOM 4080 C C . GLU A 1 517 ? 65.820 4.731 -49.808 1.00 42.59 517 GLU A C 1
ATOM 4082 O O . GLU A 1 517 ? 65.001 5.041 -48.949 1.00 42.59 517 GLU A O 1
ATOM 4087 N N . ALA A 1 518 ? 65.936 3.501 -50.319 1.00 39.03 518 ALA A N 1
ATOM 4088 C CA . ALA A 1 518 ? 66.279 2.302 -49.548 1.00 39.03 518 ALA A CA 1
ATOM 4089 C C . ALA A 1 518 ? 65.172 1.497 -48.837 1.00 39.03 518 ALA A C 1
ATOM 4091 O O . ALA A 1 518 ? 64.655 1.809 -47.768 1.00 39.03 518 ALA A O 1
ATOM 4092 N N . GLN A 1 519 ? 64.957 0.328 -49.443 1.00 42.56 519 GLN A N 1
ATOM 4093 C CA . GLN A 1 519 ? 64.498 -0.934 -48.869 1.00 42.56 519 GLN A CA 1
ATOM 4094 C C . GLN A 1 519 ? 65.342 -1.379 -47.656 1.00 42.56 519 GLN A C 1
ATOM 4096 O O . GLN A 1 519 ? 66.565 -1.388 -47.755 1.00 42.56 519 GLN A O 1
ATOM 4101 N N . GLN A 1 520 ? 64.706 -1.910 -46.601 1.00 35.81 520 GLN A N 1
ATOM 4102 C CA . GLN A 1 520 ? 64.958 -3.275 -46.086 1.00 35.81 520 GLN A CA 1
ATOM 4103 C C . GLN A 1 520 ? 64.017 -3.677 -44.918 1.00 35.81 520 GLN A C 1
ATOM 4105 O O . GLN A 1 520 ? 63.547 -2.806 -44.189 1.00 35.81 520 GLN A O 1
ATOM 4110 N N . PRO A 1 521 ? 63.744 -4.990 -44.721 1.00 57.16 521 PRO A N 1
ATOM 4111 C CA . PRO A 1 521 ? 62.822 -5.527 -43.712 1.00 57.16 521 PRO A CA 1
ATOM 4112 C C . PRO A 1 521 ? 63.544 -6.230 -42.541 1.00 57.16 521 PRO A C 1
ATOM 4114 O O . PRO A 1 521 ? 64.645 -6.741 -42.728 1.00 57.16 521 PRO A O 1
ATOM 4117 N N . ARG A 1 522 ? 62.902 -6.316 -41.363 1.00 34.25 522 ARG A N 1
ATOM 4118 C CA . ARG A 1 522 ? 63.172 -7.202 -40.190 1.00 34.25 522 ARG A CA 1
ATOM 4119 C C . ARG A 1 522 ? 62.229 -6.744 -39.057 1.00 34.25 522 ARG A C 1
ATOM 4121 O O . ARG A 1 522 ? 61.914 -5.567 -39.006 1.00 34.25 522 ARG A O 1
ATOM 4128 N N . GLN A 1 523 ? 61.740 -7.516 -38.092 1.00 34.38 523 GLN A N 1
ATOM 4129 C CA . GLN A 1 523 ? 61.770 -8.931 -37.726 1.00 34.38 523 GLN A CA 1
ATOM 4130 C C . GLN A 1 523 ? 60.737 -9.086 -36.586 1.00 34.38 523 GLN A C 1
ATOM 4132 O O . GLN A 1 523 ? 60.431 -8.120 -35.889 1.00 34.38 523 GLN A O 1
ATOM 4137 N N . ALA A 1 524 ? 60.216 -10.295 -36.396 1.00 42.84 524 ALA A N 1
ATOM 4138 C CA . ALA A 1 524 ? 59.299 -10.658 -35.321 1.00 42.84 524 ALA A CA 1
ATOM 4139 C C . ALA A 1 524 ? 59.969 -10.693 -33.931 1.00 42.84 524 ALA A C 1
ATOM 4141 O O . ALA A 1 524 ? 61.126 -11.096 -33.813 1.00 42.84 524 ALA A O 1
ATOM 4142 N N . SER A 1 525 ? 59.203 -10.401 -32.876 1.00 36.22 525 SER A N 1
ATOM 4143 C CA . SER A 1 525 ? 59.454 -10.903 -31.520 1.00 36.22 525 SER A CA 1
ATOM 4144 C C . SER A 1 525 ? 58.145 -11.057 -30.729 1.00 36.22 525 SER A C 1
ATOM 4146 O O . SER A 1 525 ? 57.164 -10.348 -30.941 1.00 36.22 525 SER A O 1
ATOM 4148 N N . ALA A 1 526 ? 58.141 -12.096 -29.895 1.00 37.62 526 ALA A N 1
ATOM 4149 C CA . ALA A 1 526 ? 57.014 -12.765 -29.249 1.00 37.62 526 ALA A CA 1
ATOM 4150 C C . ALA A 1 526 ? 56.719 -12.200 -27.824 1.00 37.62 526 ALA A C 1
ATOM 4152 O O . ALA A 1 526 ? 57.353 -11.224 -27.423 1.00 37.62 526 ALA A O 1
ATOM 4153 N N . PRO A 1 527 ? 55.761 -12.766 -27.051 1.00 50.56 527 PRO A N 1
ATOM 4154 C CA . PRO A 1 527 ? 55.022 -12.052 -26.006 1.00 50.56 527 PRO A CA 1
ATOM 4155 C C . PRO A 1 527 ? 55.611 -12.171 -24.588 1.00 50.56 527 PRO A C 1
ATOM 4157 O O . PRO A 1 527 ? 56.158 -13.203 -24.198 1.00 50.56 527 PRO A O 1
ATOM 4160 N N . GLY A 1 528 ? 55.418 -11.117 -23.788 1.00 34.38 528 GLY A N 1
ATOM 4161 C CA . GLY A 1 528 ? 55.757 -11.057 -22.363 1.00 34.38 528 GLY A CA 1
ATOM 4162 C C . GLY A 1 528 ? 54.593 -11.460 -21.450 1.00 34.38 528 GLY A C 1
ATOM 4163 O O . GLY A 1 528 ? 53.462 -11.017 -21.628 1.00 34.38 528 GLY A O 1
ATOM 4164 N N . ARG A 1 529 ? 54.910 -12.320 -20.476 1.00 35.84 529 ARG A N 1
ATOM 4165 C CA . ARG A 1 529 ? 54.059 -12.904 -19.427 1.00 35.84 529 ARG A CA 1
ATOM 4166 C C . ARG A 1 529 ? 53.730 -11.941 -18.272 1.00 35.84 529 ARG A C 1
ATOM 4168 O O . ARG A 1 529 ? 54.536 -11.086 -17.939 1.00 35.84 529 ARG A O 1
ATOM 4175 N N . PHE A 1 530 ? 52.593 -12.241 -17.631 1.00 37.47 530 PHE A N 1
ATOM 4176 C CA . PHE A 1 530 ? 52.258 -12.206 -16.192 1.00 37.47 530 PHE A CA 1
ATOM 4177 C C . PHE A 1 530 ? 52.888 -11.144 -15.272 1.00 37.47 530 PHE A C 1
ATOM 4179 O O . PHE A 1 530 ? 54.078 -11.192 -14.984 1.00 37.47 530 PHE A O 1
ATOM 4186 N N . HIS A 1 531 ? 52.017 -10.389 -14.593 1.00 32.81 531 HIS A N 1
ATOM 4187 C CA . HIS A 1 531 ? 52.107 -10.224 -13.140 1.00 32.81 531 HIS A CA 1
ATOM 4188 C C . HIS A 1 531 ? 50.714 -10.137 -12.501 1.00 32.81 531 HIS A C 1
ATOM 4190 O O . HIS A 1 531 ? 49.820 -9.440 -12.975 1.00 32.81 531 HIS A O 1
ATOM 4196 N N . SER A 1 532 ? 50.565 -10.909 -11.432 1.00 34.62 532 SER A N 1
ATOM 4197 C CA . SER A 1 532 ? 49.417 -11.068 -10.547 1.00 34.62 532 SER A CA 1
ATOM 4198 C C . SER A 1 532 ? 49.587 -10.269 -9.246 1.00 34.62 532 SER A C 1
ATOM 4200 O O . SER A 1 532 ? 50.716 -10.101 -8.789 1.00 34.62 532 SER A O 1
ATOM 4202 N N . HIS A 1 533 ? 48.438 -9.974 -8.621 1.00 31.28 533 HIS A N 1
ATOM 4203 C CA . HIS A 1 533 ? 48.156 -9.693 -7.198 1.00 31.28 533 HIS A CA 1
ATOM 4204 C C . HIS A 1 533 ? 47.926 -8.252 -6.703 1.00 31.28 533 HIS A C 1
ATOM 4206 O O . HIS A 1 533 ? 48.642 -7.323 -7.063 1.00 31.28 533 HIS A O 1
ATOM 4212 N N . CYS A 1 534 ? 46.968 -8.205 -5.749 1.00 29.14 534 CYS A N 1
ATOM 4213 C CA . CYS A 1 534 ? 46.647 -7.199 -4.717 1.00 29.14 534 CYS A CA 1
ATOM 4214 C C . CYS A 1 534 ? 45.668 -6.074 -5.137 1.00 29.14 534 CYS A C 1
ATOM 4216 O O . CYS A 1 534 ? 45.894 -5.423 -6.144 1.00 29.14 534 CYS A O 1
ATOM 4218 N N . VAL A 1 535 ? 44.555 -5.745 -4.454 1.00 31.34 535 VAL A N 1
ATOM 4219 C CA . VAL A 1 535 ? 43.953 -6.085 -3.141 1.00 31.34 535 VAL A CA 1
ATOM 4220 C C . VAL A 1 535 ? 42.444 -5.765 -3.221 1.00 31.34 535 VAL A C 1
ATOM 4222 O O . VAL A 1 535 ? 42.112 -4.664 -3.650 1.00 31.34 535 VAL A O 1
ATOM 4225 N N . SER A 1 536 ? 41.538 -6.631 -2.745 1.00 27.97 536 SER A N 1
ATOM 4226 C CA . SER A 1 536 ? 40.257 -6.179 -2.158 1.00 27.97 536 SER A CA 1
ATOM 4227 C C . SER A 1 536 ? 39.601 -7.282 -1.318 1.00 27.97 536 SER A C 1
ATOM 4229 O O . SER A 1 536 ? 38.848 -8.092 -1.846 1.00 27.97 536 SER A O 1
ATOM 4231 N N . ASP A 1 537 ? 39.860 -7.267 -0.013 1.00 30.95 537 ASP A N 1
ATOM 4232 C CA . ASP A 1 537 ? 39.049 -7.929 1.014 1.00 30.95 537 ASP A CA 1
ATOM 4233 C C . ASP A 1 537 ? 38.940 -6.965 2.196 1.00 30.95 537 ASP A C 1
ATOM 4235 O O . ASP A 1 537 ? 39.871 -6.902 2.988 1.00 30.95 537 ASP A O 1
ATOM 4239 N N . ILE A 1 538 ? 37.842 -6.205 2.301 1.00 31.88 538 ILE A N 1
ATOM 4240 C CA . ILE A 1 538 ? 37.255 -5.744 3.575 1.00 31.88 538 ILE A CA 1
ATOM 4241 C C . ILE A 1 538 ? 35.758 -5.503 3.328 1.00 31.88 538 ILE A C 1
ATOM 4243 O O . ILE A 1 538 ? 35.388 -4.491 2.741 1.00 31.88 538 ILE A O 1
ATOM 4247 N N . LEU A 1 539 ? 34.911 -6.426 3.788 1.00 28.73 539 LEU A N 1
ATOM 4248 C CA . LEU A 1 539 ? 33.621 -6.151 4.443 1.00 28.73 539 LEU A CA 1
ATOM 4249 C C . LEU A 1 539 ? 33.092 -7.474 5.017 1.00 28.73 539 LEU A C 1
ATOM 4251 O O . LEU A 1 539 ? 32.202 -8.122 4.471 1.00 28.73 539 LEU A O 1
ATOM 4255 N N . SER A 1 540 ? 33.700 -7.880 6.131 1.00 29.53 540 SER A N 1
ATOM 4256 C CA . SER A 1 540 ? 33.179 -8.934 6.996 1.00 29.53 540 SER A CA 1
ATOM 4257 C C . SER A 1 540 ? 32.140 -8.360 7.953 1.00 29.53 540 SER A C 1
ATOM 4259 O O . SER A 1 540 ? 32.364 -7.344 8.606 1.00 29.53 540 SER A O 1
ATOM 4261 N N . CYS A 1 541 ? 31.018 -9.071 8.000 1.00 28.27 541 CYS A N 1
ATOM 4262 C CA . CYS A 1 541 ? 30.025 -9.206 9.056 1.00 28.27 541 CYS A CA 1
ATOM 4263 C C . CYS A 1 541 ? 30.304 -8.506 10.398 1.00 28.27 541 CYS A C 1
ATOM 4265 O O . CYS A 1 541 ? 31.230 -8.869 11.121 1.00 28.27 541 CYS A O 1
ATOM 4267 N N . THR A 1 542 ? 29.355 -7.673 10.819 1.00 28.12 542 THR A N 1
ATOM 4268 C CA . THR A 1 542 ? 29.063 -7.425 12.236 1.00 28.12 542 THR A CA 1
ATOM 4269 C C . THR A 1 542 ? 27.684 -8.000 12.553 1.00 28.12 542 THR A C 1
ATOM 4271 O O . THR A 1 542 ? 26.657 -7.345 12.401 1.00 28.12 542 THR A O 1
ATOM 4274 N N . CYS A 1 543 ? 27.668 -9.260 12.994 1.00 29.02 543 CYS A N 1
ATOM 4275 C CA . CYS A 1 543 ? 26.591 -9.789 13.822 1.00 29.02 543 CYS A CA 1
ATOM 4276 C C . CYS A 1 543 ? 26.766 -9.197 15.224 1.00 29.02 543 CYS A C 1
ATOM 4278 O O . CYS A 1 543 ? 27.714 -9.547 15.924 1.00 29.02 543 CYS A O 1
ATOM 4280 N N . LEU A 1 544 ? 25.867 -8.304 15.633 1.00 27.03 544 LEU A N 1
ATOM 4281 C CA . LEU A 1 544 ? 25.745 -7.878 17.024 1.00 27.03 544 LEU A CA 1
ATOM 4282 C C . LEU A 1 544 ? 24.635 -8.706 17.677 1.00 27.03 544 LEU A C 1
ATOM 4284 O O . LEU A 1 544 ? 23.448 -8.503 17.430 1.00 27.03 544 LEU A O 1
ATOM 4288 N N . HIS A 1 545 ? 25.057 -9.676 18.489 1.00 30.27 545 HIS A N 1
ATOM 4289 C CA . HIS A 1 545 ? 24.226 -10.313 19.501 1.00 30.27 545 HIS A CA 1
ATOM 4290 C C . HIS A 1 545 ? 23.882 -9.273 20.576 1.00 30.27 545 HIS A C 1
ATOM 4292 O O . HIS A 1 545 ? 24.758 -8.848 21.326 1.00 30.27 545 HIS A O 1
ATOM 4298 N N . CYS A 1 546 ? 22.607 -8.903 20.679 1.00 26.42 546 CYS A N 1
ATOM 4299 C CA . CYS A 1 546 ? 22.038 -8.354 21.905 1.00 26.42 546 CYS A CA 1
ATOM 4300 C C . CYS A 1 546 ? 21.094 -9.400 22.497 1.00 26.42 546 CYS A C 1
ATOM 4302 O O . CYS A 1 546 ? 20.030 -9.685 21.952 1.00 26.42 546 CYS A O 1
ATOM 4304 N N . SER A 1 547 ? 21.529 -9.988 23.604 1.00 30.70 547 SER A N 1
ATOM 4305 C CA . SER A 1 547 ? 20.763 -10.889 24.454 1.00 30.70 547 SER A CA 1
ATOM 4306 C C . SER A 1 547 ? 19.841 -10.054 25.351 1.00 30.70 547 SER A C 1
ATOM 4308 O O . SER A 1 547 ? 20.311 -9.374 26.256 1.00 30.70 547 SER A O 1
ATOM 4310 N N . HIS A 1 548 ? 18.533 -10.111 25.108 1.00 28.91 548 HIS A N 1
ATOM 4311 C CA . HIS A 1 548 ? 17.480 -9.772 26.073 1.00 28.91 548 HIS A CA 1
ATOM 4312 C C . HIS A 1 548 ? 16.336 -10.790 25.901 1.00 28.91 548 HIS A C 1
ATOM 4314 O O . HIS A 1 548 ? 16.188 -11.346 24.809 1.00 28.91 548 HIS A O 1
ATOM 4320 N N . PRO A 1 549 ? 15.577 -11.109 26.965 1.00 32.62 549 PRO A N 1
ATOM 4321 C CA . PRO A 1 549 ? 14.729 -12.292 27.008 1.00 32.62 549 PRO A CA 1
ATOM 4322 C C . PRO A 1 549 ? 13.523 -12.115 26.084 1.00 32.62 549 PRO A C 1
ATOM 4324 O O . PRO A 1 549 ? 12.727 -11.190 26.223 1.00 32.62 549 PRO A O 1
ATOM 4327 N N . SER A 1 550 ? 13.427 -13.005 25.104 1.00 30.05 550 SER A N 1
ATOM 4328 C CA . SER A 1 550 ? 12.377 -13.048 24.098 1.00 30.05 550 SER A CA 1
ATOM 4329 C C . SER A 1 550 ? 11.091 -13.650 24.660 1.00 30.05 550 SER A C 1
ATOM 4331 O O . SER A 1 550 ? 11.077 -14.815 25.060 1.00 30.05 550 SER A O 1
ATOM 4333 N N . VAL A 1 551 ? 9.999 -12.895 24.558 1.00 33.41 551 VAL A N 1
ATOM 4334 C CA . VAL A 1 551 ? 8.657 -13.447 24.346 1.00 33.41 551 VAL A CA 1
ATOM 4335 C C . VAL A 1 551 ? 8.724 -14.315 23.084 1.00 33.41 551 VAL A C 1
ATOM 4337 O O . VAL A 1 551 ? 9.045 -13.821 22.000 1.00 33.41 551 VAL A O 1
ATOM 4340 N N . GLN A 1 552 ? 8.497 -15.623 23.220 1.00 26.81 552 GLN A N 1
ATOM 4341 C CA . GLN A 1 552 ? 8.448 -16.545 22.087 1.00 26.81 552 GLN A CA 1
ATOM 4342 C C . GLN A 1 552 ? 7.176 -16.293 21.273 1.00 26.81 552 GLN A C 1
ATOM 4344 O O . GLN A 1 552 ? 6.125 -16.875 21.523 1.00 26.81 552 GLN A O 1
ATOM 4349 N N . VAL A 1 553 ? 7.278 -15.443 20.254 1.00 34.19 553 VAL A N 1
ATOM 4350 C CA . VAL A 1 553 ? 6.315 -15.446 19.151 1.00 34.19 553 VAL A CA 1
ATOM 4351 C C . VAL A 1 553 ? 6.700 -16.614 18.245 1.00 34.19 553 VAL A C 1
ATOM 4353 O O . VAL A 1 553 ? 7.664 -16.532 17.483 1.00 34.19 553 VAL A O 1
ATOM 4356 N N . GLY A 1 554 ? 5.991 -17.736 18.389 1.00 30.52 554 GLY A N 1
ATOM 4357 C CA . GLY A 1 554 ? 6.188 -18.927 17.567 1.00 30.52 554 GLY A CA 1
ATOM 4358 C C . GLY A 1 554 ? 6.030 -18.593 16.085 1.00 30.52 554 GLY A C 1
ATOM 4359 O O . GLY A 1 554 ? 4.944 -18.250 15.622 1.00 30.52 554 GLY A O 1
ATOM 4360 N N . THR A 1 555 ? 7.126 -18.676 15.335 1.00 31.09 555 THR A N 1
ATOM 4361 C CA . THR A 1 555 ? 7.102 -18.612 13.874 1.00 31.09 555 THR A CA 1
ATOM 4362 C C . THR A 1 555 ? 6.740 -19.999 13.365 1.00 31.09 555 THR A C 1
ATOM 4364 O O . THR A 1 555 ? 7.577 -20.893 13.330 1.00 31.09 555 THR A O 1
ATOM 4367 N N . TRP A 1 556 ? 5.473 -20.192 13.002 1.00 38.62 556 TRP A N 1
ATOM 4368 C CA . TRP A 1 556 ? 5.035 -21.414 12.334 1.00 38.62 556 TRP A CA 1
ATOM 4369 C C . TRP A 1 556 ? 5.747 -21.531 10.989 1.00 38.62 556 TRP A C 1
ATOM 4371 O O . TRP A 1 556 ? 5.720 -20.609 10.168 1.00 38.62 556 TRP A O 1
ATOM 4381 N N . THR A 1 557 ? 6.390 -22.669 10.751 1.00 48.53 557 THR A N 1
ATOM 4382 C CA . THR A 1 557 ? 6.981 -22.951 9.445 1.00 48.53 557 THR A CA 1
ATOM 4383 C C . THR A 1 557 ? 5.874 -23.308 8.447 1.00 48.53 557 THR A C 1
ATOM 4385 O O . THR A 1 557 ? 4.856 -23.906 8.795 1.00 48.53 557 THR A O 1
ATOM 4388 N N . TRP A 1 558 ? 6.054 -22.955 7.170 1.00 42.31 558 TRP A N 1
ATOM 4389 C CA . TRP A 1 558 ? 5.068 -23.203 6.101 1.00 42.31 558 TRP A CA 1
ATOM 4390 C C . TRP A 1 558 ? 4.643 -24.687 5.991 1.00 42.31 558 TRP A C 1
ATOM 4392 O O . TRP A 1 558 ? 3.525 -24.992 5.569 1.00 42.31 558 TRP A O 1
ATOM 4402 N N . LEU A 1 559 ? 5.502 -25.619 6.429 1.00 43.78 559 LEU A N 1
ATOM 4403 C CA . LEU A 1 559 ? 5.195 -27.050 6.499 1.00 43.78 559 LEU A CA 1
ATOM 4404 C C . LEU A 1 559 ? 4.144 -27.388 7.571 1.00 43.78 559 LEU A C 1
ATOM 4406 O O . LEU A 1 559 ? 3.223 -28.158 7.294 1.00 43.78 559 LEU A O 1
ATOM 4410 N N . GLU A 1 560 ? 4.239 -26.792 8.759 1.00 55.97 560 GLU A N 1
ATOM 4411 C CA . GLU A 1 560 ? 3.285 -27.013 9.855 1.00 55.97 560 GLU A CA 1
ATOM 4412 C C . GLU A 1 560 ? 1.906 -26.424 9.513 1.00 55.97 560 GLU A C 1
ATOM 4414 O O . GLU A 1 560 ? 0.870 -27.028 9.799 1.00 55.97 560 GLU A O 1
ATOM 4419 N N . TYR A 1 561 ? 1.888 -25.309 8.777 1.00 47.56 561 TYR A N 1
ATOM 4420 C CA . TYR A 1 561 ? 0.672 -24.687 8.248 1.00 47.56 561 TYR A CA 1
ATOM 4421 C C . TYR A 1 561 ? -0.073 -25.591 7.248 1.00 47.56 561 TYR A C 1
ATOM 4423 O O . TYR A 1 561 ? -1.290 -25.782 7.345 1.00 47.56 561 TYR A O 1
ATOM 4431 N N . HIS A 1 562 ? 0.646 -26.216 6.3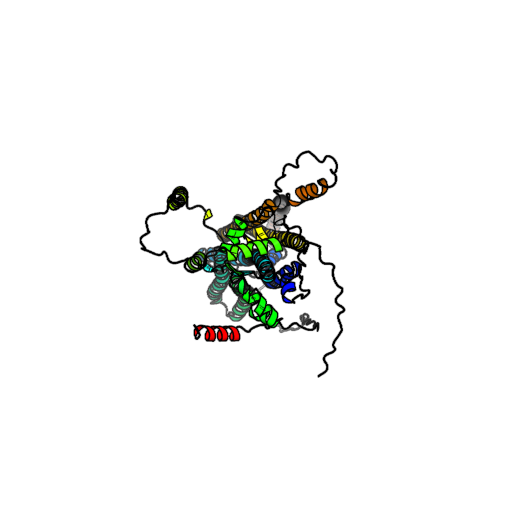08 1.00 59.81 562 HIS A N 1
ATOM 4432 C CA . HIS A 1 562 ? 0.028 -27.134 5.347 1.00 59.81 562 HIS A CA 1
ATOM 4433 C C . HIS A 1 562 ? -0.489 -28.417 6.028 1.00 59.81 562 HIS A C 1
ATOM 4435 O O . HIS A 1 562 ? -1.470 -29.022 5.573 1.00 59.81 562 HIS A O 1
ATOM 4441 N N . GLN A 1 563 ? 0.151 -28.844 7.119 1.00 49.62 563 GLN A N 1
ATOM 4442 C CA . GLN A 1 563 ? -0.292 -29.995 7.900 1.00 49.62 563 GLN A CA 1
ATOM 4443 C C . GLN A 1 563 ? -1.582 -29.676 8.665 1.00 49.62 563 GLN A C 1
ATOM 4445 O O . GLN A 1 563 ? -2.541 -30.437 8.552 1.00 49.62 563 GLN A O 1
ATOM 4450 N N . TRP A 1 564 ? -1.663 -28.510 9.312 1.00 64.44 564 TRP A N 1
ATOM 4451 C CA . TRP A 1 564 ? -2.861 -28.036 10.015 1.00 64.44 564 TRP A CA 1
ATOM 4452 C C . TRP A 1 564 ? -4.089 -27.907 9.091 1.00 64.44 564 TRP A C 1
ATOM 4454 O O . TRP A 1 564 ? -5.182 -28.380 9.419 1.00 64.44 564 TRP A O 1
ATOM 4464 N N . HIS A 1 565 ? -3.911 -27.379 7.873 1.00 52.00 565 HIS A N 1
ATOM 4465 C CA . HIS A 1 565 ? -4.997 -27.258 6.890 1.00 52.00 565 HIS A CA 1
ATOM 4466 C C . HIS A 1 565 ? -5.514 -28.609 6.360 1.00 52.00 565 HIS A C 1
ATOM 4468 O O . HIS A 1 565 ? -6.699 -28.739 6.033 1.00 52.00 565 HIS A O 1
ATOM 4474 N N . LYS A 1 566 ? -4.649 -29.632 6.280 1.00 49.91 566 LYS A N 1
ATOM 4475 C CA . LYS A 1 566 ? -5.047 -30.995 5.884 1.00 49.91 566 LYS A CA 1
ATOM 4476 C C . LYS A 1 566 ? -5.899 -31.679 6.952 1.00 49.91 566 LYS A C 1
ATOM 4478 O O . LYS A 1 566 ? -6.778 -32.461 6.593 1.00 49.91 566 LYS A O 1
ATOM 4483 N N . THR A 1 567 ? -5.664 -31.387 8.229 1.00 51.50 567 THR A N 1
ATOM 4484 C CA . THR A 1 567 ? -6.432 -31.965 9.340 1.00 51.50 567 THR A CA 1
ATOM 4485 C C . THR A 1 567 ? -7.825 -31.345 9.435 1.00 51.50 567 THR A C 1
ATOM 4487 O O . THR A 1 567 ? -8.798 -32.071 9.616 1.00 51.50 567 THR A O 1
ATOM 4490 N N . ARG A 1 568 ? -7.956 -30.031 9.194 1.00 46.72 568 ARG A N 1
ATOM 4491 C CA . ARG A 1 568 ? -9.242 -29.314 9.289 1.00 46.72 568 ARG A CA 1
ATOM 4492 C C . ARG A 1 568 ? -10.235 -29.658 8.168 1.00 46.72 568 ARG A C 1
ATOM 4494 O O . ARG A 1 568 ? -11.431 -29.683 8.412 1.00 46.72 568 ARG A O 1
ATOM 4501 N N . ARG A 1 569 ? -9.760 -30.004 6.961 1.00 39.91 569 ARG A N 1
ATOM 4502 C CA . ARG A 1 569 ? -10.625 -30.470 5.849 1.00 39.91 569 ARG A CA 1
ATOM 4503 C C . ARG A 1 569 ? -11.182 -31.887 6.023 1.00 39.91 569 ARG A C 1
ATOM 4505 O O . ARG A 1 569 ? -11.991 -32.304 5.205 1.00 39.91 569 ARG A O 1
ATOM 4512 N N . LYS A 1 570 ? -10.725 -32.646 7.023 1.00 39.28 570 LYS A N 1
ATOM 4513 C CA . LYS A 1 570 ? -11.240 -33.995 7.312 1.00 39.28 570 LYS A CA 1
ATOM 4514 C C . LYS A 1 570 ? -12.233 -34.028 8.477 1.00 39.28 570 LYS A C 1
ATOM 4516 O O . LYS A 1 570 ? -12.796 -35.085 8.732 1.00 39.28 570 LYS A O 1
ATOM 4521 N N . SER A 1 571 ? -12.430 -32.909 9.177 1.00 34.28 571 SER A N 1
ATOM 4522 C CA . SER A 1 571 ? -13.297 -32.810 10.361 1.00 34.28 571 SER A CA 1
ATOM 4523 C C . SER A 1 571 ? -14.521 -31.902 10.168 1.00 34.28 571 SER A C 1
ATOM 4525 O O . SER A 1 571 ? -15.179 -31.553 11.143 1.00 34.28 571 SER A O 1
ATOM 4527 N N . THR A 1 572 ? -14.810 -31.514 8.930 1.00 35.75 572 THR A N 1
ATOM 4528 C CA . THR A 1 572 ? -16.046 -30.862 8.464 1.00 35.75 572 THR A CA 1
ATOM 4529 C C . THR A 1 572 ? -16.527 -31.630 7.255 1.00 35.75 572 THR A C 1
ATOM 4531 O O . THR A 1 572 ? -17.744 -31.879 7.159 1.00 35.75 572 THR A O 1
#

Foldseek 3Di:
DDDDDDDDDDDDDDPDDDPPPPPCPPVDDFPQLVCLFQVNLLVVLCVLLVVLLVLLVVLLCLQLVLVVVCVVPVPRDHLADDLDCVQQNQVLSLLLLQLSLLSNLQSLLLSLLSLLLSLVLSLVQNVQSLLVVLLEHEDEDQDQLVVFVSLVVNVVSLVSNLVSLVSVLVSVCVVCVPPPPVPVVVVSSCVSSCSSVVSSVVSNVVVNVSSVSVVVYDPLVVVCVRPVVVSVVSVVLRQYDYLVQLLCCLVPPPDPPDQALSSSSVSSSVSSVVPPVVVVVVVVVPPDPDPDDDDDPDCPPVVVVVVVVVVVPPPPDPDPVVNPRVSLPQDSSLLSLQALSHPDPSSVVNNVVSVVSLVVSLVSLVVSLLSLVVVLVVLVVVVVVVPVSSVSSSVSSVVSSVVSVVSNVSNVVSVVVSNVVRPCPPVPPPPPPDPDDDPDVVVVVVVVVVPVPPCSVVVVVVSVVVVVVVVVVVVVVVVVVVVVVVVVVVVVVVVVVVVVVVVVVVVVPPPPPPDDDDDDDDDDDDDDDDDDDDDDDDDDDDDDDDDDDDPDPDDDDPVVVVVVVVVVVVVD

Solvent-accessible surface area (backbone atoms only — not comparable to full-atom values): 34064 Å² total; per-residue (Å²): 136,90,80,86,83,77,86,77,80,78,78,84,74,78,91,80,70,81,80,72,76,78,77,78,72,69,87,78,79,57,76,70,59,54,59,31,35,52,70,47,34,49,51,53,46,46,54,64,48,42,55,53,38,49,51,33,46,51,48,38,47,52,68,50,43,43,55,53,41,40,74,77,36,91,80,56,75,69,90,61,85,82,51,48,40,91,78,68,34,62,69,53,10,32,53,41,27,36,18,47,28,24,53,65,46,33,34,48,51,49,40,47,53,49,49,48,51,46,53,54,48,44,48,52,48,38,50,50,45,54,27,48,77,57,38,22,46,74,46,74,78,67,54,60,58,92,73,24,61,64,51,51,53,53,50,52,32,46,54,40,22,53,46,33,55,54,49,48,53,56,50,49,53,69,68,40,78,81,48,96,59,62,64,66,51,52,55,52,50,48,51,54,47,49,63,52,47,52,56,50,52,52,45,53,52,50,56,58,54,64,38,41,56,71,79,78,44,86,54,69,69,60,57,39,68,77,42,52,66,60,39,52,58,44,59,76,62,43,36,69,35,47,45,70,55,53,43,49,44,55,77,75,55,63,52,95,77,48,45,41,67,65,52,47,37,50,52,49,36,58,51,41,74,67,52,56,67,66,60,59,53,53,63,75,52,75,83,65,86,82,78,86,75,90,80,81,92,84,64,80,69,52,60,57,55,49,50,58,54,58,72,66,65,76,69,89,60,96,53,82,83,73,75,66,31,71,84,65,45,81,51,62,59,48,52,59,62,47,34,55,63,39,70,46,70,66,44,51,52,34,41,52,54,47,53,51,49,51,49,53,46,52,50,53,43,51,51,38,48,49,56,52,50,54,50,43,57,48,35,54,52,42,34,75,75,65,41,64,42,36,52,47,16,37,51,54,42,49,52,52,49,50,52,50,51,52,52,48,52,47,45,50,50,44,54,50,46,38,53,51,72,38,64,71,68,76,79,66,77,70,70,89,79,71,96,82,80,90,86,66,71,66,66,60,53,52,54,53,62,60,58,76,57,56,54,59,65,58,47,51,50,46,50,50,48,50,53,52,50,52,51,53,55,50,53,54,49,52,53,51,51,53,52,50,51,53,64,57,49,53,59,52,52,53,50,51,54,52,49,53,55,53,52,59,64,55,56,74,69,61,75,84,76,78,89,81,84,81,90,86,89,88,81,91,84,85,89,86,81,88,88,87,88,89,86,91,87,89,87,81,84,84,86,78,88,78,91,70,91,72,81,84,76,81,78,79,50,76,67,59,54,57,51,54,57,58,55,58,71,74,75,114